Protein AF-0000000083189201 (afdb_homodimer)

Solvent-accessible surface area (backbone atoms only — not comparable to full-atom values): 39712 Å² total; per-residue (Å²): 128,92,74,79,81,77,78,74,78,78,80,76,77,80,73,80,72,81,73,78,70,86,73,73,75,71,69,85,73,79,82,77,72,80,70,80,75,70,79,67,82,67,92,64,90,67,77,47,61,47,96,86,65,26,52,54,71,91,50,88,62,52,65,74,83,66,76,75,60,48,68,75,77,57,39,69,36,76,35,68,41,68,83,37,48,87,66,58,63,27,62,61,60,33,33,35,43,31,36,42,42,32,61,16,36,40,37,20,36,60,67,36,28,35,36,27,19,52,57,61,62,67,33,41,34,98,47,79,87,50,65,46,51,43,79,44,76,50,39,60,55,78,88,54,52,66,85,53,43,34,37,44,38,28,36,54,33,41,72,30,42,24,67,69,36,50,44,52,50,39,71,73,48,42,73,65,27,36,37,40,33,27,34,67,42,57,65,64,41,42,74,62,69,46,77,40,63,45,63,34,48,58,74,32,69,50,60,51,90,96,38,74,68,32,36,41,28,31,30,66,48,32,54,70,21,46,82,55,96,82,40,62,18,59,31,42,48,20,14,38,40,35,44,37,89,66,46,27,39,38,36,42,48,68,22,15,66,62,70,53,39,44,54,47,14,70,72,63,37,64,21,54,33,28,49,42,38,26,27,53,23,40,42,56,94,67,24,41,35,40,15,22,36,28,53,50,33,52,48,45,43,57,37,26,37,35,61,24,30,39,57,28,37,47,64,20,55,63,77,41,50,61,60,65,67,45,38,65,54,46,31,54,54,36,29,55,75,71,73,47,52,61,82,38,53,28,80,70,47,34,15,36,69,48,77,48,74,63,72,65,67,72,74,110,137,82,82,79,77,78,80,76,78,78,81,75,78,80,76,78,74,82,74,78,71,85,72,75,75,70,72,85,75,79,83,78,73,80,71,80,74,70,79,67,82,68,92,65,89,68,79,45,62,47,95,85,66,25,52,54,69,90,49,88,61,52,63,75,83,65,77,74,60,48,69,75,77,58,40,69,36,74,36,69,41,68,83,37,48,86,66,59,64,26,60,61,60,32,35,35,41,30,37,42,42,32,61,18,36,39,36,20,37,62,66,34,29,35,36,27,19,51,56,60,64,67,33,44,34,99,46,79,86,50,66,45,51,44,80,46,76,50,38,61,54,80,88,54,52,66,84,52,44,33,35,43,38,28,35,54,32,41,71,29,42,26,67,68,37,51,42,52,49,38,70,72,49,43,74,65,27,36,37,40,35,27,34,68,44,56,67,64,41,42,74,61,69,47,76,40,63,46,63,33,48,58,74,33,69,49,59,51,91,95,37,75,68,34,37,42,28,30,29,66,48,32,53,71,20,45,82,54,98,82,40,61,17,60,31,42,49,19,14,38,39,36,44,35,88,65,45,28,39,36,35,43,47,69,21,16,67,63,71,54,39,44,54,46,14,70,73,62,36,65,21,54,34,26,48,42,39,28,27,54,25,41,43,55,95,67,23,40,35,41,16,23,37,28,54,52,31,52,48,44,42,57,37,27,37,36,62,25,32,38,57,27,36,48,65,20,55,64,79,41,51,60,60,66,66,47,38,66,55,46,30,54,55,35,30,56,74,72,74,46,52,61,82,39,53,29,78,69,48,33,15,34,69,50,76,47,74,64,71,65,67,73,72,109

Structure (mmCIF, N/CA/C/O backbone):
data_AF-0000000083189201-model_v1
#
loop_
_entity.id
_entity.type
_entity.pdbx_description
1 polymer 'N-acyl-phosphatidylethanolamine-hydrolyzing phospholipase D'
#
loop_
_atom_site.group_PDB
_atom_site.id
_atom_site.type_symbol
_atom_site.label_atom_id
_atom_site.label_alt_id
_atom_site.label_comp_id
_atom_site.label_asym_id
_atom_site.label_entity_id
_atom_site.label_seq_id
_atom_site.pdbx_PDB_ins_code
_atom_site.Cartn_x
_atom_site.Cartn_y
_atom_site.Cartn_z
_atom_site.occupancy
_atom_site.B_iso_or_equiv
_atom_site.auth_seq_id
_atom_site.auth_comp_id
_atom_site.auth_asym_id
_atom_site.auth_atom_id
_atom_site.pdbx_PDB_model_num
ATOM 1 N N . SER A 1 1 ? -47.906 31.312 -18.391 1 19.23 1 SER A N 1
ATOM 2 C CA . SER A 1 1 ? -48.875 30.344 -18.969 1 19.23 1 SER A CA 1
ATOM 3 C C . SER A 1 1 ? -48.188 29.016 -19.266 1 19.23 1 SER A C 1
ATOM 5 O O . SER A 1 1 ? -48.781 27.953 -19.016 1 19.23 1 SER A O 1
ATOM 7 N N . PRO A 1 2 ? -47.344 28.984 -20.375 1 23.62 2 PRO A N 1
ATOM 8 C CA . PRO A 1 2 ? -47 27.703 -21 1 23.62 2 PRO A CA 1
ATOM 9 C C . PRO A 1 2 ? -46.312 26.734 -20.047 1 23.62 2 PRO A C 1
ATOM 11 O O . PRO A 1 2 ? -45.281 27.078 -19.469 1 23.62 2 PRO A O 1
ATOM 14 N N . LYS A 1 3 ? -47.062 25.859 -19.391 1 22.53 3 LYS A N 1
ATOM 15 C CA . LYS A 1 3 ? -47.062 24.953 -18.234 1 22.53 3 LYS A CA 1
ATOM 16 C C . LYS A 1 3 ? -46.094 23.797 -18.469 1 22.53 3 LYS A C 1
ATOM 18 O O . LYS A 1 3 ? -46.312 22.953 -19.344 1 22.53 3 LYS A O 1
ATOM 23 N N . ASN A 1 4 ? -44.75 24.109 -18.469 1 23.12 4 ASN A N 1
ATOM 24 C CA . ASN A 1 4 ? -43.594 23.281 -18.766 1 23.12 4 ASN A CA 1
ATOM 25 C C . ASN A 1 4 ? -43.688 21.922 -18.062 1 23.12 4 ASN A C 1
ATOM 27 O O . ASN A 1 4 ? -43.844 21.859 -16.844 1 23.12 4 ASN A O 1
ATOM 31 N N . MET A 1 5 ? -44.094 20.859 -18.781 1 22.36 5 MET A N 1
ATOM 32 C CA . MET A 1 5 ? -44.469 19.469 -18.578 1 22.36 5 MET A CA 1
ATOM 33 C C . MET A 1 5 ? -43.375 18.719 -17.812 1 22.36 5 MET A C 1
ATOM 35 O O . MET A 1 5 ? -42.219 18.688 -18.25 1 22.36 5 MET A O 1
ATOM 39 N N . ASP A 1 6 ? -43.438 18.547 -16.484 1 21.31 6 ASP A N 1
ATOM 40 C CA . ASP A 1 6 ? -42.75 18.016 -15.32 1 21.31 6 ASP A CA 1
ATOM 41 C C . ASP A 1 6 ? -42.531 16.516 -15.461 1 21.31 6 ASP A C 1
ATOM 43 O O . ASP A 1 6 ? -43.344 15.711 -15 1 21.31 6 ASP A O 1
ATOM 47 N N . GLU A 1 7 ? -42.156 16.047 -16.766 1 22.47 7 GLU A N 1
ATOM 48 C CA . GLU A 1 7 ? -42.219 14.602 -16.953 1 22.47 7 GLU A CA 1
ATOM 49 C C . GLU A 1 7 ? -41.344 13.875 -15.93 1 22.47 7 GLU A C 1
ATOM 51 O O . GLU A 1 7 ? -40.188 14.188 -15.781 1 22.47 7 GLU A O 1
ATOM 56 N N . ASN A 1 8 ? -41.906 13.281 -14.898 1 21.34 8 ASN A N 1
ATOM 57 C CA . ASN A 1 8 ? -41.625 12.492 -13.695 1 21.34 8 ASN A CA 1
ATOM 58 C C . ASN A 1 8 ? -40.875 11.211 -14.023 1 21.34 8 ASN A C 1
ATOM 60 O O . ASN A 1 8 ? -41.469 10.18 -14.305 1 21.34 8 ASN A O 1
ATOM 64 N N . GLU A 1 9 ? -39.938 11.211 -14.992 1 22.17 9 GLU A N 1
ATOM 65 C CA . GLU A 1 9 ? -39.438 9.898 -15.391 1 22.17 9 GLU A CA 1
ATOM 66 C C . GLU A 1 9 ? -38.875 9.133 -14.188 1 22.17 9 GLU A C 1
ATOM 68 O O . GLU A 1 9 ? -38.031 9.641 -13.469 1 22.17 9 GLU A O 1
ATOM 73 N N . THR A 1 10 ? -39.625 8.219 -13.609 1 21.33 10 THR A N 1
ATOM 74 C CA . THR A 1 10 ? -39.531 7.254 -12.516 1 21.33 10 THR A CA 1
ATOM 75 C C . THR A 1 10 ? -38.281 6.383 -12.68 1 21.33 10 THR A C 1
ATOM 77 O O . THR A 1 10 ? -38.094 5.746 -13.719 1 21.33 10 THR A O 1
ATOM 80 N N . ASN A 1 11 ? -37.156 6.789 -12.125 1 20.11 11 ASN A N 1
ATOM 81 C CA . ASN A 1 11 ? -35.844 6.18 -12.031 1 20.11 11 ASN A CA 1
ATOM 82 C C . ASN A 1 11 ? -35.906 4.75 -11.5 1 20.11 11 ASN A C 1
ATOM 84 O O . ASN A 1 11 ? -36.188 4.539 -10.32 1 20.11 11 ASN A O 1
ATOM 88 N N . GLN A 1 12 ? -36.5 3.74 -12.219 1 21.33 12 GLN A N 1
ATOM 89 C CA . GLN A 1 12 ? -36.625 2.334 -11.852 1 21.33 12 GLN A CA 1
ATOM 90 C C . GLN A 1 12 ? -35.25 1.769 -11.461 1 21.33 12 GLN A C 1
ATOM 92 O O . GLN A 1 12 ? -34.281 1.877 -12.219 1 21.33 12 GLN A O 1
ATOM 97 N N . SER A 1 13 ? -34.906 1.794 -10.227 1 20.75 13 SER A N 1
ATOM 98 C CA . SER A 1 13 ? -33.812 1.225 -9.461 1 20.75 13 SER A CA 1
ATOM 99 C C . SER A 1 13 ? -33.562 -0.237 -9.828 1 20.75 13 SER A C 1
ATOM 101 O O . SER A 1 13 ? -34.438 -1.091 -9.57 1 20.75 13 SER A O 1
ATOM 103 N N . LEU A 1 14 ? -33.062 -0.531 -11.016 1 20.83 14 LEU A N 1
ATOM 104 C CA . LEU A 1 14 ? -32.812 -1.897 -11.461 1 20.83 14 LEU A CA 1
ATOM 105 C C . LEU A 1 14 ? -31.969 -2.66 -10.43 1 20.83 14 LEU A C 1
ATOM 107 O O . LEU A 1 14 ? -30.828 -2.291 -10.156 1 20.83 14 LEU A O 1
ATOM 111 N N . MET A 1 15 ? -32.531 -3.207 -9.32 1 20.95 15 MET A N 1
ATOM 112 C CA . MET A 1 15 ? -32.062 -4.18 -8.344 1 20.95 15 MET A CA 1
ATOM 113 C C . MET A 1 15 ? -31.391 -5.363 -9.031 1 20.95 15 MET A C 1
ATOM 115 O O . MET A 1 15 ? -32.062 -6.184 -9.656 1 20.95 15 MET A O 1
ATOM 119 N N . THR A 1 16 ? -30.391 -5.273 -9.742 1 22.58 16 THR A N 1
ATOM 120 C CA . THR A 1 16 ? -29.812 -6.469 -10.344 1 22.58 16 THR A CA 1
ATOM 121 C C . THR A 1 16 ? -29.484 -7.512 -9.281 1 22.58 16 THR A C 1
ATOM 123 O O . THR A 1 16 ? -28.609 -7.293 -8.445 1 22.58 16 THR A O 1
ATOM 126 N N . SER A 1 17 ? -30.453 -8.188 -8.602 1 22.8 17 SER A N 1
ATOM 127 C CA . SER A 1 17 ? -30.422 -9.352 -7.719 1 22.8 17 SER A CA 1
ATOM 128 C C . SER A 1 17 ? -29.578 -10.469 -8.312 1 22.8 17 SER A C 1
ATOM 130 O O . SER A 1 17 ? -29.938 -11.055 -9.336 1 22.8 17 SER A O 1
ATOM 132 N N . SER A 1 18 ? -28.359 -10.359 -8.531 1 24.31 18 SER A N 1
ATOM 133 C CA . SER A 1 18 ? -27.578 -11.484 -9.047 1 24.31 18 SER A CA 1
ATOM 134 C C . SER A 1 18 ? -27.703 -12.703 -8.133 1 24.31 18 SER A C 1
ATOM 136 O O . SER A 1 18 ? -27.141 -12.727 -7.039 1 24.31 18 SER A O 1
ATOM 138 N N . GLN A 1 19 ? -28.906 -13.344 -7.977 1 26.05 19 GLN A N 1
ATOM 139 C CA . GLN A 1 19 ? -29.297 -14.555 -7.262 1 26.05 19 GLN A CA 1
ATOM 140 C C . GLN A 1 19 ? -28.438 -15.742 -7.688 1 26.05 19 GLN A C 1
ATOM 142 O O . GLN A 1 19 ? -28.531 -16.219 -8.82 1 26.05 19 GLN A O 1
ATOM 147 N N . TYR A 1 20 ? -27.25 -15.812 -7.555 1 26.78 20 TYR A N 1
ATOM 148 C CA . TYR A 1 20 ? -26.609 -17.094 -7.852 1 26.78 20 TYR A CA 1
ATOM 149 C C . TYR A 1 20 ? -27.188 -18.203 -6.973 1 26.78 20 TYR A C 1
ATOM 151 O O . TYR A 1 20 ? -27.109 -18.125 -5.742 1 26.78 20 TYR A O 1
ATOM 159 N N . PRO A 1 21 ? -28.25 -19 -7.348 1 27.58 21 PRO A N 1
ATOM 160 C CA . PRO A 1 21 ? -28.969 -20.016 -6.57 1 27.58 21 PRO A CA 1
ATOM 161 C C . PRO A 1 21 ? -28.047 -21.094 -6.008 1 27.58 21 PRO A C 1
ATOM 163 O O . PRO A 1 21 ? -26.984 -21.344 -6.562 1 27.58 21 PRO A O 1
ATOM 166 N N . LYS A 1 22 ? -28.297 -21.625 -4.781 1 28.77 22 LYS A N 1
ATOM 167 C CA . LYS A 1 22 ? -27.766 -22.75 -4.012 1 28.77 22 LYS A CA 1
ATOM 168 C C . LYS A 1 22 ? -27.781 -24.031 -4.836 1 28.77 22 LYS A C 1
ATOM 170 O O . LYS A 1 22 ? -27.25 -25.062 -4.41 1 28.77 22 LYS A O 1
ATOM 175 N N . GLU A 1 23 ? -28.734 -24.125 -5.836 1 25.73 23 GLU A N 1
ATOM 176 C CA . GLU A 1 23 ? -29.031 -25.438 -6.391 1 25.73 23 GLU A CA 1
ATOM 177 C C . GLU A 1 23 ? -27.859 -25.953 -7.219 1 25.73 23 GLU A C 1
ATOM 179 O O . GLU A 1 23 ? -27.922 -27.078 -7.75 1 25.73 23 GLU A O 1
ATOM 184 N N . ALA A 1 24 ? -27 -25.094 -7.652 1 28.55 24 ALA A N 1
ATOM 185 C CA . ALA A 1 24 ? -26.219 -25.547 -8.797 1 28.55 24 ALA A CA 1
ATOM 186 C C . ALA A 1 24 ? -25.234 -26.625 -8.375 1 28.55 24 ALA A C 1
ATOM 188 O O . ALA A 1 24 ? -24.469 -27.125 -9.203 1 28.55 24 ALA A O 1
ATOM 189 N N . VAL A 1 25 ? -24.953 -26.797 -7.105 1 29.22 25 VAL A N 1
ATOM 190 C CA . VAL A 1 25 ? -23.75 -27.609 -6.883 1 29.22 25 VAL A CA 1
ATOM 191 C C . VAL A 1 25 ? -24.078 -29.078 -7.117 1 29.22 25 VAL A C 1
ATOM 193 O O . VAL A 1 25 ? -23.172 -29.922 -7.18 1 29.22 25 VAL A O 1
ATOM 196 N N . ARG A 1 26 ? -25.375 -29.625 -7 1 27.7 26 ARG A N 1
ATOM 197 C CA . ARG A 1 26 ? -25.469 -31.078 -6.812 1 27.7 26 ARG A CA 1
ATOM 198 C C . ARG A 1 26 ? -25.109 -31.828 -8.086 1 27.7 26 ARG A C 1
ATOM 200 O O . ARG A 1 26 ? -24.656 -32.969 -8.039 1 27.7 26 ARG A O 1
ATOM 207 N N . LYS A 1 27 ? -25.938 -31.484 -9.148 1 25.89 27 LYS A N 1
ATOM 208 C CA . LYS A 1 27 ? -26.312 -32.625 -9.969 1 25.89 27 LYS A CA 1
ATOM 209 C C . LYS A 1 27 ? -25.109 -33.156 -10.773 1 25.89 27 LYS A C 1
ATOM 211 O O . LYS A 1 27 ? -25.281 -33.969 -11.68 1 25.89 27 LYS A O 1
ATOM 216 N N . ARG A 1 28 ? -24.109 -32.469 -11.164 1 29.45 28 ARG A N 1
ATOM 217 C CA . ARG A 1 28 ? -23.469 -32.969 -12.383 1 29.45 28 ARG A CA 1
ATOM 218 C C . ARG A 1 28 ? -22.656 -34.219 -12.109 1 29.45 28 ARG A C 1
ATOM 220 O O . ARG A 1 28 ? -21.547 -34.156 -11.594 1 29.45 28 ARG A O 1
ATOM 227 N N . GLN A 1 29 ? -23.375 -35.344 -11.75 1 23.64 29 GLN A N 1
ATOM 228 C CA . GLN A 1 29 ? -22.75 -36.656 -11.602 1 23.64 29 GLN A CA 1
ATOM 229 C C . GLN A 1 29 ? -21.922 -37 -12.836 1 23.64 29 GLN A C 1
ATOM 231 O O . GLN A 1 29 ? -22.016 -36.344 -13.867 1 23.64 29 GLN A O 1
ATOM 236 N N . ASN A 1 30 ? -22 -38.469 -13.312 1 24.81 30 ASN A N 1
ATOM 237 C CA . ASN A 1 30 ? -21.109 -39.594 -13.625 1 24.81 30 ASN A CA 1
ATOM 238 C C . ASN A 1 30 ? -20.797 -39.656 -15.117 1 24.81 30 ASN A C 1
ATOM 240 O O . ASN A 1 30 ? -20.266 -40.656 -15.602 1 24.81 30 ASN A O 1
ATOM 244 N N . SER A 1 31 ? -21.531 -39.031 -16.109 1 28.22 31 SER A N 1
ATOM 245 C CA . SER A 1 31 ? -21.422 -39.844 -17.312 1 28.22 31 SER A CA 1
ATOM 246 C C . SER A 1 31 ? -20.062 -39.656 -17.969 1 28.22 31 SER A C 1
ATOM 248 O O . SER A 1 31 ? -19.703 -38.594 -18.406 1 28.22 31 SER A O 1
ATOM 250 N N . ARG A 1 32 ? -19 -40.438 -17.641 1 31.86 32 ARG A N 1
ATOM 251 C CA . ARG A 1 32 ? -17.688 -40.562 -18.266 1 31.86 32 ARG A CA 1
ATOM 252 C C . ARG A 1 32 ? -17.828 -41.062 -19.703 1 31.86 32 ARG A C 1
ATOM 254 O O . ARG A 1 32 ? -17.688 -42.25 -19.969 1 31.86 32 ARG A O 1
ATOM 261 N N . ASN A 1 33 ? -18.922 -40.812 -20.531 1 29.56 33 ASN A N 1
ATOM 262 C CA . ASN A 1 33 ? -18.812 -41.469 -21.828 1 29.56 33 ASN A CA 1
ATOM 263 C C . ASN A 1 33 ? -17.578 -41 -22.594 1 29.56 33 ASN A C 1
ATOM 265 O O . ASN A 1 33 ? -17.281 -39.812 -22.625 1 29.56 33 ASN A O 1
ATOM 269 N N . SER A 1 34 ? -16.609 -41.875 -22.938 1 30.3 34 SER A N 1
ATOM 270 C CA . SER A 1 34 ? -15.391 -41.906 -23.75 1 30.3 34 SER A CA 1
ATOM 271 C C . SER A 1 34 ? -15.656 -41.344 -25.156 1 30.3 34 SER A C 1
ATOM 273 O O . SER A 1 34 ? -14.961 -41.719 -26.109 1 30.3 34 SER A O 1
ATOM 275 N N . GLY A 1 35 ? -16.781 -40.719 -25.531 1 31.92 35 GLY A N 1
ATOM 276 C CA . GLY A 1 35 ? -16.906 -40.469 -26.953 1 31.92 35 GLY A CA 1
ATOM 277 C C . GLY A 1 35 ? -15.727 -39.75 -27.547 1 31.92 35 GLY A C 1
ATOM 278 O O . GLY A 1 35 ? -14.961 -39.094 -26.828 1 31.92 35 GLY A O 1
ATOM 279 N N . GLY A 1 36 ? -15.172 -40.188 -28.75 1 34.97 36 GLY A N 1
ATOM 280 C CA . GLY A 1 36 ? -14.227 -39.594 -29.672 1 34.97 36 GLY A CA 1
ATOM 281 C C . GLY A 1 36 ? -14.359 -38.094 -29.781 1 34.97 36 GLY A C 1
ATOM 282 O O . GLY A 1 36 ? -15.414 -37.562 -30.172 1 34.97 36 GLY A O 1
ATOM 283 N N . ARG A 1 37 ? -13.836 -37.312 -28.906 1 36.34 37 ARG A N 1
ATOM 284 C CA . ARG A 1 37 ? -13.867 -35.875 -28.859 1 36.34 37 ARG A CA 1
ATOM 285 C C . ARG A 1 37 ? -13.547 -35.25 -30.219 1 36.34 37 ARG A C 1
ATOM 287 O O . ARG A 1 37 ? -12.414 -35.344 -30.703 1 36.34 37 ARG A O 1
ATOM 294 N N . ASP A 1 38 ? -14.398 -35.5 -31.219 1 36.84 38 ASP A N 1
ATOM 295 C CA . ASP A 1 38 ? -14.336 -34.5 -32.281 1 36.84 38 ASP A CA 1
ATOM 296 C C . ASP A 1 38 ? -14.039 -33.125 -31.75 1 36.84 38 ASP A C 1
ATOM 298 O O . ASP A 1 38 ? -14.773 -32.594 -30.906 1 36.84 38 ASP A O 1
ATOM 302 N N . SER A 1 39 ? -12.789 -32.719 -31.578 1 40.09 39 SER A N 1
ATOM 303 C CA . SER A 1 39 ? -12.328 -31.344 -31.297 1 40.09 39 SER A CA 1
ATOM 304 C C . SER A 1 39 ? -13.242 -30.312 -31.938 1 40.09 39 SER A C 1
ATOM 306 O O . SER A 1 39 ? -13.133 -30.016 -33.125 1 40.09 39 SER A O 1
ATOM 308 N N . SER A 1 40 ? -14.531 -30.422 -31.938 1 41.09 40 SER A N 1
ATOM 309 C CA . SER A 1 40 ? -15.344 -29.281 -32.312 1 41.09 40 SER A CA 1
ATOM 310 C C . SER A 1 40 ? -14.672 -27.969 -31.906 1 41.09 40 SER A C 1
ATOM 312 O O . SER A 1 40 ? -14.258 -27.812 -30.75 1 41.09 40 SER A O 1
ATOM 314 N N . LYS A 1 41 ? -14.023 -27.234 -32.75 1 47.84 41 LYS A N 1
ATOM 315 C CA . LYS A 1 41 ? -13.422 -25.906 -32.688 1 47.84 41 LYS A CA 1
ATOM 316 C C . LYS A 1 41 ? -14.242 -24.984 -31.797 1 47.84 41 LYS A C 1
ATOM 318 O O . LYS A 1 41 ? -15.141 -24.281 -32.281 1 47.84 41 LYS A O 1
ATOM 323 N N . GLU A 1 42 ? -14.695 -25.281 -30.672 1 60.91 42 GLU A N 1
ATOM 324 C CA . GLU A 1 42 ? -15.422 -24.391 -29.766 1 60.91 42 GLU A CA 1
ATOM 325 C C . GLU A 1 42 ? -14.727 -23.031 -29.672 1 60.91 42 GLU A C 1
ATOM 327 O O . GLU A 1 42 ? -13.5 -22.953 -29.672 1 60.91 42 GLU A O 1
ATOM 332 N N . ASP A 1 43 ? -15.484 -22.031 -30 1 80.94 43 ASP A N 1
ATOM 333 C CA . ASP A 1 43 ? -15.086 -20.641 -30.062 1 80.94 43 ASP A CA 1
ATOM 334 C C . ASP A 1 43 ? -14.492 -20.172 -28.719 1 80.94 43 ASP A C 1
ATOM 336 O O . ASP A 1 43 ? -15.227 -19.969 -27.75 1 80.94 43 ASP A O 1
ATOM 340 N N . VAL A 1 44 ? -13.203 -20.578 -28.469 1 91.5 44 VAL A N 1
ATOM 341 C CA . VAL A 1 44 ? -12.531 -20.109 -27.25 1 91.5 44 VAL A CA 1
ATOM 342 C C . VAL A 1 44 ? -11.828 -18.781 -27.547 1 91.5 44 VAL A C 1
ATOM 344 O O . VAL A 1 44 ? -11.547 -18.469 -28.703 1 91.5 44 VAL A O 1
ATOM 347 N N . THR A 1 45 ? -11.641 -18.016 -26.484 1 92.81 45 THR A N 1
ATOM 348 C CA . THR A 1 45 ? -10.953 -16.734 -26.609 1 92.81 45 THR A CA 1
ATOM 349 C C . THR A 1 45 ? -9.484 -16.953 -26.984 1 92.81 45 THR A C 1
ATOM 351 O O . THR A 1 45 ? -8.766 -17.688 -26.312 1 92.81 45 THR A O 1
ATOM 354 N N . LYS A 1 46 ? -9.047 -16.391 -28.016 1 94.75 46 LYS A N 1
ATOM 355 C CA . LYS A 1 46 ? -7.672 -16.5 -28.484 1 94.75 46 LYS A CA 1
ATOM 356 C C . LYS A 1 46 ? -6.859 -15.266 -28.078 1 94.75 46 LYS A C 1
ATOM 358 O O . LYS A 1 46 ? -7.422 -14.211 -27.812 1 94.75 46 LYS A O 1
ATOM 363 N N . SER A 1 47 ? -5.559 -15.469 -28 1 95.19 47 SER A N 1
ATOM 364 C CA . SER A 1 47 ? -4.691 -14.328 -27.734 1 95.19 47 SER A CA 1
ATOM 365 C C . SER A 1 47 ? -4.734 -13.32 -28.875 1 95.19 47 SER A C 1
ATOM 367 O O . SER A 1 47 ? -5.074 -13.664 -30 1 95.19 47 SER A O 1
ATOM 369 N N . LYS A 1 48 ? -4.492 -12.078 -28.516 1 93.12 48 LYS A N 1
ATOM 370 C CA . LYS A 1 48 ? -4.543 -11.008 -29.5 1 93.12 48 LYS A CA 1
ATOM 371 C C . LYS A 1 48 ? -3.434 -9.984 -29.25 1 93.12 48 LYS A C 1
ATOM 373 O O . LYS A 1 48 ? -3.02 -9.773 -28.109 1 93.12 48 LYS A O 1
ATOM 378 N N . LYS A 1 49 ? -2.912 -9.492 -30.328 1 93.75 49 LYS A N 1
ATOM 379 C CA . LYS A 1 49 ? -1.96 -8.391 -30.25 1 93.75 49 LYS A CA 1
ATOM 380 C C . LYS A 1 49 ? -2.574 -7.098 -30.781 1 93.75 49 LYS A C 1
ATOM 382 O O . LYS A 1 49 ? -3.357 -7.121 -31.719 1 93.75 49 LYS A O 1
ATOM 387 N N . GLY A 1 50 ? -2.174 -6.023 -30.156 1 88.44 50 GLY A N 1
ATOM 388 C CA . GLY A 1 50 ? -2.576 -4.715 -30.641 1 88.44 50 GLY A CA 1
ATOM 389 C C . GLY A 1 50 ? -1.768 -4.254 -31.844 1 88.44 50 GLY A C 1
ATOM 390 O O . GLY A 1 50 ? -0.914 -4.988 -32.344 1 88.44 50 GLY A O 1
ATOM 391 N N . LYS A 1 51 ? -2.074 -3.055 -32.281 1 88.75 51 LYS A N 1
ATOM 392 C CA . LYS A 1 51 ? -1.396 -2.467 -33.438 1 88.75 51 LYS A CA 1
ATOM 393 C C . LYS A 1 51 ? 0.094 -2.287 -33.156 1 88.75 51 LYS A C 1
ATOM 395 O O . LYS A 1 51 ? 0.908 -2.33 -34.094 1 88.75 51 LYS A O 1
ATOM 400 N N . ASP A 1 52 ? 0.438 -2.182 -31.953 1 88.31 52 ASP A N 1
ATOM 401 C CA . ASP A 1 52 ? 1.831 -1.96 -31.578 1 88.31 52 ASP A CA 1
ATOM 402 C C . ASP A 1 52 ? 2.572 -3.285 -31.406 1 88.31 52 ASP A C 1
ATOM 404 O O . ASP A 1 52 ? 3.742 -3.303 -31.031 1 88.31 52 ASP A O 1
ATOM 408 N N . GLY A 1 53 ? 1.889 -4.375 -31.609 1 91.44 53 GLY A N 1
ATOM 409 C CA . GLY A 1 53 ? 2.52 -5.688 -31.547 1 91.44 53 GLY A CA 1
ATOM 410 C C . GLY A 1 53 ? 2.566 -6.262 -30.141 1 91.44 53 GLY A C 1
ATOM 411 O O . GLY A 1 53 ? 3.209 -7.285 -29.906 1 91.44 53 GLY A O 1
ATOM 412 N N . ARG A 1 54 ? 1.911 -5.52 -29.219 1 92.81 54 ARG A N 1
ATOM 413 C CA . ARG A 1 54 ? 1.885 -5.977 -27.828 1 92.81 54 ARG A CA 1
ATOM 414 C C . ARG A 1 54 ? 0.619 -6.777 -27.547 1 92.81 54 ARG A C 1
ATOM 416 O O . ARG A 1 54 ? -0.436 -6.512 -28.125 1 92.81 54 ARG A O 1
ATOM 42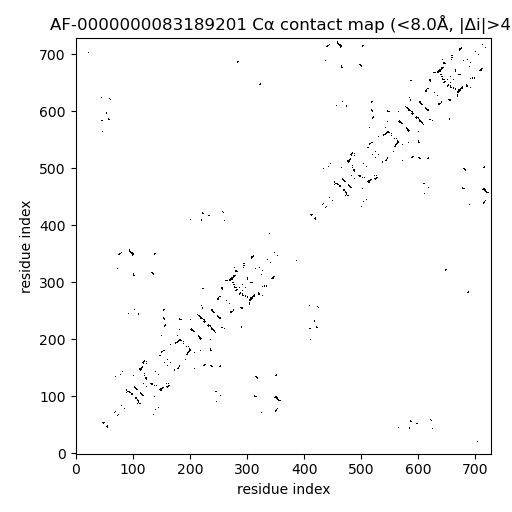3 N N . PHE A 1 55 ? 0.694 -7.766 -26.719 1 95.31 55 PHE A N 1
ATOM 424 C CA . PHE A 1 55 ? -0.471 -8.555 -26.344 1 95.31 55 PHE A CA 1
ATOM 425 C C . PHE A 1 55 ? -1.468 -7.715 -25.547 1 95.31 55 PHE A C 1
ATOM 427 O O . PHE A 1 55 ? -1.079 -6.785 -24.844 1 95.31 55 PHE A O 1
ATOM 434 N N . VAL A 1 56 ? -2.764 -7.973 -25.656 1 92.19 56 VAL A N 1
ATOM 435 C CA . VAL A 1 56 ? -3.814 -7.203 -25 1 92.19 56 VAL A CA 1
ATOM 436 C C . VAL A 1 56 ? -4.805 -8.156 -24.328 1 92.19 56 VAL A C 1
ATOM 438 O O . VAL A 1 56 ? -4.957 -9.305 -24.75 1 92.19 56 VAL A O 1
ATOM 441 N N . ASN A 1 57 ? -5.352 -7.727 -23.219 1 91.62 57 ASN A N 1
ATOM 442 C CA . ASN A 1 57 ? -6.477 -8.43 -22.609 1 91.62 57 ASN A CA 1
ATOM 443 C C . ASN A 1 57 ? -7.758 -8.242 -23.422 1 91.62 57 ASN A C 1
ATOM 445 O O . ASN A 1 57 ? -8.18 -7.109 -23.656 1 91.62 57 ASN A O 1
ATOM 449 N N . PRO A 1 58 ? -8.398 -9.32 -23.812 1 91.12 58 PRO A N 1
ATOM 450 C CA . PRO A 1 58 ? -9.562 -9.188 -24.688 1 91.12 58 PRO A CA 1
ATOM 451 C C . PRO A 1 58 ? -10.867 -9.023 -23.906 1 91.12 58 PRO A C 1
ATOM 453 O O . PRO A 1 58 ? -11.938 -8.891 -24.516 1 91.12 58 PRO A O 1
ATOM 456 N N . TRP A 1 59 ? -10.883 -9.008 -22.641 1 91.81 59 TRP A N 1
ATOM 457 C CA . TRP A 1 59 ? -12.102 -9.031 -21.844 1 91.81 59 TRP A CA 1
ATOM 458 C C . TRP A 1 59 ? -12.461 -7.637 -21.344 1 91.81 59 TRP A C 1
ATOM 460 O O . TRP A 1 59 ? -11.578 -6.836 -21.031 1 91.81 59 TRP A O 1
ATOM 470 N N . PRO A 1 60 ? -13.789 -7.371 -21.156 1 86.06 60 PRO A N 1
ATOM 471 C CA . PRO A 1 60 ? -14.234 -6.074 -20.641 1 86.06 60 PRO A CA 1
ATOM 472 C C . PRO A 1 60 ? -13.852 -5.859 -19.172 1 86.06 60 PRO A C 1
ATOM 474 O O . PRO A 1 60 ? -13.898 -4.727 -18.688 1 86.06 60 PRO A O 1
ATOM 477 N N . THR A 1 61 ? -13.43 -6.914 -18.516 1 88.38 61 THR A N 1
ATOM 478 C CA . THR A 1 61 ? -13.047 -6.816 -17.109 1 88.38 61 THR A CA 1
ATOM 479 C C . THR A 1 61 ? -11.641 -6.258 -16.969 1 88.38 61 THR A C 1
ATOM 481 O O . THR A 1 61 ? -11.188 -5.98 -15.852 1 88.38 61 THR A O 1
ATOM 484 N N . TRP A 1 62 ? -10.992 -6.082 -18.141 1 89.44 62 TRP A N 1
ATOM 485 C CA . TRP A 1 62 ? -9.664 -5.48 -18.125 1 89.44 62 TRP A CA 1
ATOM 486 C C . TRP A 1 62 ? -9.75 -3.971 -18.328 1 89.44 62 TRP A C 1
ATOM 488 O O . TRP A 1 62 ? -10.547 -3.492 -19.141 1 89.44 62 TRP A O 1
ATOM 498 N N . ARG A 1 63 ? -9.055 -3.197 -17.531 1 79.62 63 ARG A N 1
ATOM 499 C CA . ARG A 1 63 ? -8.836 -1.768 -17.734 1 79.62 63 ARG A CA 1
ATOM 500 C C . ARG A 1 63 ? -7.367 -1.405 -17.531 1 79.62 63 ARG A C 1
ATOM 502 O O . ARG A 1 63 ? -6.734 -1.854 -16.578 1 79.62 63 ARG A O 1
ATOM 509 N N . ASN A 1 64 ? -6.812 -0.808 -18.641 1 69.25 64 ASN A N 1
ATOM 510 C CA . ASN A 1 64 ? -5.453 -0.305 -18.469 1 69.25 64 ASN A CA 1
ATOM 511 C C . ASN A 1 64 ? -5.367 0.689 -17.312 1 69.25 64 ASN A C 1
ATOM 513 O O . ASN A 1 64 ? -6.246 1.537 -17.156 1 69.25 64 ASN A O 1
ATOM 517 N N . PRO A 1 65 ? -4.477 0.29 -16.453 1 56.81 65 PRO A N 1
ATOM 518 C CA . PRO A 1 65 ? -4.371 1.305 -15.406 1 56.81 65 PRO A CA 1
ATOM 519 C C . PRO A 1 65 ? -4.211 2.717 -15.961 1 56.81 65 PRO A C 1
ATOM 521 O O . PRO A 1 65 ? -3.391 2.947 -16.859 1 56.81 65 PRO A O 1
ATOM 524 N N . SER A 1 66 ? -5.328 3.301 -16.297 1 54.09 66 SER A N 1
ATOM 525 C CA . SER A 1 66 ? -5.27 4.652 -16.828 1 54.09 66 SER A CA 1
ATOM 526 C C . SER A 1 66 ? -4.43 5.57 -15.945 1 54.09 66 SER A C 1
ATOM 528 O O . SER A 1 66 ? -4.379 5.383 -14.727 1 54.09 66 SER A O 1
ATOM 530 N N . ILE A 1 67 ? -3.463 6.223 -16.641 1 53.88 67 ILE A N 1
ATOM 531 C CA . ILE A 1 67 ? -2.74 7.301 -15.969 1 53.88 67 ILE A CA 1
ATOM 532 C C . ILE A 1 67 ? -3.73 8.32 -15.414 1 53.88 67 ILE A C 1
ATOM 534 O O . ILE A 1 67 ? -4.551 8.867 -16.156 1 53.88 67 ILE A O 1
ATOM 538 N N . PRO A 1 68 ? -3.98 8.172 -14.125 1 61.5 68 PRO A N 1
ATOM 539 C CA . PRO A 1 68 ? -4.855 9.195 -13.555 1 61.5 68 PRO A CA 1
ATOM 540 C C . PRO A 1 68 ? -4.602 10.586 -14.141 1 61.5 68 PRO A C 1
ATOM 542 O O . PRO A 1 68 ? -3.459 10.922 -14.461 1 61.5 68 PRO A O 1
ATOM 545 N N . ASN A 1 69 ? -5.645 11.195 -14.82 1 75.06 69 ASN A N 1
ATOM 546 C CA . ASN A 1 69 ? -5.5 12.609 -15.18 1 75.06 69 ASN A CA 1
ATOM 547 C C . ASN A 1 69 ? -5.461 13.492 -13.938 1 75.06 69 ASN A C 1
ATOM 549 O O . ASN A 1 69 ? -6.461 14.117 -13.578 1 75.06 69 ASN A O 1
ATOM 553 N N . LEU A 1 70 ? -4.34 13.555 -13.375 1 78.94 70 LEU A N 1
ATOM 554 C CA . LEU A 1 70 ? -4.156 14.242 -12.094 1 78.94 70 LEU A CA 1
ATOM 555 C C . LEU A 1 70 ? -4.445 15.734 -12.234 1 78.94 70 LEU A C 1
ATOM 557 O O . LEU A 1 70 ? -4.965 16.359 -11.305 1 78.94 70 LEU A O 1
ATOM 561 N N . ASP A 1 71 ? -4.191 16.312 -13.391 1 84.12 71 ASP A N 1
ATOM 562 C CA . ASP A 1 71 ? -4.43 17.75 -13.578 1 84.12 71 ASP A CA 1
ATOM 563 C C . ASP A 1 71 ? -5.922 18.062 -13.516 1 84.12 71 ASP A C 1
ATOM 565 O O . ASP A 1 71 ? -6.312 19.141 -13.078 1 84.12 71 ASP A O 1
ATOM 569 N N . LYS A 1 72 ? -6.602 17.094 -13.969 1 84.56 72 LYS A N 1
ATOM 570 C CA . LYS A 1 72 ? -8.047 17.281 -13.945 1 84.56 72 LYS A CA 1
ATOM 571 C C . LYS A 1 72 ? -8.633 16.922 -12.586 1 84.56 72 LYS A C 1
ATOM 573 O O . LYS A 1 72 ? -9.492 17.641 -12.07 1 84.56 72 LYS A O 1
ATOM 578 N N . GLU A 1 73 ? -8.125 15.914 -11.984 1 87.62 73 GLU A N 1
ATOM 579 C CA . GLU A 1 73 ? -8.719 15.367 -10.773 1 87.62 73 GLU A CA 1
ATOM 580 C C . GLU A 1 73 ? -8.195 16.078 -9.531 1 87.62 73 GLU A C 1
ATOM 582 O O . GLU A 1 73 ? -8.898 16.188 -8.523 1 87.62 73 GLU A O 1
ATOM 587 N N . LEU A 1 74 ? -6.984 16.547 -9.586 1 91.31 74 LEU A N 1
ATOM 588 C CA . LEU A 1 74 ? -6.328 17.25 -8.492 1 91.31 74 LEU A CA 1
ATOM 589 C C . LEU A 1 74 ? -5.641 18.516 -9 1 91.31 74 LEU A C 1
ATOM 591 O O . LEU A 1 74 ? -4.414 18.641 -8.914 1 91.31 74 LEU A O 1
ATOM 595 N N . PRO A 1 75 ? -6.426 19.438 -9.43 1 93.56 75 PRO A N 1
ATOM 596 C CA . PRO A 1 75 ? -5.801 20.641 -9.992 1 93.56 75 PRO A CA 1
ATOM 597 C C . PRO A 1 75 ? -5.004 21.422 -8.945 1 93.56 75 PRO A C 1
ATOM 599 O O . PRO A 1 75 ? -5.383 21.453 -7.773 1 93.56 75 PRO A O 1
ATOM 602 N N . VAL A 1 76 ? -3.939 22.016 -9.414 1 95.12 76 VAL A N 1
ATOM 603 C CA . VAL A 1 76 ? -3.137 22.922 -8.609 1 95.12 76 VAL A CA 1
ATOM 604 C C . VAL A 1 76 ? -3.406 24.375 -9.039 1 95.12 76 VAL A C 1
ATOM 606 O O . VAL A 1 76 ? -3.119 24.75 -10.18 1 95.12 76 VAL A O 1
ATOM 609 N N . LEU A 1 77 ? -3.967 25.125 -8.195 1 97.31 77 LEU A N 1
ATOM 610 C CA . LEU A 1 77 ? -4.289 26.516 -8.469 1 97.31 77 LEU A CA 1
ATOM 611 C C . LEU A 1 77 ? -3.176 27.438 -7.988 1 97.31 77 LEU A C 1
ATOM 613 O O . LEU A 1 77 ? -2.482 27.125 -7.02 1 97.31 77 LEU A O 1
ATOM 617 N N . LYS A 1 78 ? -3.049 28.547 -8.727 1 96.75 78 LYS A N 1
ATOM 618 C CA . LYS A 1 78 ? -2.154 29.609 -8.25 1 96.75 78 LYS A CA 1
ATOM 619 C C . LYS A 1 78 ? -2.725 30.297 -7.02 1 96.75 78 LYS A C 1
ATOM 621 O O . LYS A 1 78 ? -3.824 30.859 -7.066 1 96.75 78 LYS A O 1
ATOM 626 N N . PRO A 1 79 ? -1.961 30.297 -5.887 1 98.19 79 PRO A N 1
ATOM 627 C CA . PRO A 1 79 ? -2.482 31 -4.711 1 98.19 79 PRO A CA 1
ATOM 628 C C . PRO A 1 79 ? -2.711 32.469 -4.965 1 98.19 79 PRO A C 1
ATOM 630 O O . PRO A 1 79 ? -1.954 33.094 -5.711 1 98.19 79 PRO A O 1
ATOM 633 N N . TYR A 1 80 ? -3.641 33.062 -4.309 1 97.44 80 TYR A N 1
ATOM 634 C CA . TYR A 1 80 ? -4.047 34.469 -4.555 1 97.44 80 TYR A CA 1
ATOM 635 C C . TYR A 1 80 ? -2.898 35.406 -4.289 1 97.44 80 TYR A C 1
ATOM 637 O O . TYR A 1 80 ? -2.789 36.469 -4.945 1 97.44 80 TYR A O 1
ATOM 645 N N . PHE A 1 81 ? -2.01 35.125 -3.352 1 97.69 81 PHE A N 1
ATOM 646 C CA . PHE A 1 81 ? -1.005 36.062 -2.871 1 97.69 81 PHE A CA 1
ATOM 647 C C . PHE A 1 81 ? 0.145 36.188 -3.865 1 97.69 81 PHE A C 1
ATOM 649 O O . PHE A 1 81 ? 1.031 37.031 -3.701 1 97.69 81 PHE A O 1
ATOM 656 N N . ILE A 1 82 ? 0.172 35.312 -4.793 1 96.69 82 ILE A N 1
ATOM 657 C CA . ILE A 1 82 ? 1.191 35.438 -5.828 1 96.69 82 ILE A CA 1
ATOM 658 C C . ILE A 1 82 ? 0.905 36.656 -6.695 1 96.69 82 ILE A C 1
ATOM 660 O O . ILE A 1 82 ? 1.811 37.438 -7 1 96.69 82 ILE A O 1
ATOM 664 N N . ASP A 1 83 ? -0.309 36.875 -7.031 1 95.81 83 ASP A N 1
ATOM 665 C CA . ASP A 1 83 ? -0.714 38 -7.855 1 95.81 83 ASP A CA 1
ATOM 666 C C . ASP A 1 83 ? -0.959 39.25 -7 1 95.81 83 ASP A C 1
ATOM 668 O O . ASP A 1 83 ? -0.751 40.375 -7.457 1 95.81 83 ASP A O 1
ATOM 672 N N . ASP A 1 84 ? -1.412 39 -5.777 1 95.38 84 ASP A N 1
ATOM 673 C CA . ASP A 1 84 ? -1.762 40.094 -4.895 1 95.38 84 ASP A CA 1
ATOM 674 C C . ASP A 1 84 ? -1.119 39.938 -3.518 1 95.38 84 ASP A C 1
ATOM 676 O O . ASP A 1 84 ? -1.819 39.781 -2.514 1 95.38 84 ASP A O 1
ATOM 680 N N . PRO A 1 85 ? 0.17 40.031 -3.461 1 93.75 85 PRO A N 1
ATOM 681 C CA . PRO A 1 85 ? 0.866 39.812 -2.191 1 93.75 85 PRO A CA 1
ATOM 682 C C . PRO A 1 85 ? 0.429 40.781 -1.096 1 93.75 85 PRO A C 1
ATOM 684 O O . PRO A 1 85 ? 0.476 40.438 0.089 1 93.75 85 PRO A O 1
ATOM 687 N N . GLU A 1 86 ? -0.005 41.969 -1.514 1 93.25 86 GLU A N 1
ATOM 688 C CA . GLU A 1 86 ? -0.386 43 -0.548 1 93.25 86 GLU A CA 1
ATOM 689 C C . GLU A 1 86 ? -1.691 42.625 0.155 1 93.25 86 GLU A C 1
ATOM 691 O O . GLU A 1 86 ? -2.008 43.188 1.211 1 93.25 86 GLU A O 1
ATOM 696 N N . GLU A 1 87 ? -2.373 41.625 -0.415 1 94.31 87 GLU A N 1
ATOM 697 C CA . GLU A 1 87 ? -3.652 41.25 0.162 1 94.31 87 GLU A CA 1
ATOM 698 C C . GLU A 1 87 ? -3.455 40.25 1.301 1 94.31 87 GLU A C 1
ATOM 700 O O . GLU A 1 87 ? -4.379 39.969 2.074 1 94.31 87 GLU A O 1
ATOM 705 N N . ALA A 1 88 ? -2.229 39.781 1.444 1 95.75 88 ALA A N 1
ATOM 706 C CA . ALA A 1 88 ? -1.962 38.781 2.5 1 95.75 88 ALA A CA 1
ATOM 707 C C . ALA A 1 88 ? -1.992 39.469 3.875 1 95.75 88 ALA A C 1
ATOM 709 O O . ALA A 1 88 ? -1.451 40.562 4.059 1 95.75 88 ALA A O 1
ATOM 710 N N . GLY A 1 89 ? -2.629 38.75 4.754 1 93.5 89 GLY A N 1
ATOM 711 C CA . GLY A 1 89 ? -2.818 39.281 6.09 1 93.5 89 GLY A CA 1
ATOM 712 C C . GLY A 1 89 ? -4.234 39.75 6.348 1 93.5 89 GLY A C 1
ATOM 713 O O . GLY A 1 89 ? -4.766 40.562 5.594 1 93.5 89 GLY A O 1
ATOM 714 N N . VAL A 1 90 ? -4.863 39.094 7.281 1 90.06 90 VAL A N 1
ATOM 715 C CA . VAL A 1 90 ? -6.219 39.5 7.641 1 90.06 90 VAL A CA 1
ATOM 716 C C . VAL A 1 90 ? -6.203 40.219 8.984 1 90.06 90 VAL A C 1
ATOM 718 O O . VAL A 1 90 ? -5.348 39.969 9.828 1 90.06 90 VAL A O 1
ATOM 721 N N . ARG A 1 91 ? -7.141 41.219 9.055 1 84.38 91 ARG A N 1
ATOM 722 C CA . ARG A 1 91 ? -7.207 42 10.289 1 84.38 91 ARG A CA 1
ATOM 723 C C . ARG A 1 91 ? -8.477 41.688 11.07 1 84.38 91 ARG A C 1
ATOM 725 O O . ARG A 1 91 ? -9.453 41.188 10.508 1 84.38 91 ARG A O 1
ATOM 732 N N . GLU A 1 92 ? -8.375 41.844 12.305 1 84.12 92 GLU A N 1
ATOM 733 C CA . GLU A 1 92 ? -9.5 41.719 13.227 1 84.12 92 GLU A CA 1
ATOM 734 C C . GLU A 1 92 ? -10.141 40.344 13.102 1 84.12 92 GLU A C 1
ATOM 736 O O . GLU A 1 92 ? -9.461 39.312 13.188 1 84.12 92 GLU A O 1
ATOM 741 N N . ALA A 1 93 ? -11.367 40.25 12.805 1 85.62 93 ALA A N 1
ATOM 742 C CA . ALA A 1 93 ? -12.117 39 12.906 1 85.62 93 ALA A CA 1
ATOM 743 C C . ALA A 1 93 ? -12.008 38.188 11.625 1 85.62 93 ALA A C 1
ATOM 745 O O . ALA A 1 93 ? -12.57 37.094 11.531 1 85.62 93 ALA A O 1
ATOM 746 N N . GLY A 1 94 ? -11.164 38.656 10.82 1 90.5 94 GLY A N 1
ATOM 747 C CA . GLY A 1 94 ? -10.984 37.906 9.578 1 90.5 94 GLY A CA 1
ATOM 748 C C . GLY A 1 94 ? -10.172 36.656 9.75 1 90.5 94 GLY A C 1
ATOM 749 O O . GLY A 1 94 ? -9.281 36.594 10.602 1 90.5 94 GLY A O 1
ATOM 750 N N . LEU A 1 95 ? -10.492 35.625 8.984 1 96.5 95 LEU A N 1
ATOM 751 C CA . LEU A 1 95 ? -9.789 34.344 8.961 1 96.5 95 LEU A CA 1
ATOM 752 C C . LEU A 1 95 ? -9.734 33.781 7.539 1 96.5 95 LEU A C 1
ATOM 754 O O . LEU A 1 95 ? -10.758 33.688 6.859 1 96.5 95 LEU A O 1
ATOM 758 N N . ARG A 1 96 ? -8.539 33.594 7.07 1 97.88 96 ARG A N 1
ATOM 759 C CA . ARG A 1 96 ? -8.359 33.031 5.738 1 97.88 96 ARG A CA 1
ATOM 760 C C . ARG A 1 96 ? -7.43 31.812 5.777 1 97.88 96 ARG A C 1
ATOM 762 O O . ARG A 1 96 ? -6.418 31.828 6.488 1 97.88 96 ARG A O 1
ATOM 769 N N . VAL A 1 97 ? -7.828 30.797 5.043 1 98.62 97 VAL A N 1
ATOM 770 C CA . VAL A 1 97 ? -7.008 29.594 4.98 1 98.62 97 VAL A CA 1
ATOM 771 C C . VAL A 1 97 ? -6.652 29.281 3.529 1 98.62 97 VAL A C 1
ATOM 773 O O . VAL A 1 97 ? -7.48 29.453 2.631 1 98.62 97 VAL A O 1
ATOM 776 N N . THR A 1 98 ? -5.398 28.969 3.271 1 98.75 98 THR A N 1
ATOM 777 C CA . THR A 1 98 ? -4.902 28.484 1.984 1 98.75 98 THR A CA 1
ATOM 778 C C . THR A 1 98 ? -4.25 27.125 2.133 1 98.75 98 THR A C 1
ATOM 780 O O . THR A 1 98 ? -3.35 26.938 2.953 1 98.75 98 THR A O 1
ATOM 783 N N . TRP A 1 99 ? -4.727 26.172 1.341 1 98.75 99 TRP A N 1
ATOM 784 C CA . TRP A 1 99 ? -4.137 24.828 1.392 1 98.75 99 TRP A CA 1
ATOM 785 C C . TRP A 1 99 ? -3.033 24.688 0.351 1 98.75 99 TRP A C 1
ATOM 787 O O . TRP A 1 99 ? -3.281 24.812 -0.85 1 98.75 99 TRP A O 1
ATOM 797 N N . LEU A 1 100 ? -1.87 24.375 0.847 1 98.06 100 LEU A N 1
ATOM 798 C CA . LEU A 1 100 ? -0.721 24.297 -0.047 1 98.06 100 LEU A CA 1
ATOM 799 C C . LEU A 1 100 ? -0.333 22.844 -0.304 1 98.06 100 LEU A C 1
ATOM 801 O O . LEU A 1 100 ? 0.691 22.562 -0.935 1 98.06 100 LEU A O 1
ATOM 805 N N . GLY A 1 101 ? -1.097 21.953 0.233 1 95.75 101 GLY A N 1
ATOM 806 C CA . GLY A 1 101 ? -0.871 20.531 -0.009 1 95.75 101 GLY A CA 1
ATOM 807 C C . GLY A 1 101 ? -0.449 19.781 1.235 1 95.75 101 GLY A C 1
ATOM 808 O O . GLY A 1 101 ? 0.242 20.328 2.098 1 95.75 101 GLY A O 1
ATOM 809 N N . HIS A 1 102 ? -0.899 18.5 1.281 1 94.94 102 HIS A N 1
ATOM 810 C CA . HIS A 1 102 ? -0.538 17.625 2.393 1 94.94 102 HIS A CA 1
ATOM 811 C C . HIS A 1 102 ? -0.931 18.234 3.73 1 94.94 102 HIS A C 1
ATOM 813 O O . HIS A 1 102 ? -2.107 18.516 3.965 1 94.94 102 HIS A O 1
ATOM 819 N N . ALA A 1 103 ? 0.036 18.562 4.582 1 98 103 ALA A N 1
ATOM 820 C CA . ALA A 1 103 ? -0.261 19.141 5.887 1 98 103 ALA A CA 1
ATOM 821 C C . ALA A 1 103 ? 0.185 20.594 5.945 1 98 103 ALA A C 1
ATOM 823 O O . ALA A 1 103 ? 0.174 21.219 7.012 1 98 103 ALA A O 1
ATOM 824 N N . THR A 1 104 ? 0.522 21.125 4.789 1 98.44 104 THR A N 1
ATOM 825 C CA . THR A 1 104 ? 0.955 22.516 4.715 1 98.44 104 THR A CA 1
ATOM 826 C C . THR A 1 104 ? -0.233 23.438 4.465 1 98.44 104 THR A C 1
ATOM 828 O O . THR A 1 104 ? -0.809 23.438 3.375 1 98.44 104 THR A O 1
ATOM 831 N N . VAL A 1 105 ? -0.564 24.25 5.477 1 98.75 105 VAL A N 1
ATOM 832 C CA . VAL A 1 105 ? -1.671 25.203 5.414 1 98.75 105 VAL A CA 1
ATOM 833 C C . VAL A 1 105 ? -1.195 26.578 5.867 1 98.75 105 VAL A C 1
ATOM 835 O O . VAL A 1 105 ? -0.48 26.688 6.867 1 98.75 105 VAL A O 1
ATOM 838 N N . MET A 1 106 ? -1.514 27.562 5.047 1 98.81 106 MET A N 1
ATOM 839 C CA . MET A 1 106 ? -1.307 28.953 5.469 1 98.81 106 MET A CA 1
ATOM 840 C C . MET A 1 106 ? -2.582 29.531 6.07 1 98.81 106 MET A C 1
ATOM 842 O O . MET A 1 106 ? -3.646 29.469 5.453 1 98.81 106 MET A O 1
ATOM 846 N N . VAL A 1 107 ? -2.445 30.016 7.27 1 98.75 107 VAL A N 1
ATOM 847 C CA . VAL A 1 107 ? -3.588 30.594 7.969 1 98.75 107 VAL A CA 1
ATOM 848 C C . VAL A 1 107 ? -3.318 32.062 8.281 1 98.75 107 VAL A C 1
ATOM 850 O O . VAL A 1 107 ? -2.252 32.406 8.797 1 98.75 107 VAL A O 1
ATOM 853 N N . GLU A 1 108 ? -4.246 32.906 7.91 1 98.38 108 GLU A N 1
ATOM 854 C CA . GLU A 1 108 ? -4.227 34.312 8.242 1 98.38 108 GLU A CA 1
ATOM 855 C C . GLU A 1 108 ? -5.289 34.656 9.289 1 98.38 108 GLU A C 1
ATOM 857 O O . GLU A 1 108 ? -6.488 34.5 9.031 1 98.38 108 GLU A O 1
ATOM 862 N N . MET A 1 109 ? -4.785 35.031 10.461 1 97 109 MET A N 1
ATOM 863 C CA . MET A 1 109 ? -5.707 35.344 11.547 1 97 109 MET A CA 1
ATOM 864 C C . MET A 1 109 ? -5.062 36.281 12.555 1 97 109 MET A C 1
ATOM 866 O O . MET A 1 109 ? -3.85 36.25 12.766 1 97 109 MET A O 1
ATOM 870 N N . ASP A 1 110 ? -5.828 37.156 13.172 1 96.06 110 ASP A N 1
ATOM 871 C CA . ASP A 1 110 ? -5.414 37.969 14.312 1 96.06 110 ASP A CA 1
ATOM 872 C C . ASP A 1 110 ? -4.105 38.688 14.016 1 96.06 110 ASP A C 1
ATOM 874 O O . ASP A 1 110 ? -3.207 38.75 14.859 1 96.06 110 ASP A O 1
ATOM 878 N N . GLU A 1 111 ? -3.977 39.094 12.781 1 94.62 111 GLU A N 1
ATOM 879 C CA . GLU A 1 111 ? -2.871 39.938 12.289 1 94.62 111 GLU A CA 1
ATOM 880 C C . GLU A 1 111 ? -1.594 39.094 12.148 1 94.62 111 GLU A C 1
ATOM 882 O O . GLU A 1 111 ? -0.493 39.656 12.117 1 94.62 111 GLU A O 1
ATOM 887 N N . LEU A 1 112 ? -1.713 37.812 12.133 1 97.44 112 LEU A N 1
ATOM 888 C CA . LEU A 1 112 ? -0.588 36.906 11.93 1 97.44 112 LEU A CA 1
ATOM 889 C C . LEU A 1 112 ? -0.813 36 10.711 1 97.44 112 LEU A C 1
ATOM 891 O O . LEU A 1 112 ? -1.957 35.719 10.344 1 97.44 112 LEU A O 1
ATOM 895 N N . ILE A 1 113 ? 0.227 35.625 10.078 1 98.31 113 ILE A N 1
ATOM 896 C CA . ILE A 1 113 ? 0.215 34.594 9.055 1 98.31 113 ILE A CA 1
ATOM 897 C C . ILE A 1 113 ? 1.018 33.375 9.531 1 98.31 113 ILE A C 1
ATOM 899 O O . ILE A 1 113 ? 2.209 33.5 9.828 1 98.31 113 ILE A O 1
ATOM 903 N N . LEU A 1 114 ? 0.359 32.281 9.594 1 98.69 114 LEU A N 1
ATOM 904 C CA . LEU A 1 114 ? 0.926 31.031 10.109 1 98.69 114 LEU A CA 1
ATOM 905 C C . LEU A 1 114 ? 1.096 30.016 8.992 1 98.69 114 LEU A C 1
ATOM 907 O O . LEU A 1 114 ? 0.337 30.016 8.016 1 98.69 114 LEU A O 1
ATOM 911 N N . LEU A 1 115 ? 2.059 29.156 9.133 1 98.88 115 LEU A N 1
ATOM 912 C CA . LEU A 1 115 ? 2.289 28.031 8.234 1 98.88 115 LEU A CA 1
ATOM 913 C C . LEU A 1 115 ? 2.463 26.734 9.031 1 98.88 115 LEU A C 1
ATOM 915 O O . LEU A 1 115 ? 3.215 26.703 10 1 98.88 115 LEU A O 1
ATOM 919 N N . THR A 1 116 ? 1.714 25.688 8.609 1 98.88 116 THR A N 1
ATOM 920 C CA . THR A 1 116 ? 1.815 24.422 9.32 1 98.88 116 THR A CA 1
ATOM 921 C C . THR A 1 116 ? 2.65 23.422 8.531 1 98.88 116 THR A C 1
ATOM 923 O O . THR A 1 116 ? 2.482 23.281 7.32 1 98.88 116 THR A O 1
ATOM 926 N N . ASP A 1 117 ? 3.58 22.688 9.133 1 98.56 117 ASP A N 1
ATOM 927 C CA . ASP A 1 117 ? 4.344 21.562 8.594 1 98.56 117 ASP A CA 1
ATOM 928 C C . ASP A 1 117 ? 4.719 21.797 7.137 1 98.56 117 ASP A C 1
ATOM 930 O O . ASP A 1 117 ? 4.336 21.031 6.258 1 98.56 117 ASP A O 1
ATOM 934 N N . PRO A 1 118 ? 5.527 22.812 6.91 1 97.88 118 PRO A N 1
ATOM 935 C CA . PRO A 1 118 ? 5.805 23.172 5.52 1 97.88 118 PRO A CA 1
ATOM 936 C C . PRO A 1 118 ? 6.641 22.125 4.789 1 97.88 118 PRO A C 1
ATOM 938 O O . PRO A 1 118 ? 7.734 21.781 5.238 1 97.88 118 PRO A O 1
ATOM 941 N N . VAL A 1 119 ? 6.141 21.656 3.67 1 95 119 VAL A N 1
ATOM 942 C CA . VAL A 1 119 ? 6.844 20.75 2.768 1 95 119 VAL A CA 1
ATOM 943 C C . VAL A 1 119 ? 6.738 21.266 1.333 1 95 119 VAL A C 1
ATOM 945 O O . VAL A 1 119 ? 5.676 21.172 0.711 1 95 119 VAL A O 1
ATOM 948 N N . PHE A 1 120 ? 7.824 21.75 0.796 1 93.69 120 PHE A N 1
ATOM 949 C CA . PHE A 1 120 ? 7.816 22.328 -0.546 1 93.69 120 PHE A CA 1
ATOM 950 C C . PHE A 1 120 ? 8.688 21.5 -1.49 1 93.69 120 PHE A C 1
ATOM 952 O O . PHE A 1 120 ? 8.719 21.766 -2.695 1 93.69 120 PHE A O 1
ATOM 959 N N . SER A 1 121 ? 9.289 20.453 -0.967 1 86 121 SER A N 1
ATOM 960 C CA . SER A 1 121 ? 10.133 19.594 -1.777 1 86 121 SER A CA 1
ATOM 961 C C . SER A 1 121 ? 9.305 18.609 -2.594 1 86 121 SER A C 1
ATOM 963 O O . SER A 1 121 ? 8.133 18.375 -2.289 1 86 121 SER A O 1
ATOM 965 N N . ALA A 1 122 ? 9.945 18.094 -3.586 1 73.69 122 ALA A N 1
ATOM 966 C CA . ALA A 1 122 ? 9.297 17.125 -4.469 1 73.69 122 ALA A CA 1
ATOM 967 C C . ALA A 1 122 ? 9.125 15.773 -3.77 1 73.69 122 ALA A C 1
ATOM 969 O O . ALA A 1 122 ? 8.188 15.023 -4.066 1 73.69 122 ALA A O 1
ATOM 970 N N . ARG A 1 123 ? 10.094 15.453 -2.928 1 68.38 123 ARG A N 1
ATOM 971 C CA . ARG A 1 123 ? 10.047 14.188 -2.213 1 68.38 123 ARG A CA 1
ATOM 972 C C . ARG A 1 123 ? 10.086 14.406 -0.704 1 68.38 123 ARG A C 1
ATOM 974 O O . ARG A 1 123 ? 10.766 15.312 -0.22 1 68.38 123 ARG A O 1
ATOM 981 N N . ALA A 1 124 ? 9.32 13.586 -0.005 1 59.97 124 ALA A N 1
ATOM 982 C CA . ALA A 1 124 ? 9.367 13.594 1.455 1 59.97 124 ALA A CA 1
ATOM 983 C C . ALA A 1 124 ? 10.43 12.633 1.975 1 59.97 124 ALA A C 1
ATOM 985 O O . ALA A 1 124 ? 10.117 11.539 2.447 1 59.97 124 ALA A O 1
ATOM 986 N N . SER A 1 125 ? 11.75 12.781 1.814 1 53.31 125 SER A N 1
ATOM 987 C CA . SER A 1 125 ? 12.844 11.898 2.191 1 53.31 125 SER A CA 1
ATOM 988 C C . SER A 1 125 ? 14.125 12.688 2.447 1 53.31 125 SER A C 1
ATOM 990 O O . SER A 1 125 ? 14.234 13.852 2.051 1 53.31 125 SER A O 1
ATOM 992 N N . PRO A 1 126 ? 14.938 12.031 3.305 1 44.62 126 PRO A N 1
ATOM 993 C CA . PRO A 1 126 ? 16.234 12.695 3.475 1 44.62 126 PRO A CA 1
ATOM 994 C C . PRO A 1 126 ? 16.969 12.891 2.154 1 44.62 126 PRO A C 1
ATOM 996 O O . PRO A 1 126 ? 17.703 13.867 1.995 1 44.62 126 PRO A O 1
ATOM 999 N N . LEU A 1 127 ? 16.766 11.805 1.335 1 44.75 127 LEU A N 1
ATOM 1000 C CA . LEU A 1 127 ? 17.391 11.883 0.021 1 44.75 127 LEU A CA 1
ATOM 1001 C C . LEU A 1 127 ? 16.344 12 -1.078 1 44.75 127 LEU A C 1
ATOM 1003 O O . LEU A 1 127 ? 15.391 11.219 -1.12 1 44.75 127 LEU A O 1
ATOM 1007 N N . GLN A 1 128 ? 16.375 13.008 -1.853 1 39.47 128 GLN A N 1
ATOM 1008 C CA . GLN A 1 128 ? 15.352 13.344 -2.836 1 39.47 128 GLN A CA 1
ATOM 1009 C C . GLN A 1 128 ? 15.258 12.281 -3.924 1 39.47 128 GLN A C 1
ATOM 1011 O O . GLN A 1 128 ? 14.531 12.445 -4.906 1 39.47 128 GLN A O 1
ATOM 1016 N N . HIS A 1 129 ? 15.984 11.258 -3.777 1 39.94 129 HIS A N 1
ATOM 1017 C CA . HIS A 1 129 ? 15.93 10.234 -4.812 1 39.94 129 HIS A CA 1
ATOM 1018 C C . HIS A 1 129 ? 15.219 8.984 -4.305 1 39.94 129 HIS A C 1
ATOM 1020 O O . HIS A 1 129 ? 14.859 8.102 -5.09 1 39.94 129 HIS A O 1
ATOM 1026 N N . VAL A 1 130 ? 15.023 8.953 -2.975 1 43.06 130 VAL A N 1
ATOM 1027 C CA . VAL A 1 130 ? 14.359 7.812 -2.355 1 43.06 130 VAL A CA 1
ATOM 1028 C C . VAL A 1 130 ? 13.188 8.297 -1.501 1 43.06 130 VAL A C 1
ATOM 1030 O O . VAL A 1 130 ? 13.156 9.445 -1.069 1 43.06 130 VAL A O 1
ATOM 1033 N N . GLY A 1 131 ? 11.93 7.621 -1.56 1 49.94 131 GLY A N 1
ATOM 1034 C CA . GLY A 1 131 ? 10.781 7.988 -0.743 1 49.94 131 GLY A CA 1
ATOM 1035 C C . GLY A 1 131 ? 9.547 8.305 -1.561 1 49.94 131 GLY A C 1
ATOM 1036 O O . GLY A 1 131 ? 9.594 8.312 -2.793 1 49.94 131 GLY A O 1
ATOM 1037 N N . PRO A 1 132 ? 8.586 8.602 -0.771 1 58.53 132 PRO A N 1
ATOM 1038 C CA . PRO A 1 132 ? 7.34 8.867 -1.489 1 58.53 132 PRO A CA 1
ATOM 1039 C C . PRO A 1 132 ? 7.398 10.148 -2.318 1 58.53 132 PRO A C 1
ATOM 1041 O O . PRO A 1 132 ? 7.828 11.195 -1.819 1 58.53 132 PRO A O 1
ATOM 1044 N N . LYS A 1 133 ? 7.207 10.023 -3.574 1 67.31 133 LYS A N 1
ATOM 1045 C CA . LYS A 1 133 ? 7.145 11.172 -4.477 1 67.31 133 LYS A CA 1
ATOM 1046 C C . LYS A 1 133 ? 5.742 11.773 -4.5 1 67.31 133 LYS A C 1
ATOM 1048 O O . LYS A 1 133 ? 4.746 11.047 -4.469 1 67.31 133 LYS A O 1
ATOM 1053 N N . ARG A 1 134 ? 5.719 13.094 -4.477 1 77.94 134 ARG A N 1
ATOM 1054 C CA . ARG A 1 134 ? 4.434 13.781 -4.539 1 77.94 134 ARG A CA 1
ATOM 1055 C C . ARG A 1 134 ? 3.811 13.648 -5.926 1 77.94 134 ARG A C 1
ATOM 1057 O O . ARG A 1 134 ? 4.516 13.711 -6.938 1 77.94 134 ARG A O 1
ATOM 1064 N N . PHE A 1 135 ? 2.51 13.477 -5.984 1 75.62 135 PHE A N 1
ATOM 1065 C CA . PHE A 1 135 ? 1.765 13.445 -7.238 1 75.62 135 PHE A CA 1
ATOM 1066 C C . PHE A 1 135 ? 1.48 14.859 -7.734 1 75.62 135 PHE A C 1
ATOM 1068 O O . PHE A 1 135 ? 1.229 15.07 -8.922 1 75.62 135 PHE A O 1
ATOM 1075 N N . ARG A 1 136 ? 1.496 15.742 -6.73 1 85.12 136 ARG A N 1
ATOM 1076 C CA . ARG A 1 136 ? 1.202 17.125 -7.105 1 85.12 136 ARG A CA 1
ATOM 1077 C C . ARG A 1 136 ? 2.275 18.078 -6.586 1 85.12 136 ARG A C 1
ATOM 1079 O O . ARG A 1 136 ? 2.664 18 -5.418 1 85.12 136 ARG A O 1
ATOM 1086 N N . ARG A 1 137 ? 2.697 18.891 -7.395 1 88.69 137 ARG A N 1
ATOM 1087 C CA . ARG A 1 137 ? 3.68 19.906 -7.008 1 88.69 137 ARG A CA 1
ATOM 1088 C C . ARG A 1 137 ? 3.088 20.891 -6.012 1 88.69 137 ARG A C 1
ATOM 1090 O O . ARG A 1 137 ? 1.87 21.094 -5.973 1 88.69 137 ARG A O 1
ATOM 1097 N N . PRO A 1 138 ? 4 21.531 -5.219 1 92.56 138 PRO A N 1
ATOM 1098 C CA . PRO A 1 138 ? 3.479 22.625 -4.398 1 92.56 138 PRO A CA 1
ATOM 1099 C C . PRO A 1 138 ? 2.916 23.766 -5.238 1 92.56 138 PRO A C 1
ATOM 1101 O O . PRO A 1 138 ? 3.445 24.078 -6.309 1 92.56 138 PRO A O 1
ATOM 1104 N N . PRO A 1 139 ? 1.864 24.359 -4.746 1 96.38 139 PRO A N 1
ATOM 1105 C CA . PRO A 1 139 ? 1.225 25.422 -5.512 1 96.38 139 PRO A CA 1
ATOM 1106 C C . PRO A 1 139 ? 2.119 26.656 -5.664 1 96.38 139 PRO A C 1
ATOM 1108 O O . PRO A 1 139 ? 1.872 27.5 -6.527 1 96.38 139 PRO A O 1
ATOM 1111 N N . CYS A 1 140 ? 3.121 26.797 -4.812 1 96.31 140 CYS A N 1
ATOM 1112 C CA . CYS A 1 140 ? 4.055 27.922 -4.887 1 96.31 140 CYS A CA 1
ATOM 1113 C C . CYS A 1 140 ? 5.414 27.531 -4.309 1 96.31 140 CYS A C 1
ATOM 1115 O O . CYS A 1 140 ? 5.543 26.5 -3.658 1 96.31 140 CYS A O 1
ATOM 1117 N N . ALA A 1 141 ? 6.379 28.375 -4.625 1 94.88 141 ALA A N 1
ATOM 1118 C CA . ALA A 1 141 ? 7.691 28.266 -4 1 94.88 141 ALA A CA 1
ATOM 1119 C C . ALA A 1 141 ? 7.758 29.078 -2.713 1 94.88 141 ALA A C 1
ATOM 1121 O O . ALA A 1 141 ? 6.93 29.969 -2.492 1 94.88 141 ALA A O 1
ATOM 1122 N N . VAL A 1 142 ? 8.773 28.75 -1.942 1 97 142 VAL A N 1
ATOM 1123 C CA . VAL A 1 142 ? 8.977 29.5 -0.703 1 97 142 VAL A CA 1
ATOM 1124 C C . VAL A 1 142 ? 9.188 30.984 -1.014 1 97 142 VAL A C 1
ATOM 1126 O O . VAL A 1 142 ? 8.703 31.844 -0.284 1 97 142 VAL A O 1
ATOM 1129 N N . ALA A 1 143 ? 9.82 31.266 -2.139 1 96.12 143 ALA A N 1
ATOM 1130 C CA . ALA A 1 143 ? 10.141 32.625 -2.533 1 96.12 143 ALA A CA 1
ATOM 1131 C C . ALA A 1 143 ? 8.875 33.438 -2.834 1 96.12 143 ALA A C 1
ATOM 1133 O O . ALA A 1 143 ? 8.891 34.656 -2.818 1 96.12 143 ALA A O 1
ATOM 1134 N N . GLU A 1 144 ? 7.828 32.75 -3.09 1 97.31 144 GLU A N 1
ATOM 1135 C CA . GLU A 1 144 ? 6.594 33.406 -3.506 1 97.31 144 GLU A CA 1
ATOM 1136 C C . GLU A 1 144 ? 5.641 33.562 -2.326 1 97.31 144 GLU A C 1
ATOM 1138 O O . GLU A 1 144 ? 4.617 34.25 -2.449 1 97.31 144 GLU A O 1
ATOM 1143 N N . LEU A 1 145 ? 5.977 33.062 -1.188 1 98.06 145 LEU A N 1
ATOM 1144 C CA . LEU A 1 145 ? 5.137 33.188 -0.001 1 98.06 145 LEU A CA 1
ATOM 1145 C C . LEU A 1 145 ? 5.086 34.625 0.489 1 98.06 145 LEU A C 1
ATOM 1147 O O . LEU A 1 145 ? 6.059 35.375 0.336 1 98.06 145 LEU A O 1
ATOM 1151 N N . PRO A 1 146 ? 3.932 35.031 1.063 1 97.75 146 PRO A N 1
ATOM 1152 C CA . PRO A 1 146 ? 3.975 36.281 1.831 1 97.75 146 PRO A CA 1
ATOM 1153 C C . PRO A 1 146 ? 4.805 36.156 3.109 1 97.75 146 PRO A C 1
ATOM 1155 O O . PRO A 1 146 ? 5.34 35.094 3.4 1 97.75 146 PRO A O 1
ATOM 1158 N N . ARG A 1 147 ? 4.887 37.281 3.801 1 96.19 147 ARG A N 1
ATOM 1159 C CA . ARG A 1 147 ? 5.602 37.219 5.07 1 96.19 147 ARG A CA 1
ATOM 1160 C C . ARG A 1 147 ? 4.93 36.25 6.031 1 96.19 147 ARG A C 1
ATOM 1162 O O . ARG A 1 147 ? 3.719 36.312 6.246 1 96.19 147 ARG A O 1
ATOM 1169 N N . ILE A 1 148 ? 5.707 35.312 6.555 1 98.12 148 ILE A N 1
ATOM 1170 C CA . ILE A 1 148 ? 5.223 34.344 7.512 1 98.12 148 ILE A CA 1
ATOM 1171 C C . ILE A 1 148 ? 5.703 34.688 8.914 1 98.12 148 ILE A C 1
ATOM 1173 O O . ILE A 1 148 ? 6.895 34.938 9.133 1 98.12 148 ILE A O 1
ATOM 1177 N N . ASP A 1 149 ? 4.777 34.75 9.797 1 98.19 149 ASP A N 1
ATOM 1178 C CA . ASP A 1 149 ? 5.121 35.156 11.156 1 98.19 149 ASP A CA 1
ATOM 1179 C C . ASP A 1 149 ? 5.559 33.938 11.984 1 98.19 149 ASP A C 1
ATOM 1181 O O . ASP A 1 149 ? 6.453 34.062 12.828 1 98.19 149 ASP A O 1
ATOM 1185 N N . ALA A 1 150 ? 4.918 32.812 11.766 1 98.75 150 ALA A N 1
ATOM 1186 C CA . ALA A 1 150 ? 5.199 31.641 12.586 1 98.75 150 ALA A CA 1
ATOM 1187 C C . ALA A 1 150 ? 4.992 30.359 11.797 1 98.75 150 ALA A C 1
ATOM 1189 O O . ALA A 1 150 ? 4.113 30.297 10.93 1 98.75 150 ALA A O 1
ATOM 1190 N N . VAL A 1 151 ? 5.789 29.344 12.078 1 98.94 151 VAL A N 1
ATOM 1191 C CA . VAL A 1 151 ? 5.633 28 11.555 1 98.94 151 VAL A CA 1
ATOM 1192 C C . VAL A 1 151 ? 5.348 27.031 12.695 1 98.94 151 VAL A C 1
ATOM 1194 O O . VAL A 1 151 ? 6.02 27.062 13.734 1 98.94 151 VAL A O 1
ATOM 1197 N N . LEU A 1 152 ? 4.328 26.297 12.523 1 98.94 152 LEU A N 1
ATOM 1198 C CA . LEU A 1 152 ? 3.951 25.266 13.484 1 98.94 152 LEU A CA 1
ATOM 1199 C C . LEU A 1 152 ? 4.367 23.891 13 1 98.94 152 LEU A C 1
ATOM 1201 O O . LEU A 1 152 ? 3.879 23.406 11.969 1 98.94 152 LEU A O 1
ATOM 1205 N N . VAL A 1 153 ? 5.23 23.203 13.734 1 98.88 153 VAL A N 1
ATOM 1206 C CA . VAL A 1 153 ? 5.684 21.859 13.398 1 98.88 153 VAL A CA 1
ATOM 1207 C C . VAL A 1 153 ? 5.043 20.859 14.344 1 98.88 153 VAL A C 1
ATOM 1209 O O . VAL A 1 153 ? 5.211 20.938 15.562 1 98.88 153 VAL A O 1
ATOM 1212 N N . SER A 1 154 ? 4.379 19.891 13.773 1 98.81 154 SER A N 1
ATOM 1213 C CA . SER A 1 154 ? 3.639 18.938 14.602 1 98.81 154 SER A CA 1
ATOM 1214 C C . SER A 1 154 ? 4.535 17.797 15.062 1 98.81 154 SER A C 1
ATOM 1216 O O . SER A 1 154 ? 4.418 17.328 16.188 1 98.81 154 SER A O 1
ATOM 1218 N N . HIS A 1 155 ? 5.348 17.266 14.188 1 98.19 155 HIS A N 1
ATOM 1219 C CA . HIS A 1 155 ? 6.27 16.172 14.484 1 98.19 155 HIS A CA 1
ATOM 1220 C C . HIS A 1 155 ? 7.391 16.094 13.445 1 98.19 155 HIS A C 1
ATOM 1222 O O . HIS A 1 155 ? 7.418 16.891 12.5 1 98.19 155 HIS A O 1
ATOM 1228 N N . ASN A 1 156 ? 8.25 15.156 13.594 1 95.56 156 ASN A N 1
ATOM 1229 C CA . ASN A 1 156 ? 9.516 15.336 12.883 1 95.56 156 ASN A CA 1
ATOM 1230 C C . ASN A 1 156 ? 9.625 14.391 11.688 1 95.56 156 ASN A C 1
ATOM 1232 O O . ASN A 1 156 ? 10.711 14.203 11.141 1 95.56 156 ASN A O 1
ATOM 1236 N N . HIS A 1 157 ? 8.57 13.711 11.273 1 91.06 157 HIS A N 1
ATOM 1237 C CA . HIS A 1 157 ? 8.617 12.914 10.055 1 91.06 157 HIS A CA 1
ATOM 1238 C C . HIS A 1 157 ? 9.016 13.766 8.852 1 91.06 157 HIS A C 1
ATOM 1240 O O . HIS A 1 157 ? 8.758 14.969 8.828 1 91.06 157 HIS A O 1
ATOM 1246 N N . TYR A 1 158 ? 9.555 13.18 7.859 1 86.75 158 TYR A N 1
ATOM 1247 C CA . TYR A 1 158 ? 10.102 13.859 6.691 1 86.75 158 TYR A CA 1
ATOM 1248 C C . TYR A 1 158 ? 9.008 14.594 5.922 1 86.75 158 TYR A C 1
ATOM 1250 O O . TYR A 1 158 ? 9.258 15.641 5.32 1 86.75 158 TYR A O 1
ATOM 1258 N N . ASP A 1 159 ? 7.777 14.016 5.945 1 90.12 159 ASP A N 1
ATOM 1259 C CA . ASP A 1 159 ? 6.691 14.648 5.203 1 90.12 159 ASP A CA 1
ATOM 1260 C C . ASP A 1 159 ? 6 15.719 6.039 1 90.12 159 ASP A C 1
ATOM 1262 O O . ASP A 1 159 ? 4.973 16.266 5.633 1 90.12 159 ASP A O 1
ATOM 1266 N N . HIS A 1 160 ? 6.566 16.062 7.207 1 95.19 160 HIS A N 1
ATOM 1267 C CA . HIS A 1 160 ? 6.059 17.141 8.047 1 95.19 160 HIS A CA 1
ATOM 1268 C C . HIS A 1 160 ? 7.176 18.094 8.453 1 95.19 160 HIS A C 1
ATOM 1270 O O . HIS A 1 160 ? 6.906 19.203 8.906 1 95.19 160 HIS A O 1
ATOM 1276 N N . LEU A 1 161 ? 8.305 17.656 8.344 1 95 161 LEU A N 1
ATOM 1277 C CA . LEU A 1 161 ? 9.508 18.438 8.602 1 95 161 LEU A CA 1
ATOM 1278 C C . LEU A 1 161 ? 10.539 18.234 7.492 1 95 161 LEU A C 1
ATOM 1280 O O . LEU A 1 161 ? 11.422 17.391 7.617 1 95 161 LEU A O 1
ATOM 1284 N N . ASP A 1 162 ? 10.484 19.016 6.492 1 92.5 162 ASP A N 1
ATOM 1285 C CA . ASP A 1 162 ? 11.312 18.953 5.297 1 92.5 162 ASP A CA 1
ATOM 1286 C C . ASP A 1 162 ? 12.531 19.859 5.426 1 92.5 162 ASP A C 1
ATOM 1288 O O . ASP A 1 162 ? 12.398 21.094 5.5 1 92.5 162 ASP A O 1
ATOM 1292 N N . TYR A 1 163 ? 13.68 19.219 5.367 1 91.62 163 TYR A N 1
ATOM 1293 C CA . TYR A 1 163 ? 14.938 19.938 5.574 1 91.62 163 TYR A CA 1
ATOM 1294 C C . TYR A 1 163 ? 15.062 21.109 4.613 1 91.62 163 TYR A C 1
ATOM 1296 O O . TYR A 1 163 ? 15.352 22.234 5.031 1 91.62 163 TYR A O 1
ATOM 1304 N N . ASN A 1 164 ? 14.844 20.906 3.363 1 90.75 164 ASN A N 1
ATOM 1305 C CA . ASN A 1 164 ? 15 21.953 2.357 1 90.75 164 ASN A CA 1
ATOM 1306 C C . ASN A 1 164 ? 14.023 23.109 2.58 1 90.75 164 ASN A C 1
ATOM 1308 O O . ASN A 1 164 ? 14.367 24.266 2.375 1 90.75 164 ASN A O 1
ATOM 1312 N N . SER A 1 165 ? 12.82 22.781 2.949 1 95.25 165 SER A N 1
ATOM 1313 C CA . SER A 1 165 ? 11.828 23.812 3.234 1 95.25 165 SER A CA 1
ATOM 1314 C C . SER A 1 165 ? 12.234 24.641 4.445 1 95.25 165 SER A C 1
ATOM 1316 O O . SER A 1 165 ? 12.07 25.859 4.445 1 95.25 165 SER A O 1
ATOM 1318 N N . VAL A 1 166 ? 12.781 23.969 5.465 1 96.88 166 VAL A N 1
ATOM 1319 C CA . VAL A 1 166 ? 13.227 24.672 6.668 1 96.88 166 VAL A CA 1
ATOM 1320 C C . VAL A 1 166 ? 14.352 25.641 6.316 1 96.88 166 VAL A C 1
ATOM 1322 O O . VAL A 1 166 ? 14.32 26.797 6.711 1 96.88 166 VAL A O 1
ATOM 1325 N N . ILE A 1 167 ? 15.258 25.188 5.559 1 95.94 167 ILE A N 1
ATOM 1326 C CA . ILE A 1 167 ? 16.391 26.016 5.168 1 95.94 167 ILE A CA 1
ATOM 1327 C C . ILE A 1 167 ? 15.906 27.203 4.336 1 95.94 167 ILE A C 1
ATOM 1329 O O . ILE A 1 167 ? 16.297 28.344 4.586 1 95.94 167 ILE A O 1
ATOM 1333 N N . ALA A 1 168 ? 15.039 26.938 3.398 1 96.25 168 ALA A N 1
ATOM 1334 C CA . ALA A 1 168 ? 14.555 27.984 2.504 1 96.25 168 ALA A CA 1
ATOM 1335 C C . ALA A 1 168 ? 13.766 29.047 3.273 1 96.25 168 ALA A C 1
ATOM 1337 O O . ALA A 1 168 ? 13.93 30.25 3.039 1 96.25 168 ALA A O 1
ATOM 1338 N N . LEU A 1 169 ? 12.922 28.625 4.164 1 98.19 169 LEU A N 1
ATOM 1339 C CA . LEU A 1 169 ? 12.125 29.547 4.961 1 98.19 169 LEU A CA 1
ATOM 1340 C C . LEU A 1 169 ? 13.008 30.375 5.887 1 98.19 169 LEU A C 1
ATOM 1342 O O . LEU A 1 169 ? 12.812 31.578 6.023 1 98.19 169 LEU A O 1
ATOM 1346 N N . ASN A 1 170 ? 13.93 29.688 6.488 1 97.62 170 ASN A N 1
ATOM 1347 C CA . ASN A 1 170 ? 14.836 30.391 7.395 1 97.62 170 ASN A CA 1
ATOM 1348 C C . ASN A 1 170 ? 15.703 31.406 6.648 1 97.62 170 ASN A C 1
ATOM 1350 O O . ASN A 1 170 ? 15.992 32.5 7.164 1 97.62 170 ASN A O 1
ATOM 1354 N N . GLU A 1 171 ? 16.188 31 5.523 1 96.81 171 GLU A N 1
ATOM 1355 C CA . GLU A 1 171 ? 17 31.906 4.707 1 96.81 171 GLU A CA 1
ATOM 1356 C C . GLU A 1 171 ? 16.188 33.156 4.293 1 96.81 171 GLU A C 1
ATOM 1358 O O . GLU A 1 171 ? 16.719 34.25 4.262 1 96.81 171 GLU A O 1
ATOM 1363 N N . ARG A 1 172 ? 14.992 33 4.02 1 97.5 172 ARG A N 1
ATOM 1364 C CA . ARG A 1 172 ? 14.164 34.094 3.494 1 97.5 172 ARG A CA 1
ATOM 1365 C C . ARG A 1 172 ? 13.711 35.031 4.613 1 97.5 172 ARG A C 1
ATOM 1367 O O . ARG A 1 172 ? 13.734 36.25 4.453 1 97.5 172 ARG A O 1
ATOM 1374 N N . PHE A 1 173 ? 13.312 34.5 5.734 1 97.25 173 PHE A N 1
ATOM 1375 C CA . PHE A 1 173 ? 12.617 35.312 6.723 1 97.25 173 PHE A CA 1
ATOM 1376 C C . PHE A 1 173 ? 13.484 35.5 7.957 1 97.25 173 PHE A C 1
ATOM 1378 O O . PHE A 1 173 ? 13.227 36.406 8.758 1 97.25 173 PHE A O 1
ATOM 1385 N N . GLY A 1 174 ? 14.422 34.719 8.172 1 95.62 174 GLY A N 1
ATOM 1386 C CA . GLY A 1 174 ? 15.359 34.875 9.273 1 95.62 174 GLY A CA 1
ATOM 1387 C C . GLY A 1 174 ? 14.688 34.906 10.633 1 95.62 174 GLY A C 1
ATOM 1388 O O . GLY A 1 174 ? 13.789 34.094 10.906 1 95.62 174 GLY A O 1
ATOM 1389 N N . ASN A 1 175 ? 15.102 35.844 11.461 1 95.62 175 ASN A N 1
ATOM 1390 C CA . ASN A 1 175 ? 14.664 35.875 12.852 1 95.62 175 ASN A CA 1
ATOM 1391 C C . ASN A 1 175 ? 13.266 36.469 12.984 1 95.62 175 ASN A C 1
ATOM 1393 O O . ASN A 1 175 ? 12.664 36.406 14.062 1 95.62 175 ASN A O 1
ATOM 1397 N N . GLU A 1 176 ? 12.766 36.938 11.922 1 95.88 176 GLU A N 1
ATOM 1398 C CA . GLU A 1 176 ? 11.391 37.438 11.945 1 95.88 176 GLU A CA 1
ATOM 1399 C C . GLU A 1 176 ? 10.391 36.281 11.953 1 95.88 176 GLU A C 1
ATOM 1401 O O . GLU A 1 176 ? 9.227 36.469 12.328 1 95.88 176 GLU A O 1
ATOM 1406 N N . LEU A 1 177 ? 10.852 35.188 11.531 1 98.06 177 LEU A N 1
ATOM 1407 C CA . LEU A 1 177 ? 10.047 33.969 11.539 1 98.06 177 LEU A CA 1
ATOM 1408 C C . LEU A 1 177 ? 10.25 33.188 12.836 1 98.06 177 LEU A C 1
ATOM 1410 O O . LEU A 1 177 ? 11.383 32.844 13.188 1 98.06 177 LEU A O 1
ATOM 1414 N N . ARG A 1 178 ? 9.195 32.969 13.562 1 98.44 178 ARG A N 1
ATOM 1415 C CA . ARG A 1 178 ? 9.297 32.125 14.758 1 98.44 178 ARG A CA 1
ATOM 1416 C C . ARG A 1 178 ? 8.875 30.688 14.469 1 98.44 178 ARG A C 1
ATOM 1418 O O . ARG A 1 178 ? 7.812 30.453 13.891 1 98.44 178 ARG A O 1
ATOM 1425 N N . TRP A 1 179 ? 9.695 29.734 14.867 1 98.81 179 TRP A N 1
ATOM 1426 C CA . TRP A 1 179 ? 9.398 28.312 14.758 1 98.81 179 TRP A CA 1
ATOM 1427 C C . TRP A 1 179 ? 8.859 27.766 16.062 1 98.81 179 TRP A C 1
ATOM 1429 O O . TRP A 1 179 ? 9.516 27.859 17.109 1 98.81 179 TRP A O 1
ATOM 1439 N N . PHE A 1 180 ? 7.688 27.266 16.094 1 98.88 180 PHE A N 1
ATOM 1440 C CA . PHE A 1 180 ? 7.133 26.5 17.203 1 98.88 180 PHE A CA 1
ATOM 1441 C C . PHE A 1 180 ? 7.285 25 16.953 1 98.88 180 PHE A C 1
ATOM 1443 O O . PHE A 1 180 ? 6.723 24.469 16 1 98.88 180 PHE A O 1
ATOM 1450 N N . VAL A 1 181 ? 8.039 24.312 17.812 1 98.88 181 VAL A N 1
ATOM 1451 C CA . VAL A 1 181 ? 8.367 22.906 17.547 1 98.88 181 VAL A CA 1
ATOM 1452 C C . VAL A 1 181 ? 8.156 22.078 18.812 1 98.88 181 VAL A C 1
ATOM 1454 O O . VAL A 1 181 ? 8.109 22.609 19.922 1 98.88 181 VAL A O 1
ATOM 1457 N N . PRO A 1 182 ? 8.008 20.781 18.625 1 98.75 182 PRO A N 1
ATOM 1458 C CA . PRO A 1 182 ? 7.848 19.906 19.781 1 98.75 182 PRO A CA 1
ATOM 1459 C C . PRO A 1 182 ? 9.117 19.797 20.625 1 98.75 182 PRO A C 1
ATOM 1461 O O . PRO A 1 182 ? 10.219 20 20.109 1 98.75 182 PRO A O 1
ATOM 1464 N N . LEU A 1 183 ? 8.844 19.469 21.891 1 98.44 183 LEU A N 1
ATOM 1465 C CA . LEU A 1 183 ? 9.953 19.266 22.812 1 98.44 183 LEU A CA 1
ATOM 1466 C C . LEU A 1 183 ? 10.938 18.234 22.25 1 98.44 183 LEU A C 1
ATOM 1468 O O . LEU A 1 183 ? 10.531 17.156 21.828 1 98.44 183 LEU A O 1
ATOM 1472 N N . GLY A 1 184 ? 12.242 18.594 22.219 1 97.69 184 GLY A N 1
ATOM 1473 C CA . GLY A 1 184 ? 13.289 17.703 21.75 1 97.69 184 GLY A CA 1
ATOM 1474 C C . GLY A 1 184 ? 13.789 18.047 20.359 1 97.69 184 GLY A C 1
ATOM 1475 O O . GLY A 1 184 ? 14.781 17.5 19.891 1 97.69 184 GLY A O 1
ATOM 1476 N N . LEU A 1 185 ? 13.18 18.969 19.656 1 97.94 185 LEU A N 1
ATOM 1477 C CA . LEU A 1 185 ? 13.508 19.25 18.266 1 97.94 185 LEU A CA 1
ATOM 1478 C C . LEU A 1 185 ? 14.406 20.469 18.156 1 97.94 185 LEU A C 1
ATOM 1480 O O . LEU A 1 185 ? 14.859 20.812 17.062 1 97.94 185 LEU A O 1
ATOM 1484 N N . LEU A 1 186 ? 14.719 21.156 19.25 1 97.81 186 LEU A N 1
ATOM 1485 C CA . LEU A 1 186 ? 15.469 22.406 19.234 1 97.81 186 LEU A CA 1
ATOM 1486 C C . LEU A 1 186 ? 16.844 22.203 18.609 1 97.81 186 LEU A C 1
ATOM 1488 O O . LEU A 1 186 ? 17.281 23 17.781 1 97.81 186 LEU A O 1
ATOM 1492 N N . ASP A 1 187 ? 17.5 21.125 18.984 1 96.25 187 ASP A N 1
ATOM 1493 C CA . ASP A 1 187 ? 18.844 20.875 18.5 1 96.25 187 ASP A CA 1
ATOM 1494 C C . ASP A 1 187 ? 18.875 20.75 16.984 1 96.25 187 ASP A C 1
ATOM 1496 O O . ASP A 1 187 ? 19.75 21.312 16.312 1 96.25 187 ASP A O 1
ATOM 1500 N N . TRP A 1 188 ? 17.953 20 16.469 1 96.31 188 TRP A N 1
ATOM 1501 C CA . TRP A 1 188 ? 17.875 19.812 15.016 1 96.31 188 TRP A CA 1
ATOM 1502 C C . TRP A 1 188 ? 17.625 21.141 14.312 1 96.31 188 TRP A C 1
ATOM 1504 O O . TRP A 1 188 ? 18.234 21.422 13.273 1 96.31 188 TRP A O 1
ATOM 1514 N N . MET A 1 189 ? 16.781 21.984 14.852 1 98.12 189 MET A N 1
ATOM 1515 C CA . MET A 1 189 ? 16.453 23.281 14.266 1 98.12 189 MET A CA 1
ATOM 1516 C C . MET A 1 189 ? 17.688 24.188 14.258 1 98.12 189 MET A C 1
ATOM 1518 O O . MET A 1 189 ? 17.922 24.891 13.281 1 98.12 189 MET A O 1
ATOM 1522 N N . GLN A 1 190 ? 18.391 24.156 15.328 1 96.69 190 GLN A N 1
ATOM 1523 C CA . GLN A 1 190 ? 19.578 25 15.438 1 96.69 190 GLN A CA 1
ATOM 1524 C C . GLN A 1 190 ? 20.656 24.562 14.453 1 96.69 190 GLN A C 1
ATOM 1526 O O . GLN A 1 190 ? 21.391 25.406 13.922 1 96.69 190 GLN A O 1
ATOM 1531 N N . LYS A 1 191 ? 20.734 23.328 14.25 1 95 191 LYS A N 1
ATOM 1532 C CA . LYS A 1 191 ? 21.672 22.828 13.25 1 95 191 LYS A CA 1
ATOM 1533 C C . LYS A 1 191 ? 21.297 23.312 11.852 1 95 191 LYS A C 1
ATOM 1535 O O . LYS A 1 191 ? 22.156 23.406 10.977 1 95 191 LYS A O 1
ATOM 1540 N N . CYS A 1 192 ? 20.031 23.594 11.703 1 94.25 192 CYS A N 1
ATOM 1541 C CA . CYS A 1 192 ? 19.562 24.188 10.453 1 94.25 192 CYS A CA 1
ATOM 1542 C C . CYS A 1 192 ? 19.703 25.703 10.469 1 94.25 192 CYS A C 1
ATOM 1544 O O . CYS A 1 192 ? 19.219 26.391 9.57 1 94.25 192 CYS A O 1
ATOM 1546 N N . CYS A 1 193 ? 20.266 26.312 11.492 1 95.25 193 CYS A N 1
ATOM 1547 C CA . CYS A 1 193 ? 20.578 27.719 11.664 1 95.25 193 CYS A CA 1
ATOM 1548 C C . CYS A 1 193 ? 19.328 28.531 11.961 1 95.25 193 CYS A C 1
ATOM 1550 O O . CYS A 1 193 ? 19.281 29.734 11.703 1 95.25 193 CYS A O 1
ATOM 1552 N N . CYS A 1 194 ? 18.266 27.812 12.414 1 97.38 194 CYS A N 1
ATOM 1553 C CA . CYS A 1 194 ? 17.094 28.516 12.906 1 97.38 194 CYS A CA 1
ATOM 1554 C C . CYS A 1 194 ? 17.344 29.062 14.312 1 97.38 194 CYS A C 1
ATOM 1556 O O . CYS A 1 194 ? 17.578 28.281 15.242 1 97.38 194 CYS A O 1
ATOM 1558 N N . GLU A 1 195 ? 17.188 30.328 14.516 1 96.12 195 GLU A N 1
ATOM 1559 C CA . GLU A 1 195 ? 17.531 30.938 15.797 1 96.12 195 GLU A CA 1
ATOM 1560 C C . GLU A 1 195 ? 16.281 31.203 16.641 1 96.12 195 GLU A C 1
ATOM 1562 O O . GLU A 1 195 ? 16.281 30.984 17.844 1 96.12 195 GLU A O 1
ATOM 1567 N N . ASN A 1 196 ? 15.234 31.703 16.016 1 97.88 196 ASN A N 1
ATOM 1568 C CA . ASN A 1 196 ? 13.984 32 16.719 1 97.88 196 ASN A CA 1
ATOM 1569 C C . ASN A 1 196 ? 13.086 30.781 16.812 1 97.88 196 ASN A C 1
ATOM 1571 O O . ASN A 1 196 ? 12.086 30.672 16.094 1 97.88 196 ASN A O 1
ATOM 1575 N N . VAL A 1 197 ? 13.453 29.859 17.703 1 98.56 197 VAL A N 1
ATOM 1576 C CA . VAL A 1 197 ? 12.781 28.578 17.844 1 98.56 197 VAL A CA 1
ATOM 1577 C C . VAL A 1 197 ? 12.242 28.422 19.266 1 98.56 197 VAL A C 1
ATOM 1579 O O . VAL A 1 197 ? 12.961 28.688 20.234 1 98.56 197 VAL A O 1
ATOM 1582 N N . ILE A 1 198 ? 11 28.094 19.406 1 98.56 198 ILE A N 1
ATOM 1583 C CA . ILE A 1 198 ? 10.375 27.797 20.688 1 98.56 198 ILE A CA 1
ATOM 1584 C C . ILE A 1 198 ? 10.008 26.328 20.75 1 98.56 198 ILE A C 1
ATOM 1586 O O . ILE A 1 198 ? 9.242 25.828 19.922 1 98.56 198 ILE A O 1
ATOM 1590 N N . GLU A 1 199 ? 10.547 25.672 21.625 1 98.12 199 GLU A N 1
ATOM 1591 C CA . GLU A 1 199 ? 10.258 24.266 21.891 1 98.12 199 GLU A CA 1
ATOM 1592 C C . GLU A 1 199 ? 9.273 24.125 23.047 1 98.12 199 GLU A C 1
ATOM 1594 O O . GLU A 1 199 ? 9.445 24.75 24.109 1 98.12 199 GLU A O 1
ATOM 1599 N N . LEU A 1 200 ? 8.227 23.312 22.875 1 98.75 200 LEU A N 1
ATOM 1600 C CA . LEU A 1 200 ? 7.176 23.234 23.875 1 98.75 200 LEU A CA 1
ATOM 1601 C C . LEU A 1 200 ? 6.801 21.781 24.172 1 98.75 200 LEU A C 1
ATOM 1603 O O . LEU A 1 200 ? 6.777 20.953 23.266 1 98.75 200 LEU A O 1
ATOM 1607 N N . ASP A 1 201 ? 6.5 21.453 25.375 1 98.5 201 ASP A N 1
ATOM 1608 C CA . ASP A 1 201 ? 5.82 20.234 25.812 1 98.5 201 ASP A CA 1
ATOM 1609 C C . ASP A 1 201 ? 4.305 20.391 25.703 1 98.5 201 ASP A C 1
ATOM 1611 O O . ASP A 1 201 ? 3.799 21.484 25.453 1 98.5 201 ASP A O 1
ATOM 1615 N N . TRP A 1 202 ? 3.617 19.219 25.797 1 98.56 202 TRP A N 1
ATOM 1616 C CA . TRP A 1 202 ? 2.16 19.281 25.781 1 98.56 202 TRP A CA 1
ATOM 1617 C C . TRP A 1 202 ? 1.64 20.266 26.812 1 98.56 202 TRP A C 1
ATOM 1619 O O . TRP A 1 202 ? 2.078 20.25 27.969 1 98.56 202 TRP A O 1
ATOM 1629 N N . TRP A 1 203 ? 0.746 21.203 26.422 1 98.44 203 TRP A N 1
ATOM 1630 C CA . TRP A 1 203 ? -0.016 22.172 27.203 1 98.44 203 TRP A CA 1
ATOM 1631 C C . TRP A 1 203 ? 0.852 23.359 27.578 1 98.44 203 TRP A C 1
ATOM 1633 O O . TRP A 1 203 ? 0.378 24.297 28.234 1 98.44 203 TRP A O 1
ATOM 1643 N N . GLU A 1 204 ? 2.088 23.312 27.172 1 98.56 204 GLU A N 1
ATOM 1644 C CA . GLU A 1 204 ? 2.881 24.531 27.297 1 98.56 204 GLU A CA 1
ATOM 1645 C C . GLU A 1 204 ? 2.531 25.531 26.203 1 98.56 204 GLU A C 1
ATOM 1647 O O . GLU A 1 204 ? 1.992 25.156 25.156 1 98.56 204 GLU A O 1
ATOM 1652 N N . GLU A 1 205 ? 2.768 26.781 26.484 1 98.25 205 GLU A N 1
ATOM 1653 C CA . GLU A 1 205 ? 2.332 27.828 25.578 1 98.25 205 GLU A CA 1
ATOM 1654 C C . GLU A 1 205 ? 3.395 28.906 25.422 1 98.25 205 GLU A C 1
ATOM 1656 O O . GLU A 1 205 ? 4.273 29.047 26.281 1 98.25 205 GLU A O 1
ATOM 1661 N N . ASN A 1 206 ? 3.391 29.562 24.359 1 98.44 206 ASN A N 1
ATOM 1662 C CA . ASN A 1 206 ? 4.195 30.75 24.062 1 98.44 206 ASN A CA 1
ATOM 1663 C C . ASN A 1 206 ? 3.516 31.641 23.031 1 98.44 206 ASN A C 1
ATOM 1665 O O . ASN A 1 206 ? 2.373 31.391 22.641 1 98.44 206 ASN A O 1
ATOM 1669 N N . CYS A 1 207 ? 4.066 32.781 22.688 1 97.94 207 CYS A N 1
ATOM 1670 C CA . CYS A 1 207 ? 3.492 33.719 21.734 1 97.94 207 CYS A CA 1
ATOM 1671 C C . CYS A 1 207 ? 4.555 34.188 20.75 1 97.94 207 CYS A C 1
ATOM 1673 O O . CYS A 1 207 ? 5.73 33.844 20.875 1 97.94 207 CYS A O 1
ATOM 1675 N N . VAL A 1 208 ? 4.117 34.875 19.734 1 97.31 208 VAL A N 1
ATOM 1676 C CA . VAL A 1 208 ? 5.004 35.594 18.812 1 97.31 208 VAL A CA 1
ATOM 1677 C C . VAL A 1 208 ? 5.297 36.969 19.359 1 97.31 208 VAL A C 1
ATOM 1679 O O . VAL A 1 208 ? 4.379 37.719 19.719 1 97.31 208 VAL A O 1
ATOM 1682 N N . PRO A 1 209 ? 6.625 37.375 19.438 1 94.38 209 PRO A N 1
ATOM 1683 C CA . PRO A 1 209 ? 6.934 38.719 19.922 1 94.38 209 PRO A CA 1
ATOM 1684 C C . PRO A 1 209 ? 6.152 39.812 19.188 1 94.38 209 PRO A C 1
ATOM 1686 O O . PRO A 1 209 ? 6.082 39.781 17.953 1 94.38 209 PRO A O 1
ATOM 1689 N N . GLY A 1 210 ? 5.57 40.656 19.891 1 93.62 210 GLY A N 1
ATOM 1690 C CA . GLY A 1 210 ? 4.773 41.719 19.312 1 93.62 210 GLY A CA 1
ATOM 1691 C C . GLY A 1 210 ? 3.318 41.344 19.109 1 93.62 210 GLY A C 1
ATOM 1692 O O . GLY A 1 210 ? 2.494 42.188 18.75 1 93.62 210 GLY A O 1
ATOM 1693 N N . HIS A 1 211 ? 3.064 40.125 19.312 1 94.31 211 HIS A N 1
ATOM 1694 C CA . HIS A 1 211 ? 1.703 39.594 19.188 1 94.31 211 HIS A CA 1
ATOM 1695 C C . HIS A 1 211 ? 1.322 38.75 20.406 1 94.31 211 HIS A C 1
ATOM 1697 O O . HIS A 1 211 ? 0.892 37.625 20.266 1 94.31 211 HIS A O 1
ATOM 1703 N N . ASP A 1 212 ? 1.276 39.375 21.547 1 94.94 212 ASP A N 1
ATOM 1704 C CA . ASP A 1 212 ? 1.143 38.656 22.812 1 94.94 212 ASP A CA 1
ATOM 1705 C C . ASP A 1 212 ? -0.302 38.219 23.047 1 94.94 212 ASP A C 1
ATOM 1707 O O . ASP A 1 212 ? -0.568 37.375 23.906 1 94.94 212 ASP A O 1
ATOM 1711 N N . LYS A 1 213 ? -1.165 38.812 22.297 1 95.81 213 LYS A N 1
ATOM 1712 C CA . LYS A 1 213 ? -2.574 38.469 22.469 1 95.81 213 LYS A CA 1
ATOM 1713 C C . LYS A 1 213 ? -2.904 37.125 21.812 1 95.81 213 LYS A C 1
ATOM 1715 O O . LYS A 1 213 ? -3.957 36.531 22.062 1 95.81 213 LYS A O 1
ATOM 1720 N N . VAL A 1 214 ? -1.995 36.625 21 1 97.62 214 VAL A N 1
ATOM 1721 C CA . VAL A 1 214 ? -2.178 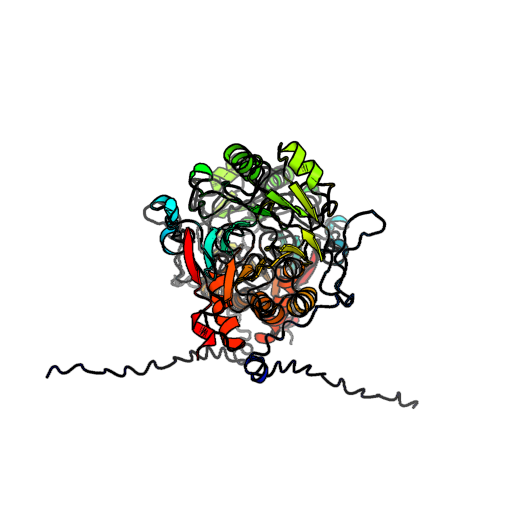35.344 20.359 1 97.62 214 VAL A CA 1
ATOM 1722 C C . VAL A 1 214 ? -1.276 34.312 21.047 1 97.62 214 VAL A C 1
ATOM 1724 O O . VAL A 1 214 ? -0.053 34.469 21.062 1 97.62 214 VAL A O 1
ATOM 1727 N N . THR A 1 215 ? -1.91 33.25 21.547 1 98.62 215 THR A N 1
ATOM 1728 C CA . THR A 1 215 ? -1.177 32.219 22.266 1 98.62 215 THR A CA 1
ATOM 1729 C C . THR A 1 215 ? -1.09 30.953 21.438 1 98.62 215 THR A C 1
ATOM 1731 O O . THR A 1 215 ? -2.082 30.516 20.859 1 98.62 215 THR A O 1
ATOM 1734 N N . PHE A 1 216 ? 0.083 30.422 21.375 1 98.81 216 PHE A N 1
ATOM 1735 C CA . PHE A 1 216 ? 0.325 29.125 20.75 1 98.81 216 PHE A CA 1
ATOM 1736 C C . PHE A 1 216 ? 0.514 28.047 21.797 1 98.81 216 PHE A C 1
ATOM 1738 O O . PHE A 1 216 ? 1.439 28.109 22.609 1 98.81 216 PHE A O 1
ATOM 1745 N N . VAL A 1 217 ? -0.379 27.094 21.797 1 98.88 217 VAL A N 1
ATOM 1746 C CA . VAL A 1 217 ? -0.319 26.016 22.781 1 98.88 217 VAL A CA 1
ATOM 1747 C C . VAL A 1 217 ? -0.014 24.703 22.078 1 98.88 217 VAL A C 1
ATOM 1749 O O . VAL A 1 217 ? -0.67 24.344 21.094 1 98.88 217 VAL A O 1
ATOM 1752 N N . PHE A 1 218 ? 1.032 24.031 22.531 1 98.81 218 PHE A N 1
ATOM 1753 C CA . PHE A 1 218 ? 1.286 22.688 22.047 1 98.81 218 PHE A CA 1
ATOM 1754 C C . PHE A 1 218 ? 0.432 21.672 22.797 1 98.81 218 PHE A C 1
ATOM 1756 O O . PHE A 1 218 ? 0.505 21.578 24.031 1 98.81 218 PHE A O 1
ATOM 1763 N N . THR A 1 219 ? -0.439 20.953 22.078 1 98.75 219 THR A N 1
ATOM 1764 C CA . THR A 1 219 ? -1.397 20.062 22.703 1 98.75 219 THR A CA 1
ATOM 1765 C C . THR A 1 219 ? -1.185 18.625 22.219 1 98.75 219 THR A C 1
ATOM 1767 O O . THR A 1 219 ? -0.485 18.391 21.234 1 98.75 219 THR A O 1
ATOM 1770 N N . PRO A 1 220 ? -1.768 17.688 22.922 1 98.31 220 PRO A N 1
ATOM 1771 C CA . PRO A 1 220 ? -1.482 16.281 22.641 1 98.31 220 PRO A CA 1
ATOM 1772 C C . PRO A 1 220 ? -2.152 15.797 21.359 1 98.31 220 PRO A C 1
ATOM 1774 O O . PRO A 1 220 ? -3.193 16.328 20.953 1 98.31 220 PRO A O 1
ATOM 1777 N N . SER A 1 221 ? -1.585 14.844 20.703 1 97.94 221 SER A N 1
ATOM 1778 C CA . SER A 1 221 ? -2.117 13.969 19.656 1 97.94 221 SER A CA 1
ATOM 1779 C C . SER A 1 221 ? -1.526 12.57 19.75 1 97.94 221 SER A C 1
ATOM 1781 O O . SER A 1 221 ? -0.583 12.336 20.516 1 97.94 221 SER A O 1
ATOM 1783 N N . GLN A 1 222 ? -2.092 11.594 19.141 1 97.44 222 GLN A N 1
ATOM 1784 C CA . GLN A 1 222 ? -1.572 10.227 19.125 1 97.44 222 GLN A CA 1
ATOM 1785 C C . GLN A 1 222 ? -0.758 9.969 17.859 1 97.44 222 GLN A C 1
ATOM 1787 O O . GLN A 1 222 ? -1.312 9.906 16.766 1 97.44 222 GLN A O 1
ATOM 1792 N N . HIS A 1 223 ? 0.473 9.797 18.031 1 96.38 223 HIS A N 1
ATOM 1793 C CA . HIS A 1 223 ? 1.385 9.609 16.906 1 96.38 223 HIS A CA 1
ATOM 1794 C C . HIS A 1 223 ? 2.785 9.242 17.391 1 96.38 223 HIS A C 1
ATOM 1796 O O . HIS A 1 223 ? 2.941 8.648 18.453 1 96.38 223 HIS A O 1
ATOM 1802 N N . TRP A 1 224 ? 3.777 9.484 16.609 1 93.12 224 TRP A N 1
ATOM 1803 C CA . TRP A 1 224 ? 5.148 9.125 16.953 1 93.12 224 TRP A CA 1
ATOM 1804 C C . TRP A 1 224 ? 6.148 9.922 16.125 1 93.12 224 TRP A C 1
ATOM 1806 O O . TRP A 1 224 ? 5.773 10.609 15.18 1 93.12 224 TRP A O 1
ATOM 1816 N N . CYS A 1 225 ? 7.391 9.906 16.531 1 92.69 225 CYS A N 1
ATOM 1817 C CA . CYS A 1 225 ? 8.461 10.602 15.828 1 92.69 225 CYS A CA 1
ATOM 1818 C C . CYS A 1 225 ? 9.602 9.648 15.492 1 92.69 225 CYS A C 1
ATOM 1820 O O . CYS A 1 225 ? 9.922 8.75 16.281 1 92.69 225 CYS A O 1
ATOM 1822 N N . LYS A 1 226 ? 10.156 9.828 14.359 1 89 226 LYS A N 1
ATOM 1823 C CA . LYS A 1 226 ? 11.312 9.062 13.898 1 89 226 LYS A CA 1
ATOM 1824 C C . LYS A 1 226 ? 11.875 9.641 12.609 1 89 226 LYS A C 1
ATOM 1826 O O . LYS A 1 226 ? 11.133 9.906 11.656 1 89 226 LYS A O 1
ATOM 1831 N N . ARG A 1 227 ? 13.219 9.859 12.523 1 83.81 227 ARG A N 1
ATOM 1832 C CA . ARG A 1 227 ? 13.852 10.305 11.281 1 83.81 227 ARG A CA 1
ATOM 1833 C C . ARG A 1 227 ? 14.977 9.375 10.875 1 83.81 227 ARG A C 1
ATOM 1835 O O . ARG A 1 227 ? 15.297 9.258 9.688 1 83.81 227 ARG A O 1
ATOM 1842 N N . THR A 1 228 ? 15.602 8.836 11.898 1 75.81 228 THR A N 1
ATOM 1843 C CA . THR A 1 228 ? 16.688 7.887 11.664 1 75.81 228 THR A CA 1
ATOM 1844 C C . THR A 1 228 ? 16.375 6.543 12.32 1 75.81 228 THR A C 1
ATOM 1846 O O . THR A 1 228 ? 15.367 6.398 13.016 1 75.81 228 THR A O 1
ATOM 1849 N N . LEU A 1 229 ? 17.281 5.578 12.172 1 67.5 229 LEU A N 1
ATOM 1850 C CA . LEU A 1 229 ? 17.062 4.223 12.672 1 67.5 229 LEU A CA 1
ATOM 1851 C C . LEU A 1 229 ? 17.078 4.199 14.195 1 67.5 229 LEU A C 1
ATOM 1853 O O . LEU A 1 229 ? 16.453 3.336 14.812 1 67.5 229 LEU A O 1
ATOM 1857 N N . MET A 1 230 ? 17.625 5.219 14.852 1 76.62 230 MET A N 1
ATOM 1858 C CA . MET A 1 230 ? 17.859 5.082 16.297 1 76.62 230 MET A CA 1
ATOM 1859 C C . MET A 1 230 ? 17.188 6.215 17.062 1 76.62 230 MET A C 1
ATOM 1861 O O . MET A 1 230 ? 17.438 6.391 18.25 1 76.62 230 MET A O 1
ATOM 1865 N N . ASP A 1 231 ? 16.344 6.914 16.469 1 87.38 231 ASP A N 1
ATOM 1866 C CA . ASP A 1 231 ? 15.867 8.094 17.172 1 87.38 231 ASP A CA 1
ATOM 1867 C C . ASP A 1 231 ? 14.352 8.023 17.391 1 87.38 231 ASP A C 1
ATOM 1869 O O . ASP A 1 231 ? 13.68 9.055 17.469 1 87.38 231 ASP A O 1
ATOM 1873 N N . ASP A 1 232 ? 13.859 6.762 17.453 1 87.88 232 ASP A N 1
ATOM 1874 C CA . ASP A 1 232 ? 12.438 6.578 17.719 1 87.88 232 ASP A CA 1
ATOM 1875 C C . ASP A 1 232 ? 12 7.352 18.969 1 87.88 232 ASP A C 1
ATOM 1877 O O . ASP A 1 232 ? 12.523 7.121 20.062 1 87.88 232 ASP A O 1
ATOM 1881 N N . ASN A 1 233 ? 11.125 8.273 18.75 1 94.06 233 ASN A N 1
ATOM 1882 C CA . ASN A 1 233 ? 10.391 8.969 19.812 1 94.06 233 ASN A CA 1
ATOM 1883 C C . ASN A 1 233 ? 11.336 9.711 20.75 1 94.06 233 ASN A C 1
ATOM 1885 O O . ASN A 1 233 ? 11.07 9.828 21.953 1 94.06 233 ASN A O 1
ATOM 1889 N N . LYS A 1 234 ? 12.453 10.133 20.297 1 94.69 234 LYS A N 1
ATOM 1890 C CA . LYS A 1 234 ? 13.312 11.031 21.047 1 94.69 234 LYS A CA 1
ATOM 1891 C C . LYS A 1 234 ? 12.742 12.445 21.078 1 94.69 234 LYS A C 1
ATOM 1893 O O . LYS A 1 234 ? 13.039 13.227 21.984 1 94.69 234 LYS A O 1
ATOM 1898 N N . VAL A 1 235 ? 12.023 12.734 20.031 1 96.69 235 VAL A N 1
ATOM 1899 C CA . VAL A 1 235 ? 11.312 14 19.906 1 96.69 235 VAL A CA 1
ATOM 1900 C C . VAL A 1 235 ? 9.82 13.781 20.141 1 96.69 235 VAL A C 1
ATOM 1902 O O . VAL A 1 235 ? 9.266 12.766 19.719 1 96.69 235 VAL A O 1
ATOM 1905 N N . LEU A 1 236 ? 9.195 14.719 20.828 1 97.75 236 LEU A N 1
ATOM 1906 C CA . LEU A 1 236 ? 7.758 14.68 21.062 1 97.75 236 LEU A CA 1
ATOM 1907 C C . LEU A 1 236 ? 6.984 14.992 19.797 1 97.75 236 LEU A C 1
ATOM 1909 O O . LEU A 1 236 ? 7.57 15.438 18.797 1 97.75 236 LEU A O 1
ATOM 1913 N N . TRP A 1 237 ? 5.742 14.539 19.719 1 98.44 237 TRP A N 1
ATOM 1914 C CA . TRP A 1 237 ? 4.754 14.883 18.688 1 98.44 237 TRP A CA 1
ATOM 1915 C C . TRP A 1 237 ? 3.525 15.531 19.328 1 98.44 237 TRP A C 1
ATOM 1917 O O . TRP A 1 237 ? 3.361 15.508 20.547 1 98.44 237 TRP A O 1
ATOM 1927 N N . GLY A 1 238 ? 2.752 16.234 18.469 1 98.62 238 GLY A N 1
ATOM 1928 C CA . GLY A 1 238 ? 1.55 16.812 19.047 1 98.62 238 GLY A CA 1
ATOM 1929 C C . GLY A 1 238 ? 0.767 17.672 18.078 1 98.62 238 GLY A C 1
ATOM 1930 O O . GLY A 1 238 ? 0.979 17.594 16.859 1 98.62 238 GLY A O 1
ATOM 1931 N N . SER A 1 239 ? -0.25 18.344 18.625 1 98.88 239 SER A N 1
ATOM 1932 C CA . SER A 1 239 ? -1.125 19.266 17.891 1 98.88 239 SER A CA 1
ATOM 1933 C C . SER A 1 239 ? -0.916 20.703 18.359 1 98.88 239 SER A C 1
ATOM 1935 O O . SER A 1 239 ? -0.22 20.938 19.344 1 98.88 239 SER A O 1
ATOM 1937 N N . TRP A 1 240 ? -1.437 21.625 17.594 1 98.94 240 TRP A N 1
ATOM 1938 C CA . TRP A 1 240 ? -1.31 23.031 17.953 1 98.94 240 TRP A CA 1
ATOM 1939 C C . TRP A 1 240 ? -2.682 23.688 18.094 1 98.94 240 TRP A C 1
ATOM 1941 O O . TRP A 1 240 ? -3.551 23.516 17.234 1 98.94 240 TRP A O 1
ATOM 1951 N N . SER A 1 241 ? -2.879 24.375 19.188 1 98.94 241 SER A N 1
ATOM 1952 C CA . SER A 1 241 ? -3.994 25.281 19.422 1 98.94 241 SER A CA 1
ATOM 1953 C C . SER A 1 241 ? -3.525 26.734 19.422 1 98.94 241 SER A C 1
ATOM 1955 O O . SER A 1 241 ? -2.74 27.141 20.281 1 98.94 241 SER A O 1
ATOM 1957 N N . VAL A 1 242 ? -3.973 27.469 18.422 1 98.88 242 VAL A N 1
ATOM 1958 C CA . VAL A 1 242 ? -3.662 28.891 18.344 1 98.88 242 VAL A CA 1
ATOM 1959 C C . VAL A 1 242 ? -4.863 29.719 18.797 1 98.88 242 VAL A C 1
ATOM 1961 O O . VAL A 1 242 ? -5.93 29.672 18.188 1 98.88 242 VAL A O 1
ATOM 1964 N N . LEU A 1 243 ? -4.625 30.453 19.859 1 98.69 243 LEU A N 1
ATOM 1965 C CA . LEU A 1 243 ? -5.719 31.156 20.531 1 98.69 243 LEU A CA 1
ATOM 1966 C C . LEU A 1 243 ? -5.539 32.656 20.438 1 98.69 243 LEU A C 1
ATOM 1968 O O . LEU A 1 243 ? -4.75 33.25 21.172 1 98.69 243 LEU A O 1
ATOM 1972 N N . GLY A 1 244 ? -6.312 33.281 19.547 1 96.94 244 GLY A N 1
ATOM 1973 C CA . GLY A 1 244 ? -6.297 34.75 19.422 1 96.94 244 GLY A CA 1
ATOM 1974 C C . GLY A 1 244 ? -7.527 35.406 20.016 1 96.94 244 GLY A C 1
ATOM 1975 O O . GLY A 1 244 ? -8.453 34.719 20.469 1 96.94 244 GLY A O 1
ATOM 1976 N N . PRO A 1 245 ? -7.496 36.688 20.047 1 95.62 245 PRO A N 1
ATOM 1977 C CA . PRO A 1 245 ? -8.648 37.438 20.594 1 95.62 245 PRO A CA 1
ATOM 1978 C C . PRO A 1 245 ? -9.898 37.281 19.734 1 95.62 245 PRO A C 1
ATOM 1980 O O . PRO A 1 245 ? -11.016 37.312 20.25 1 95.62 245 PRO A O 1
ATOM 1983 N N . TRP A 1 246 ? -9.734 37.062 18.453 1 95.12 246 TRP A N 1
ATOM 1984 C CA . TRP A 1 246 ? -10.891 37 17.578 1 95.12 246 TRP A CA 1
ATOM 1985 C C . TRP A 1 246 ? -11.086 35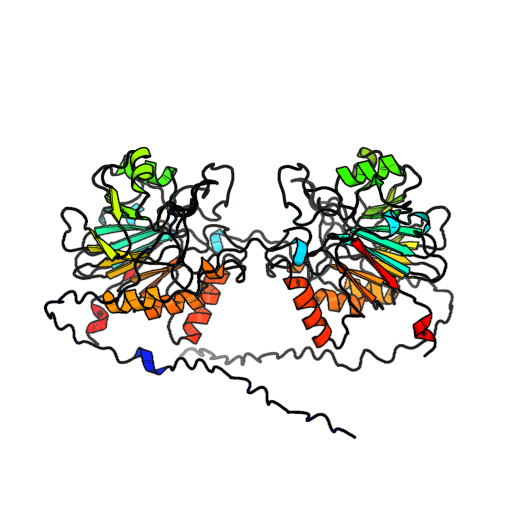.562 17.031 1 95.12 246 TRP A C 1
ATOM 1987 O O . TRP A 1 246 ? -12.219 35.156 16.781 1 95.12 246 TRP A O 1
ATOM 1997 N N . ASN A 1 247 ? -9.961 34.938 16.812 1 96.81 247 ASN A N 1
ATOM 1998 C CA . ASN A 1 247 ? -10.039 33.625 16.172 1 96.81 247 ASN A CA 1
ATOM 1999 C C . ASN A 1 247 ? -9.234 32.562 16.938 1 96.81 247 ASN A C 1
ATOM 2001 O O . ASN A 1 247 ? -8.273 32.906 17.641 1 96.81 247 ASN A O 1
ATOM 2005 N N . ARG A 1 248 ? -9.68 31.312 16.797 1 98 248 ARG A N 1
ATOM 2006 C CA . ARG A 1 248 ? -8.977 30.141 17.312 1 98 248 ARG A CA 1
ATOM 2007 C C . ARG A 1 248 ? -8.758 29.109 16.203 1 98 248 ARG A C 1
ATOM 2009 O O . ARG A 1 248 ? -9.672 28.828 15.43 1 98 248 ARG A O 1
ATOM 2016 N N . PHE A 1 249 ? -7.555 28.625 16.125 1 98.75 249 PHE A N 1
ATOM 2017 C CA . PHE A 1 249 ? -7.172 27.688 15.094 1 98.75 249 PHE A CA 1
ATOM 2018 C C . PHE A 1 249 ? -6.582 26.422 15.703 1 98.75 249 PHE A C 1
ATOM 2020 O O . PHE A 1 249 ? -5.773 26.484 16.625 1 98.75 249 PHE A O 1
ATOM 2027 N N . PHE A 1 250 ? -7.031 25.266 15.172 1 98.94 250 PHE A N 1
ATOM 2028 C CA . PHE A 1 250 ? -6.543 23.984 15.656 1 98.94 250 PHE A CA 1
ATOM 2029 C C . PHE A 1 250 ? -5.887 23.203 14.531 1 98.94 250 PHE A C 1
ATOM 2031 O O . PHE A 1 250 ? -6.449 23.094 13.438 1 98.94 250 PHE A O 1
ATOM 2038 N N . PHE A 1 251 ? -4.711 22.594 14.789 1 98.94 251 PHE A N 1
ATOM 2039 C CA . PHE A 1 251 ? -3.957 21.766 13.844 1 98.94 251 PHE A CA 1
ATOM 2040 C C . PHE A 1 251 ? -3.451 20.5 14.523 1 98.94 251 PHE A C 1
ATOM 2042 O O . PHE A 1 251 ? -2.461 20.531 15.258 1 98.94 251 PHE A O 1
ATOM 2049 N N . PRO A 1 252 ? -4.043 19.391 14.219 1 98.75 252 PRO A N 1
ATOM 2050 C CA . PRO A 1 252 ? -3.732 18.172 14.953 1 98.75 252 PRO A CA 1
ATOM 2051 C C . PRO A 1 252 ? -2.439 17.5 14.477 1 98.75 252 PRO A C 1
ATOM 2053 O O . PRO A 1 252 ? -1.934 16.594 15.125 1 98.75 252 PRO A O 1
ATOM 2056 N N . GLY A 1 253 ? -1.88 17.891 13.305 1 98 253 GLY A N 1
ATOM 2057 C CA . GLY A 1 253 ? -0.849 17.062 12.703 1 98 253 GLY A CA 1
ATOM 2058 C C . GLY A 1 253 ? -1.349 15.688 12.305 1 98 253 GLY A C 1
ATOM 2059 O O . GLY A 1 253 ? -2.525 15.523 11.984 1 98 253 GLY A O 1
ATOM 2060 N N . ASP A 1 254 ? -0.369 14.773 12.172 1 96.81 254 ASP A N 1
ATOM 2061 C CA . ASP A 1 254 ? -0.771 13.375 12.039 1 96.81 254 ASP A CA 1
ATOM 2062 C C . ASP A 1 254 ? -1.22 12.797 13.375 1 96.81 254 ASP A C 1
ATOM 2064 O O . ASP A 1 254 ? -0.63 13.102 14.422 1 96.81 254 ASP A O 1
ATOM 2068 N N . THR A 1 255 ? -2.289 12.008 13.273 1 97.75 255 THR A N 1
ATOM 2069 C CA . THR A 1 255 ? -2.764 11.5 14.555 1 97.75 255 THR A CA 1
ATOM 2070 C C . THR A 1 255 ? -3.672 10.289 14.352 1 97.75 255 THR A C 1
ATOM 2072 O O . THR A 1 255 ? -4.418 10.227 13.367 1 97.75 255 THR A O 1
ATOM 2075 N N . GLY A 1 256 ? -3.533 9.352 15.234 1 96.62 256 GLY A N 1
ATOM 2076 C CA . GLY A 1 256 ? -4.676 8.492 15.492 1 96.62 256 GLY A CA 1
ATOM 2077 C C . GLY A 1 256 ? -5.734 9.156 16.359 1 96.62 256 GLY A C 1
ATOM 2078 O O . GLY A 1 256 ? -5.516 10.242 16.891 1 96.62 256 GLY A O 1
ATOM 2079 N N . TYR A 1 257 ? -6.902 8.516 16.438 1 97.38 257 TYR A N 1
ATOM 2080 C CA . TYR A 1 257 ? -7.961 9.07 17.281 1 97.38 257 TYR A CA 1
ATOM 2081 C C . TYR A 1 257 ? -7.711 8.758 18.75 1 97.38 257 TYR A C 1
ATOM 2083 O O . TYR A 1 257 ? -7.285 7.656 19.094 1 97.38 257 TYR A O 1
ATOM 2091 N N . CYS A 1 258 ? -7.902 9.688 19.625 1 96.38 258 CYS A N 1
ATOM 2092 C CA . CYS A 1 258 ? -7.762 9.484 21.062 1 96.38 258 CYS A CA 1
ATOM 2093 C C . CYS A 1 258 ? -8.594 10.5 21.844 1 96.38 258 CYS A C 1
ATOM 2095 O O . CYS A 1 258 ? -9.195 11.398 21.25 1 96.38 258 CYS A O 1
ATOM 2097 N N . SER A 1 259 ? -8.578 10.367 23.125 1 95.75 259 SER A N 1
ATOM 2098 C CA . SER A 1 259 ? -9.453 11.156 23.984 1 95.75 259 SER A CA 1
ATOM 2099 C C . SER A 1 259 ? -8.906 12.57 24.188 1 95.75 259 SER A C 1
ATOM 2101 O O . SER A 1 259 ? -9.609 13.445 24.688 1 95.75 259 SER A O 1
ATOM 2103 N N . ALA A 1 260 ? -7.719 12.797 23.797 1 97.12 260 ALA A N 1
ATOM 2104 C CA . ALA A 1 260 ? -7.109 14.117 23.969 1 97.12 260 ALA A CA 1
ATOM 2105 C C . ALA A 1 260 ? -7.93 15.195 23.266 1 97.12 260 ALA A C 1
ATOM 2107 O O . ALA A 1 260 ? -7.969 16.344 23.719 1 97.12 260 ALA A O 1
ATOM 2108 N N . PHE A 1 261 ? -8.633 14.859 22.234 1 98.44 261 PHE A N 1
ATOM 2109 C CA . PHE A 1 261 ? -9.336 15.852 21.438 1 98.44 261 PHE A CA 1
ATOM 2110 C C . PHE A 1 261 ? -10.539 16.391 22.203 1 98.44 261 PHE A C 1
ATOM 2112 O O . PHE A 1 261 ? -10.875 17.578 22.078 1 98.44 261 PHE A O 1
ATOM 2119 N N . GLU A 1 262 ? -11.148 15.562 22.969 1 97.44 262 GLU A N 1
ATOM 2120 C CA . GLU A 1 262 ? -12.211 16.047 23.844 1 97.44 262 GLU A CA 1
ATOM 2121 C C . GLU A 1 262 ? -11.664 17.016 24.891 1 97.44 262 GLU A C 1
ATOM 2123 O O . GLU A 1 262 ? -12.305 18.016 25.219 1 97.44 262 GLU A O 1
ATOM 2128 N N . GLU A 1 263 ? -10.539 16.641 25.438 1 97.62 263 GLU A N 1
ATOM 2129 C CA . GLU A 1 263 ? -9.883 17.516 26.406 1 97.62 263 GLU A CA 1
ATOM 2130 C C . GLU A 1 263 ? -9.578 18.891 25.797 1 97.62 263 GLU A C 1
ATOM 2132 O O . GLU A 1 263 ? -9.812 19.922 26.438 1 97.62 263 GLU A O 1
ATOM 2137 N N . ILE A 1 264 ? -9.078 18.859 24.641 1 98.56 264 ILE A N 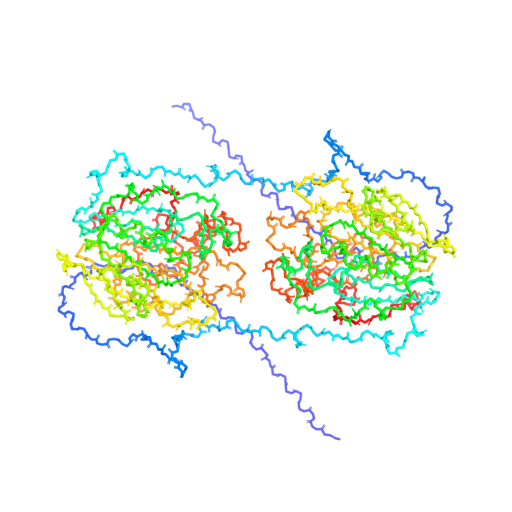1
ATOM 2138 C CA . ILE A 1 264 ? -8.719 20.094 23.953 1 98.56 264 ILE A CA 1
ATOM 2139 C C . ILE A 1 264 ? -9.969 20.922 23.672 1 98.56 264 ILE A C 1
ATOM 2141 O O . ILE A 1 264 ? -9.977 22.141 23.859 1 98.56 264 ILE A O 1
ATOM 2145 N N . GLY A 1 265 ? -11.008 20.266 23.188 1 98.44 265 GLY A N 1
ATOM 2146 C CA . GLY A 1 265 ? -12.273 20.953 22.953 1 98.44 265 GLY A CA 1
ATOM 2147 C C . GLY A 1 265 ? -12.844 21.594 24.203 1 98.44 265 GLY A C 1
ATOM 2148 O O . GLY A 1 265 ? -13.328 22.734 24.156 1 98.44 265 GLY A O 1
ATOM 2149 N N . LYS A 1 266 ? -12.773 20.938 25.297 1 97.56 266 LYS A N 1
ATOM 2150 C CA . LYS A 1 266 ? -13.281 21.438 26.562 1 97.56 266 LYS A CA 1
ATOM 2151 C C . LYS A 1 266 ? -12.469 22.656 27.031 1 97.56 266 LYS A C 1
ATOM 2153 O O . LYS A 1 266 ? -13.031 23.609 27.578 1 97.56 266 LYS A O 1
ATOM 2158 N N . ARG A 1 267 ? -11.273 22.562 26.812 1 97.69 267 ARG A N 1
ATOM 2159 C CA . ARG A 1 267 ? -10.398 23.594 27.359 1 97.69 267 ARG A CA 1
ATOM 2160 C C . ARG A 1 267 ? -10.344 24.812 26.438 1 97.69 267 ARG A C 1
ATOM 2162 O O . ARG A 1 267 ? -10.297 25.953 26.891 1 97.69 267 ARG A O 1
ATOM 2169 N N . PHE A 1 268 ? -10.305 24.547 25.141 1 98.12 268 PHE A N 1
ATOM 2170 C CA . PHE A 1 268 ? -9.961 25.641 24.234 1 98.12 268 PHE A CA 1
ATOM 2171 C C . PHE A 1 268 ? -11.062 25.859 23.203 1 98.12 268 PHE A C 1
ATOM 2173 O O . PHE A 1 268 ? -11.07 26.875 22.516 1 98.12 268 PHE A O 1
ATOM 2180 N N . GLY A 1 269 ? -11.945 24.891 23.062 1 95.5 269 GLY A N 1
ATOM 2181 C CA . GLY A 1 269 ? -13.016 25.062 22.109 1 95.5 269 GLY A CA 1
ATOM 2182 C C . GLY A 1 269 ? -14.008 26.141 22.5 1 95.5 269 GLY A C 1
ATOM 2183 O O . GLY A 1 269 ? -14.031 26.578 23.656 1 95.5 269 GLY A O 1
ATOM 2184 N N . PRO A 1 270 ? -14.859 26.609 21.531 1 97.75 270 PRO A N 1
ATOM 2185 C CA . PRO A 1 270 ? -14.922 26.219 20.125 1 97.75 270 PRO A CA 1
ATOM 2186 C C . PRO A 1 270 ? -13.828 26.875 19.281 1 97.75 270 PRO A C 1
ATOM 2188 O O . PRO A 1 270 ? -13.484 28.047 19.5 1 97.75 270 PRO A O 1
ATOM 2191 N N . PHE A 1 271 ? -13.25 26.156 18.422 1 98.5 271 PHE A N 1
ATOM 2192 C CA . PHE A 1 271 ? -12.32 26.703 17.438 1 98.5 271 PHE A CA 1
ATOM 2193 C C . PHE A 1 271 ? -13.078 27.25 16.219 1 98.5 271 PHE A C 1
ATOM 2195 O O . PHE A 1 271 ? -14.203 26.828 15.945 1 98.5 271 PHE A O 1
ATOM 2202 N N . ASP A 1 272 ? -12.492 28.219 15.57 1 98.06 272 ASP A N 1
ATOM 2203 C CA . ASP A 1 272 ? -13.094 28.766 14.359 1 98.06 272 ASP A CA 1
ATOM 2204 C C . ASP A 1 272 ? -12.719 27.938 13.141 1 98.06 272 ASP A C 1
ATOM 2206 O O . ASP A 1 272 ? -13.508 27.812 12.195 1 98.06 272 ASP A O 1
ATOM 2210 N N . LEU A 1 273 ? -11.555 27.406 13.188 1 98.75 273 LEU A N 1
ATOM 2211 C CA . LEU A 1 273 ? -11.062 26.594 12.086 1 98.75 273 LEU A CA 1
ATOM 2212 C C . LEU A 1 273 ? -10.125 25.5 12.594 1 98.75 273 LEU A C 1
ATOM 2214 O O . LEU A 1 273 ? -9.305 25.75 13.484 1 98.75 273 LEU A O 1
ATOM 2218 N N . ALA A 1 274 ? -10.289 24.359 12.07 1 98.94 274 ALA A N 1
ATOM 2219 C CA . ALA A 1 274 ? -9.312 23.281 12.258 1 98.94 274 ALA A CA 1
ATOM 2220 C C . ALA A 1 274 ? -8.844 22.734 10.914 1 98.94 274 ALA A C 1
ATOM 2222 O O . ALA A 1 274 ? -9.609 22.703 9.953 1 98.94 274 ALA A O 1
ATOM 2223 N N . ALA A 1 275 ? -7.59 22.391 10.805 1 98.94 275 ALA A N 1
ATOM 2224 C CA . ALA A 1 275 ? -7.047 21.656 9.656 1 98.94 275 ALA A CA 1
ATOM 2225 C C . ALA A 1 275 ? -6.797 20.203 10 1 98.94 275 ALA A C 1
ATOM 2227 O O . ALA A 1 275 ? -5.754 19.859 10.57 1 98.94 275 ALA A O 1
ATOM 2228 N N . ILE A 1 276 ? -7.711 19.328 9.57 1 98.94 276 ILE A N 1
ATOM 2229 C CA . ILE A 1 276 ? -7.727 17.953 10.07 1 98.94 276 ILE A CA 1
ATOM 2230 C C . ILE A 1 276 ? -7.406 16.984 8.938 1 98.94 276 ILE A C 1
ATOM 2232 O O . ILE A 1 276 ? -7.98 17.078 7.852 1 98.94 276 ILE A O 1
ATOM 2236 N N . PRO A 1 277 ? -6.465 16.047 9.172 1 98.62 277 PRO A N 1
ATOM 2237 C CA . PRO A 1 277 ? -6.109 15.078 8.133 1 98.62 277 PRO A CA 1
ATOM 2238 C C . PRO A 1 277 ? -7.227 14.078 7.84 1 98.62 277 PRO A C 1
ATOM 2240 O O . PRO A 1 277 ? -7.953 13.672 8.758 1 98.62 277 PRO A O 1
ATOM 2243 N N . ILE A 1 278 ? -7.281 13.68 6.523 1 98.12 278 ILE A N 1
ATOM 2244 C CA . ILE A 1 278 ? -8.297 12.695 6.164 1 98.12 278 ILE A CA 1
ATOM 2245 C C . ILE A 1 278 ? -7.672 11.578 5.34 1 98.12 278 ILE A C 1
ATOM 2247 O O . ILE A 1 278 ? -8.375 10.695 4.84 1 98.12 278 ILE A O 1
ATOM 2251 N N . GLY A 1 279 ? -6.387 11.625 5.207 1 93.75 279 GLY A N 1
ATOM 2252 C CA . GLY A 1 279 ? -5.742 10.648 4.344 1 93.75 279 GLY A CA 1
ATOM 2253 C C . GLY A 1 279 ? -4.719 9.789 5.066 1 93.75 279 GLY A C 1
ATOM 2254 O O . GLY A 1 279 ? -4.535 9.93 6.277 1 93.75 279 GLY A O 1
ATOM 2255 N N . ALA A 1 280 ? -4.176 8.758 4.254 1 89 280 ALA A N 1
ATOM 2256 C CA . ALA A 1 280 ? -3.125 7.852 4.707 1 89 280 ALA A CA 1
ATOM 2257 C C . ALA A 1 280 ? -3.637 6.926 5.805 1 89 280 ALA A C 1
ATOM 2259 O O . ALA A 1 280 ? -2.975 6.734 6.828 1 89 280 ALA A O 1
ATOM 2260 N N . TYR A 1 281 ? -4.777 6.383 5.562 1 89.5 281 TYR A N 1
ATOM 2261 C CA . TYR A 1 281 ? -5.398 5.641 6.652 1 89.5 281 TYR A CA 1
ATOM 2262 C C . TYR A 1 281 ? -5.418 4.148 6.359 1 89.5 281 TYR A C 1
ATOM 2264 O O . TYR A 1 281 ? -5.738 3.34 7.234 1 89.5 281 TYR A O 1
ATOM 2272 N N . GLU A 1 282 ? -5.043 3.83 5.145 1 82.06 282 GLU A N 1
ATOM 2273 C CA . GLU A 1 282 ? -5.027 2.41 4.809 1 82.06 282 GLU A CA 1
ATOM 2274 C C . GLU A 1 282 ? -3.604 1.856 4.812 1 82.06 282 GLU A C 1
ATOM 2276 O O . GLU A 1 282 ? -2.662 2.549 4.426 1 82.06 282 GLU A O 1
ATOM 2281 N N . PRO A 1 283 ? -3.457 0.569 5.289 1 75.75 283 PRO A N 1
ATOM 2282 C CA . PRO A 1 283 ? -4.484 -0.337 5.812 1 75.75 283 PRO A CA 1
ATOM 2283 C C . PRO A 1 283 ? -4.855 -0.037 7.262 1 75.75 283 PRO A C 1
ATOM 2285 O O . PRO A 1 283 ? -3.986 0.323 8.062 1 75.75 283 PRO A O 1
ATOM 2288 N N . ARG A 1 284 ? -6.062 -0.251 7.574 1 82 284 ARG A N 1
ATOM 2289 C CA . ARG A 1 284 ? -6.582 0.184 8.867 1 82 284 ARG A CA 1
ATOM 2290 C C . ARG A 1 284 ? -5.949 -0.613 10.008 1 82 284 ARG A C 1
ATOM 2292 O O . ARG A 1 284 ? -5.781 -0.096 11.109 1 82 284 ARG A O 1
ATOM 2299 N N . TRP A 1 285 ? -5.598 -1.851 9.805 1 72.94 285 TRP A N 1
ATOM 2300 C CA . TRP A 1 285 ? -5.02 -2.662 10.875 1 72.94 285 TRP A CA 1
ATOM 2301 C C . TRP A 1 285 ? -3.678 -2.1 11.32 1 72.94 285 TRP A C 1
ATOM 2303 O O . TRP A 1 285 ? -3.211 -2.391 12.422 1 72.94 285 TRP A O 1
ATOM 2313 N N . PHE A 1 286 ? -3.156 -1.315 10.586 1 76.56 286 PHE A N 1
ATOM 2314 C CA . PHE A 1 286 ? -1.839 -0.76 10.875 1 76.56 286 PHE A CA 1
ATOM 2315 C C . PHE A 1 286 ? -1.918 0.75 11.07 1 76.56 286 PHE A C 1
ATOM 2317 O O . PHE A 1 286 ? -1.418 1.28 12.062 1 76.56 286 PHE A O 1
ATOM 2324 N N . MET A 1 287 ? -2.641 1.448 10.211 1 86.62 287 MET A N 1
ATOM 2325 C CA . MET A 1 287 ? -2.586 2.906 10.133 1 86.62 287 MET A CA 1
ATOM 2326 C C . MET A 1 287 ? -3.502 3.537 11.18 1 86.62 287 MET A C 1
ATOM 2328 O O . MET A 1 287 ? -3.328 4.703 11.539 1 86.62 287 MET A O 1
ATOM 2332 N N . LYS A 1 288 ? -4.453 2.816 11.711 1 88.88 288 LYS A N 1
ATOM 2333 C CA . LYS A 1 288 ? -5.465 3.4 12.586 1 88.88 288 LYS A CA 1
ATOM 2334 C C . LYS A 1 288 ? -4.832 3.996 13.844 1 88.88 288 LYS A C 1
ATOM 2336 O O . LYS A 1 288 ? -5.359 4.949 14.414 1 88.88 288 LYS A O 1
ATOM 2341 N N . TYR A 1 289 ? -3.738 3.531 14.242 1 88.81 289 TYR A N 1
ATOM 2342 C CA . TYR A 1 289 ? -3.107 3.971 15.484 1 88.81 289 TYR A CA 1
ATOM 2343 C C . TYR A 1 289 ? -2.391 5.301 15.281 1 88.81 289 TYR A C 1
ATOM 2345 O O . TYR A 1 289 ? -2.139 6.027 16.25 1 88.81 289 TYR A O 1
ATOM 2353 N N . GLN A 1 290 ? -2.121 5.57 14.055 1 92.38 290 GLN A N 1
ATOM 2354 C CA . GLN A 1 290 ? -1.23 6.707 13.836 1 92.38 290 GLN A CA 1
ATOM 2355 C C . GLN A 1 290 ? -1.842 7.711 12.867 1 92.38 290 GLN A C 1
ATOM 2357 O O . GLN A 1 290 ? -1.383 8.852 12.773 1 92.38 290 GLN A O 1
ATOM 2362 N N . HIS A 1 291 ? -2.9 7.277 12.102 1 94.88 291 HIS A N 1
ATOM 2363 C CA . HIS A 1 291 ? -3.611 8.141 11.164 1 94.88 291 HIS A CA 1
ATOM 2364 C C . HIS A 1 291 ? -5.121 7.934 11.266 1 94.88 291 HIS A C 1
ATOM 2366 O O . HIS A 1 291 ? -5.605 6.809 11.156 1 94.88 291 HIS A O 1
ATOM 2372 N N . VAL A 1 292 ? -5.77 8.984 11.383 1 97.06 292 VAL A N 1
ATOM 2373 C CA . VAL A 1 292 ? -7.227 8.898 11.406 1 97.06 292 VAL A CA 1
ATOM 2374 C C . VAL A 1 292 ? -7.758 8.703 9.984 1 97.06 292 VAL A C 1
ATOM 2376 O O . VAL A 1 292 ? -7.117 9.109 9.016 1 97.06 292 VAL A O 1
ATOM 2379 N N . ASP A 1 293 ? -8.875 8 9.852 1 95.88 293 ASP A N 1
ATOM 2380 C CA . ASP A 1 293 ? -9.641 7.965 8.609 1 95.88 293 ASP A CA 1
ATOM 2381 C C . ASP A 1 293 ? -10.672 9.086 8.562 1 95.88 293 ASP A C 1
ATOM 2383 O O . ASP A 1 293 ? -10.812 9.844 9.523 1 95.88 293 ASP A O 1
ATOM 2387 N N . PRO A 1 294 ? -11.398 9.305 7.453 1 97.88 294 PRO A N 1
ATOM 2388 C CA . PRO A 1 294 ? -12.336 10.422 7.34 1 97.88 294 PRO A CA 1
ATOM 2389 C C . PRO A 1 294 ? -13.414 10.391 8.422 1 97.88 294 PRO A C 1
ATOM 2391 O O . PRO A 1 294 ? -13.836 11.445 8.906 1 97.88 294 PRO A O 1
ATOM 2394 N N . GLU A 1 295 ? -13.844 9.289 8.836 1 97.69 295 GLU A N 1
ATOM 2395 C CA . GLU A 1 295 ? -14.836 9.211 9.898 1 97.69 295 GLU A CA 1
ATOM 2396 C C . GLU A 1 295 ? -14.273 9.727 11.219 1 97.69 295 GLU A C 1
ATOM 2398 O O . GLU A 1 295 ? -14.93 10.5 11.922 1 97.69 295 GLU A O 1
ATOM 2403 N N . GLU A 1 296 ? -13.164 9.227 11.562 1 98.5 296 GLU A N 1
ATOM 2404 C CA . GLU A 1 296 ? -12.508 9.688 12.781 1 98.5 296 GLU A CA 1
ATOM 2405 C C . GLU A 1 296 ? -12.156 11.172 12.695 1 98.5 296 GLU A C 1
ATOM 2407 O O . GLU A 1 296 ? -12.164 11.883 13.703 1 98.5 296 GLU A O 1
ATOM 2412 N N . ALA A 1 297 ? -11.812 11.633 11.516 1 98.81 297 ALA A N 1
ATOM 2413 C CA . ALA A 1 297 ? -11.586 13.062 11.32 1 98.81 297 ALA A CA 1
ATOM 2414 C C . ALA A 1 297 ? -12.82 13.867 11.695 1 98.81 297 ALA A C 1
ATOM 2416 O O . ALA A 1 297 ? -12.711 14.922 12.328 1 98.81 297 ALA A O 1
ATOM 2417 N N . VAL A 1 298 ? -13.977 13.391 11.289 1 98.81 298 VAL A N 1
ATOM 2418 C CA . VAL A 1 298 ? -15.227 14.055 11.633 1 98.81 298 VAL A CA 1
ATOM 2419 C C . VAL A 1 298 ? -15.43 14.031 13.141 1 98.81 298 VAL A C 1
ATOM 2421 O O . VAL A 1 298 ? -15.898 15.008 13.727 1 98.81 298 VAL A O 1
ATOM 2424 N N . LYS A 1 299 ? -15.055 12.984 13.773 1 98.56 299 LYS A N 1
ATOM 2425 C CA . LYS A 1 299 ? -15.141 12.898 15.227 1 98.56 299 LYS A CA 1
ATOM 2426 C C . LYS A 1 299 ? -14.242 13.945 15.891 1 98.56 299 LYS A C 1
ATOM 2428 O O . LYS A 1 299 ? -14.633 14.562 16.875 1 98.56 299 LYS A O 1
ATOM 2433 N N . ILE A 1 300 ? -13.078 14.094 15.375 1 98.81 300 ILE A N 1
ATOM 2434 C CA . ILE A 1 300 ? -12.172 15.102 15.906 1 98.81 300 ILE A CA 1
ATOM 2435 C C . ILE A 1 300 ? -12.797 16.484 15.734 1 98.81 300 ILE A C 1
ATOM 2437 O O . ILE A 1 300 ? -12.758 17.312 16.656 1 98.81 300 ILE A O 1
ATOM 2441 N N . HIS A 1 301 ? -13.367 16.75 14.562 1 98.88 301 HIS A N 1
ATOM 2442 C CA . HIS A 1 301 ? -14.07 18 14.305 1 98.88 301 HIS A CA 1
ATOM 2443 C C . HIS A 1 301 ? -15.086 18.297 15.398 1 98.88 301 HIS A C 1
ATOM 2445 O O . HIS A 1 301 ? -15.156 19.422 15.898 1 98.88 301 HIS A O 1
ATOM 2451 N N . ILE A 1 302 ? -15.797 17.328 15.773 1 98.69 302 ILE A N 1
ATOM 2452 C CA . ILE A 1 302 ? -16.844 17.453 16.781 1 98.69 302 ILE A CA 1
ATOM 2453 C C . ILE A 1 302 ? -16.203 17.609 18.156 1 98.69 302 ILE A C 1
ATOM 2455 O O . ILE A 1 302 ? -16.578 18.5 18.938 1 98.69 302 ILE A O 1
ATOM 2459 N N . ASP A 1 303 ? -15.242 16.828 18.484 1 98.69 303 ASP A N 1
ATOM 2460 C CA . ASP A 1 303 ? -14.633 16.781 19.797 1 98.69 303 ASP A CA 1
ATOM 2461 C C . ASP A 1 303 ? -13.969 18.109 20.156 1 98.69 303 ASP A C 1
ATOM 2463 O O . ASP A 1 303 ? -14.047 18.562 21.297 1 98.69 303 ASP A O 1
ATOM 2467 N N . VAL A 1 304 ? -13.32 18.719 19.188 1 98.62 304 VAL A N 1
ATOM 2468 C CA . VAL A 1 304 ? -12.617 19.953 19.484 1 98.62 304 VAL A CA 1
ATOM 2469 C C . VAL A 1 304 ? -13.57 21.141 19.344 1 98.62 304 VAL A C 1
ATOM 2471 O O . VAL A 1 304 ? -13.188 22.281 19.562 1 98.62 304 VAL A O 1
ATOM 2474 N N . GLN A 1 305 ? -14.773 20.875 18.875 1 98.38 305 GLN A N 1
ATOM 2475 C CA . GLN A 1 305 ? -15.859 21.844 18.797 1 98.38 305 GLN A CA 1
ATOM 2476 C C . GLN A 1 305 ? -15.547 22.922 17.766 1 98.38 305 GLN A C 1
ATOM 2478 O O . GLN A 1 305 ? -15.797 24.109 18.016 1 98.38 305 GLN A O 1
ATOM 2483 N N . THR A 1 306 ? -14.867 22.547 16.719 1 98.56 306 THR A N 1
ATOM 2484 C CA . THR A 1 306 ? -14.539 23.531 15.703 1 98.56 306 THR A CA 1
ATOM 2485 C C . THR A 1 306 ? -15.758 23.875 14.852 1 98.56 306 THR A C 1
ATOM 2487 O O . THR A 1 306 ? -16.594 23 14.57 1 98.56 306 THR A O 1
ATOM 2490 N N . LYS A 1 307 ? -15.867 25.172 14.484 1 97.62 307 LYS A N 1
ATOM 2491 C CA . LYS A 1 307 ? -16.953 25.609 13.617 1 97.62 307 LYS A CA 1
ATOM 2492 C C . LYS A 1 307 ? -16.766 25.109 12.195 1 97.62 307 LYS A C 1
ATOM 2494 O O . LYS A 1 307 ? -17.719 24.625 11.57 1 97.62 307 LYS A O 1
ATOM 2499 N N . LYS A 1 308 ? -15.578 25.25 11.719 1 98.25 308 LYS A N 1
ATOM 2500 C CA . LYS A 1 308 ? -15.219 24.797 10.375 1 98.25 308 LYS A CA 1
ATOM 2501 C C . LYS A 1 308 ? -13.914 24.016 10.383 1 98.25 308 LYS A C 1
ATOM 2503 O O . LYS A 1 308 ? -13.055 24.234 11.234 1 98.25 308 LYS A O 1
ATOM 2508 N N . SER A 1 309 ? -13.844 23.062 9.5 1 98.81 309 SER A N 1
ATOM 2509 C CA . SER A 1 309 ? -12.594 22.344 9.297 1 98.81 309 SER A CA 1
ATOM 2510 C C . SER A 1 309 ? -12.219 22.297 7.816 1 98.81 309 SER A C 1
ATOM 2512 O O . SER A 1 309 ? -13.094 22.266 6.949 1 98.81 309 SER A O 1
ATOM 2514 N N . VAL A 1 310 ? -10.969 22.406 7.551 1 98.88 310 VAL A N 1
ATOM 2515 C CA . VAL A 1 310 ? -10.438 22.125 6.223 1 98.88 310 VAL A CA 1
ATOM 2516 C C . VAL A 1 310 ? -9.727 20.766 6.223 1 98.88 310 VAL A C 1
ATOM 2518 O O . VAL A 1 310 ? -8.992 20.438 7.156 1 98.88 310 VAL A O 1
ATOM 2521 N N . ALA A 1 311 ? -10.055 19.969 5.203 1 98.75 311 ALA A N 1
ATOM 2522 C CA . ALA A 1 311 ? -9.445 18.641 5.066 1 98.75 311 ALA A CA 1
ATOM 2523 C C . ALA A 1 311 ? -8.031 18.75 4.512 1 98.75 311 ALA A C 1
ATOM 2525 O O . ALA A 1 311 ? -7.793 19.422 3.51 1 98.75 311 ALA A O 1
ATOM 2526 N N . ILE A 1 312 ? -7.105 17.953 5.18 1 98.31 312 ILE A N 1
ATOM 2527 C CA . ILE A 1 312 ? -5.727 18 4.707 1 98.31 312 ILE A CA 1
ATOM 2528 C C . ILE A 1 312 ? -5.152 16.578 4.664 1 98.31 312 ILE A C 1
ATOM 2530 O O . ILE A 1 312 ? -5.883 15.602 4.844 1 98.31 312 ILE A O 1
ATOM 2534 N N . HIS A 1 313 ? -3.854 16.453 4.234 1 96.81 313 HIS A N 1
ATOM 2535 C CA . HIS A 1 313 ? -3.07 15.219 4.242 1 96.81 313 HIS A CA 1
ATOM 2536 C C . HIS A 1 313 ? -3.617 14.211 3.24 1 96.81 313 HIS A C 1
ATOM 2538 O O . HIS A 1 313 ? -3.699 13.016 3.533 1 96.81 313 HIS A O 1
ATOM 2544 N N . TRP A 1 314 ? -4.094 14.703 2.176 1 92.94 314 TRP A N 1
ATOM 2545 C CA . TRP A 1 314 ? -4.59 13.859 1.097 1 92.94 314 TRP A CA 1
ATOM 2546 C C . TRP A 1 314 ? -4.184 14.414 -0.263 1 92.94 314 TRP A C 1
ATOM 2548 O O . TRP A 1 314 ? -3.748 15.562 -0.366 1 92.94 314 TRP A O 1
ATOM 2558 N N . GLY A 1 315 ? -4.145 13.562 -1.247 1 89.19 315 GLY A N 1
ATOM 2559 C CA . GLY A 1 315 ? -4.039 13.984 -2.637 1 89.19 315 GLY A CA 1
ATOM 2560 C C . GLY A 1 315 ? -2.688 14.578 -2.98 1 89.19 315 GLY A C 1
ATOM 2561 O O . GLY A 1 315 ? -2.535 15.227 -4.02 1 89.19 315 GLY A O 1
ATOM 2562 N N . THR A 1 316 ? -1.722 14.43 -2.15 1 88.31 316 THR A N 1
ATOM 2563 C CA . THR A 1 316 ? -0.445 15.094 -2.391 1 88.31 316 THR A CA 1
ATOM 2564 C C . THR A 1 316 ? 0.68 14.07 -2.523 1 88.31 316 THR A C 1
ATOM 2566 O O . THR A 1 316 ? 1.451 14.109 -3.484 1 88.31 316 THR A O 1
ATOM 2569 N N . PHE A 1 317 ? 0.769 13.25 -1.572 1 77 317 PHE A N 1
ATOM 2570 C CA . PHE A 1 317 ? 1.763 12.188 -1.568 1 77 317 PHE A CA 1
ATOM 2571 C C . PHE A 1 317 ? 1.089 10.82 -1.591 1 77 317 PHE A C 1
ATOM 2573 O O . PHE A 1 317 ? -0.008 10.656 -1.054 1 77 317 PHE A O 1
ATOM 2580 N N . ALA A 1 318 ? 1.766 10.008 -2.303 1 64.69 318 ALA A N 1
ATOM 2581 C CA . ALA A 1 318 ? 1.337 8.617 -2.178 1 64.69 318 ALA A CA 1
ATOM 2582 C C . ALA A 1 318 ? 1.916 7.973 -0.921 1 64.69 318 ALA A C 1
ATOM 2584 O O . ALA A 1 318 ? 3.008 7.398 -0.956 1 64.69 318 ALA A O 1
ATOM 2585 N N . LEU A 1 319 ? 1.154 8.141 0.12 1 59.06 319 LEU A N 1
ATOM 2586 C CA . LEU A 1 319 ? 1.696 7.699 1.401 1 59.06 319 LEU A CA 1
ATOM 2587 C C . LEU A 1 319 ? 1.109 6.352 1.809 1 59.06 319 LEU A C 1
ATOM 2589 O O . LEU A 1 319 ? 1.691 5.641 2.629 1 59.06 319 LEU A O 1
ATOM 2593 N N . ALA A 1 320 ? -0.069 6.121 1.302 1 58.5 320 ALA A N 1
ATOM 2594 C CA . ALA A 1 320 ? -0.777 4.914 1.718 1 58.5 320 ALA A CA 1
ATOM 2595 C C . ALA A 1 320 ? -1.5 4.266 0.54 1 58.5 320 ALA A C 1
ATOM 2597 O O . ALA A 1 320 ? -1.15 4.508 -0.619 1 58.5 320 ALA A O 1
ATOM 2598 N N . ASN A 1 321 ? -2.43 3.35 0.977 1 62.5 321 ASN A N 1
ATOM 2599 C CA . ASN A 1 321 ? -2.895 2.42 -0.046 1 62.5 321 ASN A CA 1
ATOM 2600 C C . ASN A 1 321 ? -4.238 2.85 -0.629 1 62.5 321 ASN A C 1
ATOM 2602 O O . ASN A 1 321 ? -4.754 2.209 -1.547 1 62.5 321 ASN A O 1
ATOM 2606 N N . GLU A 1 322 ? -4.766 3.928 -0.161 1 67.44 322 GLU A N 1
ATOM 2607 C CA . GLU A 1 322 ? -6.066 4.32 -0.692 1 67.44 322 GLU A CA 1
ATOM 2608 C C . GLU A 1 322 ? -5.918 5.137 -1.974 1 67.44 322 GLU A C 1
ATOM 2610 O O . GLU A 1 322 ? -4.883 5.766 -2.199 1 67.44 322 GLU A O 1
ATOM 2615 N N . HIS A 1 323 ? -6.961 5 -2.785 1 75.25 323 HIS A N 1
ATOM 2616 C CA . HIS A 1 323 ? -7.012 5.863 -3.959 1 75.25 323 HIS A CA 1
ATOM 2617 C C . HIS A 1 323 ? -6.945 7.336 -3.564 1 75.25 323 HIS A C 1
ATOM 2619 O O . HIS A 1 323 ? -7.566 7.75 -2.584 1 75.25 323 HIS A O 1
ATOM 2625 N N . TYR A 1 324 ? -6.289 8.102 -4.332 1 79.31 324 TYR A N 1
ATOM 2626 C CA . TYR A 1 324 ? -5.996 9.469 -3.926 1 79.31 324 TYR A CA 1
ATOM 2627 C C . TYR A 1 324 ? -7.273 10.297 -3.855 1 79.31 324 TYR A C 1
ATOM 2629 O O . TYR A 1 324 ? -7.305 11.344 -3.203 1 79.31 324 TYR A O 1
ATOM 2637 N N . LEU A 1 325 ? -8.359 9.883 -4.465 1 85.94 325 LEU A N 1
ATOM 2638 C CA . LEU A 1 325 ? -9.609 10.633 -4.418 1 85.94 325 LEU A CA 1
ATOM 2639 C C . LEU A 1 325 ? -10.57 10.023 -3.4 1 85.94 325 LEU A C 1
ATOM 2641 O O . LEU A 1 325 ? -11.648 10.562 -3.166 1 85.94 325 LEU A O 1
ATOM 2645 N N . GLU A 1 326 ? -10.195 8.961 -2.795 1 88.25 326 GLU A N 1
ATOM 2646 C CA . GLU A 1 326 ? -11.102 8.281 -1.883 1 88.25 326 GLU A CA 1
ATOM 2647 C C . GLU A 1 326 ? -11.328 9.094 -0.613 1 88.25 326 GLU A C 1
ATOM 2649 O O . GLU A 1 326 ? -12.453 9.164 -0.102 1 88.25 326 GLU A O 1
ATOM 2654 N N . PRO A 1 327 ? -10.344 9.758 -0.098 1 93.62 327 PRO A N 1
ATOM 2655 C CA . PRO A 1 327 ? -10.523 10.438 1.189 1 93.62 327 PRO A CA 1
ATOM 2656 C C . PRO A 1 327 ? -11.625 11.492 1.155 1 93.62 327 PRO A C 1
ATOM 2658 O O . PRO A 1 327 ? -12.516 11.492 2.012 1 93.62 327 PRO A O 1
ATOM 2661 N N . PRO A 1 328 ? -11.703 12.352 0.19 1 95.69 328 PRO A N 1
ATOM 2662 C CA . PRO A 1 328 ? -12.805 13.32 0.165 1 95.69 328 PRO A CA 1
ATOM 2663 C C . PRO A 1 328 ? -14.172 12.664 0.005 1 95.69 328 PRO A C 1
ATOM 2665 O O . PRO A 1 328 ? -15.164 13.156 0.538 1 95.69 328 PRO A O 1
ATOM 2668 N N . VAL A 1 329 ? -14.219 11.617 -0.739 1 94.31 329 VAL A N 1
ATOM 2669 C CA . VAL A 1 329 ? -15.469 10.898 -0.927 1 94.31 329 VAL A CA 1
ATOM 2670 C C . VAL A 1 329 ? -15.945 10.312 0.406 1 94.31 329 VAL A C 1
ATOM 2672 O O . VAL A 1 329 ? -17.109 10.477 0.784 1 94.31 329 VAL A O 1
ATOM 2675 N N . LYS A 1 330 ? -15.039 9.711 1.103 1 95.25 330 LYS A N 1
ATOM 2676 C CA . LYS A 1 330 ? -15.367 9.117 2.396 1 95.25 330 LYS A CA 1
ATOM 2677 C C . LYS A 1 330 ? -15.688 10.195 3.43 1 95.25 330 LYS A C 1
ATOM 2679 O O . LYS A 1 330 ? -16.516 9.984 4.312 1 95.25 330 LYS A O 1
ATOM 2684 N N . LEU A 1 331 ? -15.039 11.32 3.289 1 97.88 331 LEU A N 1
ATOM 2685 C CA . LEU A 1 331 ? -15.367 12.438 4.168 1 97.88 331 LEU A CA 1
ATOM 2686 C C . LEU A 1 331 ? -16.812 12.867 3.982 1 97.88 331 LEU A C 1
ATOM 2688 O O . LEU A 1 331 ? -17.547 13.062 4.961 1 97.88 331 LEU A O 1
ATOM 2692 N N . CYS A 1 332 ? -17.234 13 2.764 1 97.12 332 CYS A N 1
ATOM 2693 C CA . CYS A 1 332 ? -18.609 13.398 2.469 1 97.12 332 CYS A CA 1
ATOM 2694 C C . CYS A 1 332 ? -19.594 12.406 3.064 1 97.12 332 CYS A C 1
ATOM 2696 O O . CYS A 1 332 ? -20.609 12.805 3.643 1 97.12 332 CYS A O 1
ATOM 2698 N N . GLU A 1 333 ? -19.266 11.172 2.904 1 95.75 333 GLU A N 1
ATOM 2699 C CA . GLU A 1 333 ? -20.125 10.125 3.463 1 95.75 333 GLU A CA 1
ATOM 2700 C C . GLU A 1 333 ? -20.203 10.227 4.984 1 95.75 333 GLU A C 1
ATOM 2702 O O . GLU A 1 333 ? -21.281 10.094 5.57 1 95.75 333 GLU A O 1
ATOM 2707 N N . ALA A 1 334 ? -19.094 10.445 5.586 1 97.12 334 ALA A N 1
ATOM 2708 C CA . ALA A 1 334 ? -19.016 10.555 7.043 1 97.12 334 ALA A CA 1
ATOM 2709 C C . ALA A 1 334 ? -19.797 11.773 7.535 1 97.12 334 ALA A C 1
ATOM 2711 O O . ALA A 1 334 ? -20.5 11.695 8.547 1 97.12 334 ALA A O 1
ATOM 2712 N N . LEU A 1 335 ? -19.656 12.859 6.859 1 97.94 335 LEU A N 1
ATOM 2713 C CA . LEU A 1 335 ? -20.375 14.07 7.223 1 97.94 335 LEU A CA 1
ATOM 2714 C C . LEU A 1 335 ? -21.875 13.82 7.223 1 97.94 335 LEU A C 1
ATOM 2716 O O . LEU A 1 335 ? -22.578 14.219 8.156 1 97.94 335 LEU A O 1
ATOM 2720 N N . GLU A 1 336 ? -22.344 13.156 6.203 1 96.06 336 GLU A N 1
ATOM 2721 C CA . GLU A 1 336 ? -23.766 12.836 6.105 1 96.06 336 GLU A CA 1
ATOM 2722 C C . GLU A 1 336 ? -24.219 11.984 7.293 1 96.06 336 GLU A C 1
ATOM 2724 O O . GLU A 1 336 ? -25.297 12.219 7.859 1 96.06 336 GLU A O 1
ATOM 2729 N N . ARG A 1 337 ? -23.422 11.094 7.641 1 95.38 337 ARG A N 1
ATOM 2730 C CA . ARG A 1 337 ? -23.766 10.188 8.734 1 95.38 337 ARG A CA 1
ATOM 2731 C C . ARG A 1 337 ? -23.859 10.938 10.062 1 95.38 337 ARG A C 1
ATOM 2733 O O . ARG A 1 337 ? -24.641 10.555 10.938 1 95.38 337 ARG A O 1
ATOM 2740 N N . TYR A 1 338 ? -23.109 11.984 10.211 1 96.94 338 TYR A N 1
ATOM 2741 C CA . TYR A 1 338 ? -23.078 12.719 11.469 1 96.94 338 TYR A CA 1
ATOM 2742 C C . TYR A 1 338 ? -23.938 13.977 11.391 1 96.94 338 TYR A C 1
ATOM 2744 O O . TYR A 1 338 ? -23.891 14.82 12.289 1 96.94 338 TYR A O 1
ATOM 2752 N N . GLY A 1 339 ? -24.656 14.164 10.305 1 95.88 339 G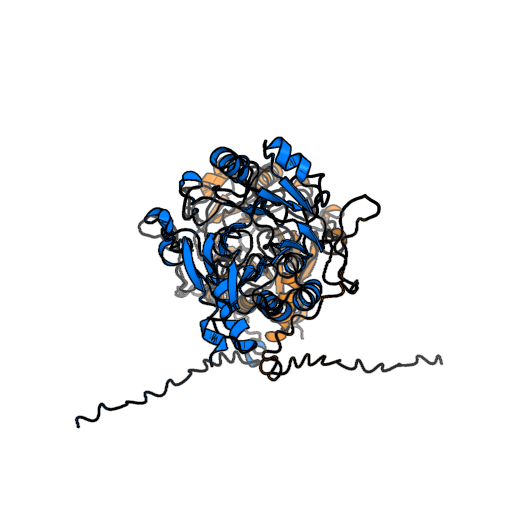LY A N 1
ATOM 2753 C CA . GLY A 1 339 ? -25.578 15.281 10.156 1 95.88 339 GLY A CA 1
ATOM 2754 C C . GLY A 1 339 ? -24.875 16.609 9.914 1 95.88 339 GLY A C 1
ATOM 2755 O O . GLY A 1 339 ? -25.375 17.656 10.305 1 95.88 339 GLY A O 1
ATOM 2756 N N . LEU A 1 340 ? -23.703 16.562 9.398 1 97.31 340 LEU A N 1
ATOM 2757 C CA . LEU A 1 340 ? -22.938 17.75 9.078 1 97.31 340 LEU A CA 1
ATOM 2758 C C . LEU A 1 340 ? -22.938 18.016 7.574 1 97.31 340 LEU A C 1
ATOM 2760 O O . LEU A 1 340 ? -23.266 17.125 6.785 1 97.31 340 LEU A O 1
ATOM 2764 N N . LYS A 1 341 ? -22.625 19.219 7.211 1 96.38 341 LYS A N 1
ATOM 2765 C CA . LYS A 1 341 ? -22.578 19.625 5.809 1 96.38 341 LYS A CA 1
ATOM 2766 C C . LYS A 1 341 ? -21.141 19.781 5.324 1 96.38 341 LYS A C 1
ATOM 2768 O O . LYS A 1 341 ? -20.219 19.906 6.133 1 96.38 341 LYS A O 1
ATOM 2773 N N . THR A 1 342 ? -21 19.781 4.031 1 96.31 342 THR A N 1
ATOM 2774 C CA . THR A 1 342 ? -19.688 19.922 3.43 1 96.31 342 THR A CA 1
ATOM 2775 C C . THR A 1 342 ? -19.094 21.297 3.729 1 96.31 342 THR A C 1
ATOM 2777 O O . THR A 1 342 ? -17.875 21.484 3.666 1 96.31 342 THR A O 1
ATOM 2780 N N . GLU A 1 343 ? -19.922 22.25 4.094 1 95.38 343 GLU A N 1
ATOM 2781 C CA . GLU A 1 343 ? -19.453 23.594 4.469 1 95.38 343 GLU A CA 1
ATOM 2782 C C . GLU A 1 343 ? -18.812 23.578 5.852 1 95.38 343 GLU A C 1
ATOM 2784 O O . GLU A 1 343 ? -18 24.438 6.164 1 95.38 343 GLU A O 1
ATOM 2789 N N . ASP A 1 344 ? -19.172 22.656 6.695 1 97.06 344 ASP A N 1
ATOM 2790 C CA . ASP A 1 344 ? -18.625 22.531 8.047 1 97.06 344 ASP A CA 1
ATOM 2791 C C . ASP A 1 344 ? -17.219 21.938 8.016 1 97.06 344 ASP A C 1
ATOM 2793 O O . ASP A 1 344 ? -16.391 22.281 8.859 1 97.06 344 ASP A O 1
ATOM 2797 N N . PHE A 1 345 ? -17.031 21.047 7.129 1 98.5 345 PHE A N 1
ATOM 2798 C CA . PHE A 1 345 ? -15.773 20.359 6.887 1 98.5 345 PHE A CA 1
ATOM 2799 C C . PHE A 1 345 ? -15.5 20.25 5.391 1 98.5 345 PHE A C 1
ATOM 2801 O O . PHE A 1 345 ? -15.953 19.312 4.734 1 98.5 345 PHE A O 1
ATOM 2808 N N . PHE A 1 346 ? -14.672 21.219 4.922 1 98.38 346 PHE A N 1
ATOM 2809 C CA . PHE A 1 346 ? -14.625 21.422 3.479 1 98.38 346 PHE A CA 1
ATOM 2810 C C . PHE A 1 346 ? -13.273 20.984 2.918 1 98.38 346 PHE A C 1
ATOM 2812 O O . PHE A 1 346 ? -12.312 20.812 3.668 1 98.38 346 PHE A O 1
ATOM 2819 N N . VAL A 1 347 ? -13.242 20.75 1.627 1 97.94 347 VAL A N 1
ATOM 2820 C CA . VAL A 1 347 ? -12.047 20.391 0.865 1 97.94 347 VAL A CA 1
ATOM 2821 C C . VAL A 1 347 ? -11.633 21.562 -0.034 1 97.94 347 VAL A C 1
ATOM 2823 O O . VAL A 1 347 ? -12.492 22.297 -0.528 1 97.94 347 VAL A O 1
ATOM 2826 N N . LEU A 1 348 ? -10.391 21.75 -0.159 1 98.19 348 LEU A N 1
ATOM 2827 C CA . LEU A 1 348 ? -9.828 22.734 -1.07 1 98.19 348 LEU A CA 1
ATOM 2828 C C . LEU A 1 348 ? -8.953 22.078 -2.125 1 98.19 348 LEU A C 1
ATOM 2830 O O . LEU A 1 348 ? -8.414 20.984 -1.9 1 98.19 348 LEU A O 1
ATOM 2834 N N . LYS A 1 349 ? -8.875 22.703 -3.26 1 97.25 349 LYS A N 1
ATOM 2835 C CA . LYS A 1 349 ? -7.848 22.344 -4.23 1 97.25 349 LYS A CA 1
ATOM 2836 C C . LYS A 1 349 ? -6.48 22.875 -3.803 1 97.25 349 LYS A C 1
ATOM 2838 O O . LYS A 1 349 ? -6.391 23.828 -3.037 1 97.25 349 LYS A O 1
ATOM 2843 N N . HIS A 1 350 ? -5.441 22.219 -4.312 1 97.25 350 HIS A N 1
ATOM 2844 C CA . HIS A 1 350 ? -4.102 22.734 -4.043 1 97.25 350 HIS A CA 1
ATOM 2845 C C . HIS A 1 350 ? -3.986 24.203 -4.438 1 97.25 350 HIS A C 1
ATOM 2847 O O . HIS A 1 350 ? -4.27 24.562 -5.582 1 97.25 350 HIS A O 1
ATOM 2853 N N . GLY A 1 351 ? -3.611 25.047 -3.486 1 98.31 351 GLY A N 1
ATOM 2854 C CA . GLY A 1 351 ? -3.412 26.469 -3.758 1 98.31 351 GLY A CA 1
ATOM 2855 C C . GLY A 1 351 ? -4.66 27.297 -3.535 1 98.31 351 GLY A C 1
ATOM 2856 O O . GLY A 1 351 ? -4.605 28.531 -3.549 1 98.31 351 GLY A O 1
ATOM 2857 N N . GLU A 1 352 ? -5.734 26.625 -3.307 1 98.44 352 GLU A N 1
ATOM 2858 C CA . GLU A 1 352 ? -7.008 27.328 -3.145 1 98.44 352 GLU A CA 1
ATOM 2859 C C . GLU A 1 352 ? -7.133 27.922 -1.749 1 98.44 352 GLU A C 1
ATOM 2861 O O . GLU A 1 352 ? -6.586 27.391 -0.783 1 98.44 352 GLU A O 1
ATOM 2866 N N . SER A 1 353 ? -7.797 29.094 -1.668 1 98.06 353 SER A N 1
ATOM 2867 C CA . SER A 1 353 ? -8.023 29.781 -0.407 1 98.06 353 SER A CA 1
ATOM 2868 C C . SER A 1 353 ? -9.516 29.938 -0.116 1 98.06 353 SER A C 1
ATOM 2870 O O . SER A 1 353 ? -10.336 29.875 -1.03 1 98.06 353 SER A O 1
ATOM 2872 N N . ARG A 1 354 ? -9.781 30.016 1.135 1 97.44 354 ARG A N 1
ATOM 2873 C CA . ARG A 1 354 ? -11.141 30.312 1.588 1 97.44 354 ARG A CA 1
ATOM 2874 C C . ARG A 1 354 ? -11.125 31.344 2.717 1 97.44 354 ARG A C 1
ATOM 2876 O O . ARG A 1 354 ? -10.383 31.203 3.686 1 97.44 354 ARG A O 1
ATOM 2883 N N . TYR A 1 355 ? -11.875 32.406 2.539 1 95.44 355 TYR A N 1
ATOM 2884 C CA . TYR A 1 355 ? -12.094 33.375 3.588 1 95.44 355 TYR A CA 1
ATOM 2885 C C . TYR A 1 355 ? -13.266 33 4.477 1 95.44 355 TYR A C 1
ATOM 2887 O O . TYR A 1 355 ? -14.367 32.719 3.982 1 95.44 355 TYR A O 1
ATOM 2895 N N . LEU A 1 356 ? -13.016 32.875 5.793 1 91.94 356 LEU A N 1
ATOM 2896 C CA . LEU A 1 356 ? -14.039 32.438 6.734 1 91.94 356 LEU A CA 1
ATOM 2897 C C . LEU A 1 356 ? -14.516 33.594 7.594 1 91.94 356 LEU A C 1
ATOM 2899 O O . LEU A 1 356 ? -13.703 34.406 8.039 1 91.94 356 LEU A O 1
ATOM 2903 N N . ASN A 1 357 ? -15.641 34.375 7.156 1 73.38 357 ASN A N 1
ATOM 2904 C CA . ASN A 1 357 ? -16.141 35.5 7.934 1 73.38 357 ASN A CA 1
ATOM 2905 C C . ASN A 1 357 ? -16.75 35.031 9.258 1 73.38 357 ASN A C 1
ATOM 2907 O O . ASN A 1 357 ? -17.672 34.219 9.266 1 73.38 357 ASN A O 1
ATOM 2911 N N . THR A 1 358 ? -16.141 35.125 10.344 1 59.41 358 THR A N 1
ATOM 2912 C CA . THR A 1 358 ? -16.688 34.688 11.625 1 59.41 358 THR A CA 1
ATOM 2913 C C . THR A 1 358 ? -17.766 35.625 12.117 1 59.41 358 THR A C 1
ATOM 2915 O O . THR A 1 358 ? -18.562 35.281 13 1 59.41 358 THR A O 1
ATOM 2918 N N . ASP A 1 359 ? -17.969 36.875 11.75 1 54.44 359 ASP A N 1
ATOM 2919 C CA . ASP A 1 359 ? -18.953 37.781 12.312 1 54.44 359 ASP A CA 1
ATOM 2920 C C . ASP A 1 359 ? -20.375 37.375 11.883 1 54.44 359 ASP A C 1
ATOM 2922 O O . ASP A 1 359 ? -21.344 37.75 12.531 1 54.44 359 ASP A O 1
ATOM 2926 N N . ASP A 1 360 ? -20.578 36.812 10.781 1 44.72 360 ASP A N 1
ATOM 2927 C CA . ASP A 1 360 ? -21.953 36.781 10.328 1 44.72 360 ASP A CA 1
ATOM 2928 C C . ASP A 1 360 ? -22.797 35.844 11.164 1 44.72 360 ASP A C 1
ATOM 2930 O O . ASP A 1 360 ? -24.031 35.906 11.148 1 44.72 360 ASP A O 1
ATOM 2934 N N . GLU A 1 361 ? -22.281 34.781 11.648 1 42.31 361 GLU A N 1
ATOM 2935 C CA . GLU A 1 361 ? -23.297 33.844 12.148 1 42.31 361 GLU A CA 1
ATOM 2936 C C . GLU A 1 361 ? -23.812 34.25 13.516 1 42.31 361 GLU A C 1
ATOM 2938 O O . GLU A 1 361 ? -24.688 33.625 14.086 1 42.31 361 GLU A O 1
ATOM 2943 N N . ASP A 1 362 ? -23.188 35.094 14.234 1 36.31 362 ASP A N 1
ATOM 2944 C CA . ASP A 1 362 ? -23.844 35.344 15.508 1 36.31 362 ASP A CA 1
ATOM 2945 C C . ASP A 1 362 ? -25.125 36.156 15.305 1 36.31 362 ASP A C 1
ATOM 2947 O O . ASP A 1 362 ? -25.781 36.531 16.266 1 36.31 362 ASP A O 1
ATOM 2951 N N . VAL A 1 363 ? -25.297 36.906 14.266 1 33.22 363 VAL A N 1
ATOM 2952 C CA . VAL A 1 363 ? -26.469 37.781 14.305 1 33.22 363 VAL A CA 1
ATOM 2953 C C . VAL A 1 363 ? -27.719 36.938 13.945 1 33.22 363 VAL A C 1
ATOM 2955 O O . VAL A 1 363 ? -28.828 37.469 13.945 1 33.22 363 VAL A O 1
ATOM 2958 N N . GLU A 1 364 ? -27.703 35.688 13.414 1 27.7 364 GLU A N 1
ATOM 2959 C CA . GLU A 1 364 ? -29.094 35.219 13.422 1 27.7 364 GLU A CA 1
ATOM 2960 C C . GLU A 1 364 ? -29.484 34.688 14.797 1 27.7 364 GLU A C 1
ATOM 2962 O O . GLU A 1 364 ? -28.688 34.062 15.477 1 27.7 364 GLU A O 1
ATOM 2967 N N . SER B 1 1 ? -18.406 -42.969 36.375 1 20.44 1 SER B N 1
ATOM 2968 C CA . SER B 1 1 ? -19.594 -42.281 36.875 1 20.44 1 SER B CA 1
ATOM 2969 C C . SER B 1 1 ? -19.484 -40.781 36.75 1 20.44 1 SER B C 1
ATOM 2971 O O . SER B 1 1 ? -20.359 -40.031 37.188 1 20.44 1 SER B O 1
ATOM 2973 N N . PRO B 1 2 ? -18.297 -40.188 36.469 1 20.64 2 PRO B N 1
ATOM 2974 C CA . PRO B 1 2 ? -17.797 -38.844 36.75 1 20.64 2 PRO B CA 1
ATOM 2975 C C . PRO B 1 2 ? -18.578 -37.75 36 1 20.64 2 PRO B C 1
ATOM 2977 O O . PRO B 1 2 ? -19.125 -38.031 34.906 1 20.64 2 PRO B O 1
ATOM 2980 N N . LYS B 1 3 ? -18.969 -36.594 36.719 1 21.7 3 LYS B N 1
ATOM 2981 C CA . LYS B 1 3 ? -19.969 -35.562 36.781 1 21.7 3 LYS B CA 1
ATOM 2982 C C . LYS B 1 3 ? -19.734 -34.5 35.719 1 21.7 3 LYS B C 1
ATOM 2984 O O . LYS B 1 3 ? -18.938 -33.562 35.906 1 21.7 3 LYS B O 1
ATOM 2989 N N . ASN B 1 4 ? -19.312 -34.844 34.5 1 22 4 ASN B N 1
ATOM 2990 C CA . ASN B 1 4 ? -18.766 -33.969 33.469 1 22 4 ASN B CA 1
ATOM 2991 C C . ASN B 1 4 ? -19.719 -32.844 33.125 1 22 4 ASN B C 1
ATOM 2993 O O . ASN B 1 4 ? -20.797 -33.094 32.562 1 22 4 ASN B O 1
ATOM 2997 N N . MET B 1 5 ? -19.781 -31.766 34.062 1 22.95 5 MET B N 1
ATOM 2998 C CA . MET B 1 5 ? -20.656 -30.609 34.219 1 22.95 5 MET B CA 1
ATOM 2999 C C . MET B 1 5 ? -20.656 -29.75 32.938 1 22.95 5 MET B C 1
ATOM 3001 O O . MET B 1 5 ? -19.594 -29.328 32.469 1 22.95 5 MET B O 1
ATOM 3005 N N . ASP B 1 6 ? -21.547 -29.891 32.031 1 22.2 6 ASP B N 1
ATOM 3006 C CA . ASP B 1 6 ? -21.953 -29.406 30.703 1 22.2 6 ASP B CA 1
ATOM 3007 C C . ASP B 1 6 ? -22.234 -27.906 30.734 1 22.2 6 ASP B C 1
ATOM 3009 O O . ASP B 1 6 ? -23.375 -27.484 30.984 1 22.2 6 ASP B O 1
ATOM 3013 N N . GLU B 1 7 ? -21.312 -27.078 31.484 1 22.48 7 GLU B N 1
ATOM 3014 C CA . GLU B 1 7 ? -21.719 -25.703 31.781 1 22.48 7 GLU B CA 1
ATOM 3015 C C . GLU B 1 7 ? -21.969 -24.922 30.5 1 22.48 7 GLU B C 1
ATOM 3017 O O . GLU B 1 7 ? -21.109 -24.859 29.609 1 22.48 7 GLU B O 1
ATOM 3022 N N . ASN B 1 8 ? -23.188 -24.719 30.047 1 21.84 8 ASN B N 1
ATOM 3023 C CA . ASN B 1 8 ? -23.938 -24.109 28.953 1 21.84 8 ASN B CA 1
ATOM 3024 C C . ASN B 1 8 ? -23.672 -22.609 28.875 1 21.84 8 ASN B C 1
ATOM 3026 O O . ASN B 1 8 ? -24.375 -21.812 29.5 1 21.84 8 ASN B O 1
ATOM 3030 N N . GLU B 1 9 ? -22.422 -22.078 29.156 1 22.55 9 GLU B N 1
ATOM 3031 C CA . GLU B 1 9 ? -22.344 -20.641 29.328 1 22.55 9 GLU B CA 1
ATOM 3032 C C . GLU B 1 9 ? -22.797 -19.891 28.078 1 22.55 9 GLU B C 1
ATOM 3034 O O . GLU B 1 9 ? -22.281 -20.141 26.984 1 22.55 9 GLU B O 1
ATOM 3039 N N . THR B 1 10 ? -24.031 -19.422 28.016 1 21.66 10 THR B N 1
ATOM 3040 C CA . THR B 1 10 ? -24.844 -18.641 27.078 1 21.66 10 THR B CA 1
ATOM 3041 C C . THR B 1 10 ? -24.125 -17.344 26.688 1 21.66 10 THR B C 1
ATOM 3043 O O . THR B 1 10 ? -23.797 -16.531 27.562 1 21.66 10 THR B O 1
ATOM 3046 N N . ASN B 1 11 ? -23.281 -17.3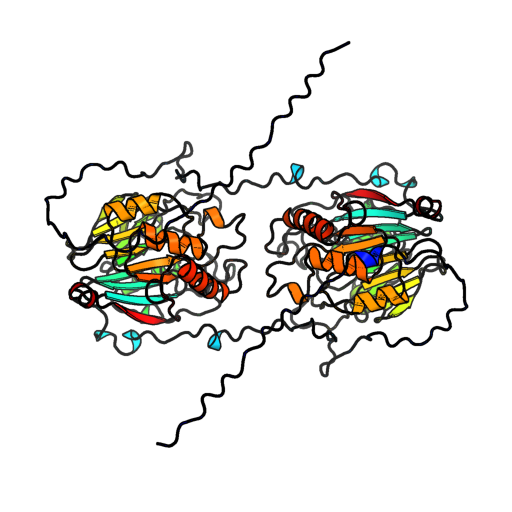28 25.656 1 20.12 11 ASN B N 1
ATOM 3047 C CA . ASN B 1 11 ? -22.484 -16.266 25.062 1 20.12 11 ASN B CA 1
ATOM 3048 C C . ASN B 1 11 ? -23.344 -15.055 24.703 1 20.12 11 ASN B C 1
ATOM 3050 O O . ASN B 1 11 ? -24.172 -15.117 23.781 1 20.12 11 ASN B O 1
ATOM 3054 N N . GLN B 1 12 ? -23.891 -14.227 25.672 1 21.36 12 GLN B N 1
ATOM 3055 C CA . GLN B 1 12 ? -24.688 -13.008 25.5 1 21.36 12 GLN B CA 1
ATOM 3056 C C . GLN B 1 12 ? -23.984 -12.023 24.562 1 21.36 12 GLN B C 1
ATOM 3058 O O . GLN B 1 12 ? -22.812 -11.711 24.766 1 21.36 12 GLN B O 1
ATOM 3063 N N . SER B 1 13 ? -24.359 -11.945 23.344 1 21 13 SER B N 1
ATOM 3064 C CA . SER B 1 13 ? -24.047 -11.086 22.203 1 21 13 SER B CA 1
ATOM 3065 C C . SER B 1 13 ? -24.156 -9.609 22.578 1 21 13 SER B C 1
ATOM 3067 O O . SER B 1 13 ? -25.25 -9.125 22.875 1 21 13 SER B O 1
ATOM 3069 N N . LEU B 1 14 ? -23.266 -9.039 23.422 1 21.03 14 LEU B N 1
ATOM 3070 C CA . LEU B 1 14 ? -23.312 -7.641 23.844 1 21.03 14 LEU B CA 1
ATOM 3071 C C . LEU B 1 14 ? -23.375 -6.711 22.625 1 21.03 14 LEU B C 1
ATOM 3073 O O . LEU B 1 14 ? -22.453 -6.68 21.812 1 21.03 14 LEU B O 1
ATOM 3077 N N . MET B 1 15 ? -24.547 -6.438 22 1 21.11 15 MET B N 1
ATOM 3078 C CA . MET B 1 15 ? -24.938 -5.438 21.016 1 21.11 15 MET B CA 1
ATOM 3079 C C . MET B 1 15 ? -24.484 -4.043 21.438 1 21.11 15 MET B C 1
ATOM 3081 O O . MET B 1 15 ? -25.047 -3.449 22.344 1 21.11 15 MET B O 1
ATOM 3085 N N . THR B 1 16 ? -23.312 -3.699 21.641 1 22.59 16 THR B N 1
ATOM 3086 C CA . THR B 1 16 ? -22.984 -2.336 22.047 1 22.59 16 THR B CA 1
ATOM 3087 C C . THR B 1 16 ? -23.5 -1.329 21.016 1 22.59 16 THR B C 1
ATOM 3089 O O . THR B 1 16 ? -23.031 -1.303 19.875 1 22.59 16 THR B O 1
ATOM 3092 N N . SER B 1 17 ? -24.828 -1.028 20.891 1 22.84 17 SER B N 1
ATOM 3093 C CA . SER B 1 17 ? -25.547 0.012 20.172 1 22.84 17 SER B CA 1
ATOM 3094 C C . SER B 1 17 ? -24.938 1.389 20.438 1 22.84 17 SER B C 1
ATOM 3096 O O . SER B 1 17 ? -25.016 1.9 21.547 1 22.84 17 SER B O 1
ATOM 3098 N N . SER B 1 18 ? -23.797 1.724 20.094 1 24.28 18 SER B N 1
ATOM 3099 C CA . SER B 1 18 ? -23.25 3.064 20.297 1 24.28 18 SER B CA 1
ATOM 3100 C C . SER B 1 18 ? -24.125 4.121 19.625 1 24.28 18 SER B C 1
ATOM 3102 O O . SER B 1 18 ? -24.125 4.246 18.406 1 24.28 18 SER B O 1
ATOM 3104 N N . GLN B 1 19 ? -25.391 4.395 20.094 1 26.02 19 GLN B N 1
ATOM 3105 C CA . GLN B 1 19 ? -26.406 5.379 19.719 1 26.02 19 GLN B CA 1
ATOM 3106 C C . GLN B 1 19 ? -25.844 6.797 19.797 1 26.02 19 GLN B C 1
ATOM 3108 O O . GLN B 1 19 ? -25.562 7.301 20.891 1 26.02 19 GLN B O 1
ATOM 3113 N N . TYR B 1 20 ? -24.906 7.227 19.172 1 26.59 20 TYR B N 1
ATOM 3114 C CA . TYR B 1 20 ? -24.609 8.648 19.25 1 26.59 20 TYR B CA 1
ATOM 3115 C C . TYR B 1 20 ? -25.797 9.484 18.781 1 26.59 20 TYR B C 1
ATOM 3117 O O . TYR B 1 20 ? -26.266 9.344 17.641 1 26.59 20 TYR B O 1
ATOM 3125 N N . PRO B 1 21 ? -26.766 9.977 19.656 1 27.52 21 PRO B N 1
ATOM 3126 C CA . PRO B 1 21 ? -28.016 10.688 19.359 1 27.52 21 PRO B CA 1
ATOM 3127 C C . PRO B 1 21 ? -27.797 11.938 18.516 1 27.52 21 PRO B C 1
ATOM 3129 O O . PRO B 1 21 ? -26.719 12.523 18.547 1 27.52 21 PRO B O 1
ATOM 3132 N N . LYS B 1 22 ? -28.703 12.273 17.562 1 28.19 22 LYS B N 1
ATOM 3133 C CA . LYS B 1 22 ? -28.922 13.422 16.703 1 28.19 22 LYS B CA 1
ATOM 3134 C C . LYS B 1 22 ? -28.969 14.719 17.5 1 28.19 22 LYS B C 1
ATOM 3136 O O . LYS B 1 22 ? -28.969 15.812 16.938 1 28.19 22 LYS B O 1
ATOM 3141 N N . GLU B 1 23 ? -29.391 14.625 18.812 1 25.55 23 GLU B N 1
ATOM 3142 C CA . GLU B 1 23 ? -29.844 15.844 19.484 1 25.55 23 GLU B CA 1
ATOM 3143 C C . GLU B 1 23 ? -28.656 16.766 19.766 1 25.55 23 GLU B C 1
ATOM 3145 O O . GLU B 1 23 ? -28.844 17.859 20.312 1 25.55 23 GLU B O 1
ATOM 3150 N N . ALA B 1 24 ? -27.469 16.234 19.797 1 28.25 24 ALA B N 1
ATOM 3151 C CA . ALA B 1 24 ? -26.484 17.016 20.547 1 28.25 24 ALA B CA 1
ATOM 3152 C C . ALA B 1 24 ? -26.125 18.297 19.797 1 28.25 24 ALA B C 1
ATOM 3154 O O . ALA B 1 24 ? -25.266 19.062 20.25 1 28.25 24 ALA B O 1
ATOM 3155 N N . VAL B 1 25 ? -26.469 18.5 18.562 1 29.05 25 VAL B N 1
ATOM 3156 C CA . VAL B 1 25 ? -25.781 19.594 17.906 1 29.05 25 VAL B CA 1
ATOM 3157 C C . VAL B 1 25 ? -26.375 20.938 18.344 1 29.05 25 VAL B C 1
ATOM 3159 O O . VAL B 1 25 ? -25.828 22 18.062 1 29.05 25 VAL B O 1
ATOM 3162 N N . ARG B 1 26 ? -27.688 21.078 18.844 1 27.89 26 ARG B N 1
ATOM 3163 C CA . ARG B 1 26 ? -28.266 22.406 18.797 1 27.89 26 ARG B CA 1
ATOM 3164 C C . ARG B 1 26 ? -27.609 23.328 19.812 1 27.89 26 ARG B C 1
ATOM 3166 O O . ARG B 1 26 ? -27.5 24.547 19.594 1 27.89 26 ARG B O 1
ATOM 3173 N N . LYS B 1 27 ? -27.859 22.922 21.125 1 26.25 27 LYS B N 1
ATOM 3174 C CA . LYS B 1 27 ? -28.188 24 22.047 1 26.25 27 LYS B CA 1
ATOM 3175 C C . LYS B 1 27 ? -26.969 24.875 22.344 1 26.25 27 LYS B C 1
ATOM 3177 O O . LYS B 1 27 ? -27 25.688 23.266 1 26.25 27 LYS B O 1
ATOM 3182 N N . ARG B 1 28 ? -25.719 24.562 22.266 1 28.8 28 ARG B N 1
ATOM 3183 C CA . ARG B 1 28 ? -24.828 25.312 23.141 1 28.8 28 ARG B CA 1
ATOM 3184 C C . ARG B 1 28 ? -24.656 26.734 22.625 1 28.8 28 ARG B C 1
ATOM 3186 O O . ARG B 1 28 ? -23.938 26.969 21.656 1 28.8 28 ARG B O 1
ATOM 3193 N N . GLN B 1 29 ? -25.719 27.594 22.812 1 23.3 29 GLN B N 1
ATOM 3194 C CA . GLN B 1 29 ? -25.672 29.031 22.547 1 23.3 29 GLN B CA 1
ATOM 3195 C C . GLN B 1 29 ? -24.469 29.672 23.266 1 23.3 29 GLN B C 1
ATOM 3197 O O . GLN B 1 29 ? -23.875 29.062 24.156 1 23.3 29 GLN B O 1
ATOM 3202 N N . ASN B 1 30 ? -24.625 31.156 23.609 1 24.64 30 ASN B N 1
ATOM 3203 C CA . ASN B 1 30 ? -23.938 32.438 23.531 1 24.64 30 ASN B CA 1
ATOM 3204 C C . ASN B 1 30 ? -23.156 32.75 24.812 1 24.64 30 ASN B C 1
ATOM 3206 O O . ASN B 1 30 ? -22.719 33.875 25.016 1 24.64 30 ASN B O 1
ATOM 3210 N N . SER B 1 31 ? -23.234 32.031 25.984 1 27.92 31 SER B N 1
ATOM 3211 C CA . SER B 1 31 ? -22.891 32.938 27.078 1 27.92 31 SER B CA 1
ATOM 3212 C C . SER B 1 31 ? -21.391 33.188 27.109 1 27.92 31 SER B C 1
ATOM 3214 O O . SER B 1 31 ? -20.594 32.25 27.344 1 27.92 31 SER B O 1
ATOM 3216 N N . ARG B 1 32 ? -20.812 34.188 26.422 1 32.06 32 ARG B N 1
ATOM 3217 C CA . ARG B 1 32 ? -19.438 34.688 26.484 1 32.06 32 ARG B CA 1
ATOM 3218 C C . ARG B 1 32 ? -19.094 35.219 27.859 1 32.06 32 ARG B C 1
ATOM 3220 O O . ARG B 1 32 ? -19.219 36.438 28.125 1 32.06 32 ARG B O 1
ATOM 3227 N N . ASN B 1 33 ? -19.625 34.75 29.047 1 29.67 33 ASN B N 1
ATOM 3228 C CA . ASN B 1 33 ? -19.172 35.469 30.219 1 29.67 33 ASN B CA 1
ATOM 3229 C C . ASN B 1 33 ? -17.656 35.406 30.375 1 29.67 33 ASN B C 1
ATOM 3231 O O . ASN B 1 33 ? -17.062 34.344 30.188 1 29.67 33 ASN B O 1
ATOM 3235 N N . SER B 1 34 ? -16.906 36.531 30.344 1 30.47 34 SER B N 1
ATOM 3236 C CA . SER B 1 34 ? -15.523 36.938 30.594 1 30.47 34 SER B CA 1
ATOM 3237 C C . SER B 1 34 ? -15.023 36.406 31.938 1 30.47 34 SER B C 1
ATOM 3239 O O . SER B 1 34 ? -14.125 37 32.531 1 30.47 34 SER B O 1
ATOM 3241 N N . GLY B 1 35 ? -15.641 35.5 32.688 1 32.09 35 GLY B N 1
ATOM 3242 C CA . GLY B 1 35 ? -15.109 35.281 34.031 1 32.09 35 GLY B CA 1
ATOM 3243 C C . GLY B 1 35 ? -13.625 34.969 34.031 1 32.09 35 GLY B C 1
ATOM 3244 O O . GLY B 1 35 ? -13.062 34.562 33 1 32.09 35 GLY B O 1
ATOM 3245 N N . GLY B 1 36 ? -12.797 35.625 34.938 1 35.03 36 GLY B N 1
ATOM 3246 C CA . GLY B 1 36 ? -11.43 35.375 35.344 1 35.03 36 GLY B CA 1
ATOM 3247 C C . GLY B 1 36 ? -11.062 33.906 35.406 1 35.03 36 GLY B C 1
ATOM 3248 O O . GLY B 1 36 ? -11.648 33.156 36.156 1 35.03 36 GLY B O 1
ATOM 3249 N N . ARG B 1 37 ? -10.75 33.281 34.312 1 36.22 37 ARG B N 1
ATOM 3250 C CA . ARG B 1 37 ? -10.383 31.891 34.188 1 36.22 37 ARG B CA 1
ATOM 3251 C C . ARG B 1 37 ? -9.383 31.469 35.25 1 36.22 37 ARG B C 1
ATOM 3253 O O . ARG B 1 37 ? -8.234 31.922 35.25 1 36.22 37 ARG B O 1
ATOM 3260 N N . ASP B 1 38 ? -9.797 31.5 36.531 1 36.75 38 ASP B N 1
ATOM 3261 C CA . ASP B 1 38 ? -9.031 30.656 37.438 1 36.75 38 ASP B CA 1
ATOM 3262 C C . ASP B 1 38 ? -8.562 29.391 36.719 1 36.75 38 ASP B C 1
ATOM 3264 O O . ASP B 1 38 ? -9.383 28.625 36.188 1 36.75 38 ASP B O 1
ATOM 3268 N N . SER B 1 39 ? -7.426 29.344 36.031 1 40.06 39 SER B N 1
ATOM 3269 C CA . SER B 1 39 ? -6.715 28.188 35.531 1 40.06 39 SER B CA 1
ATOM 3270 C C . SER B 1 39 ? -6.953 26.953 36.406 1 40.06 39 SER B C 1
ATOM 3272 O O . SER B 1 39 ? -6.289 26.781 37.438 1 40.06 39 SER B O 1
ATOM 3274 N N . SER B 1 40 ? -8.109 26.703 36.938 1 41.19 40 SER B N 1
ATOM 3275 C CA . SER B 1 40 ? -8.328 25.391 37.531 1 41.19 40 SER B CA 1
ATOM 3276 C C . SER B 1 40 ? -7.531 24.312 36.812 1 41.19 40 SER B C 1
ATOM 3278 O O . SER B 1 40 ? -7.586 24.219 35.594 1 41.19 40 SER B O 1
ATOM 3280 N N . LYS B 1 41 ? -6.426 23.859 37.281 1 47.62 41 LYS B N 1
ATOM 3281 C CA . LYS B 1 41 ? -5.539 22.75 36.906 1 47.62 41 LYS B CA 1
ATOM 3282 C C . LYS B 1 41 ? -6.328 21.578 36.344 1 47.62 41 LYS B C 1
ATOM 3284 O O . LYS B 1 41 ? -6.711 20.672 37.094 1 47.62 41 LYS B O 1
ATOM 3289 N N . GLU B 1 42 ? -7.273 21.656 35.531 1 60.88 42 GLU B N 1
ATOM 3290 C CA . GLU B 1 42 ? -8.016 20.531 34.938 1 60.88 42 GLU B CA 1
ATOM 3291 C C . GLU B 1 42 ? -7.074 19.422 34.469 1 60.88 42 GLU B C 1
ATOM 3293 O O . GLU B 1 42 ? -5.98 19.703 34 1 60.88 42 GLU B O 1
ATOM 3298 N N . ASP B 1 43 ? -7.32 18.266 35.031 1 81.25 43 ASP B N 1
ATOM 3299 C CA . ASP B 1 43 ? -6.559 17.031 34.844 1 81.25 43 ASP B CA 1
ATOM 3300 C C . ASP B 1 43 ? -6.461 16.672 33.344 1 81.25 43 ASP B C 1
ATOM 3302 O O . ASP B 1 43 ? -7.43 16.203 32.75 1 81.25 43 ASP B O 1
ATOM 3306 N N . VAL B 1 44 ? -5.559 17.422 32.594 1 91.69 44 VAL B N 1
ATOM 3307 C CA . VAL B 1 44 ? -5.344 17.078 31.203 1 91.69 44 VAL B CA 1
ATOM 3308 C C . VAL B 1 44 ? -4.227 16.047 31.094 1 91.69 44 VAL B C 1
ATOM 3310 O O . VAL B 1 44 ? -3.408 15.906 32 1 91.69 44 VAL B O 1
ATOM 3313 N N . THR B 1 45 ? -4.27 15.305 30.016 1 93.19 45 THR B N 1
ATOM 3314 C CA . THR B 1 45 ? -3.244 14.297 29.75 1 93.19 45 THR B CA 1
ATOM 3315 C C . THR B 1 45 ? -1.892 14.961 29.5 1 93.19 45 THR B C 1
ATOM 3317 O O . THR B 1 45 ? -1.774 15.828 28.625 1 93.19 45 THR B O 1
ATOM 3320 N N . LYS B 1 46 ? -0.926 14.617 30.219 1 94.88 46 LYS B N 1
ATOM 3321 C CA . LYS B 1 46 ? 0.422 15.156 30.062 1 94.88 46 LYS B CA 1
ATOM 3322 C C . LYS B 1 46 ? 1.321 14.195 29.297 1 94.88 46 LYS B C 1
ATOM 3324 O O . LYS B 1 46 ? 1.028 13 29.203 1 94.88 46 LYS B O 1
ATOM 3329 N N . SER B 1 47 ? 2.359 14.766 28.703 1 95.44 47 SER B N 1
ATOM 3330 C CA . SER B 1 47 ? 3.328 13.914 28.031 1 95.44 47 SER B CA 1
ATOM 3331 C C . SER B 1 47 ? 4.062 13.016 29.016 1 95.44 47 SER B C 1
ATOM 3333 O O . SER B 1 47 ? 4.145 13.328 30.203 1 95.44 47 SER B O 1
ATOM 3335 N N . LYS B 1 48 ? 4.477 11.883 28.516 1 93.56 48 LYS B N 1
ATOM 3336 C CA . LYS B 1 48 ? 5.16 10.906 29.359 1 93.56 48 LYS 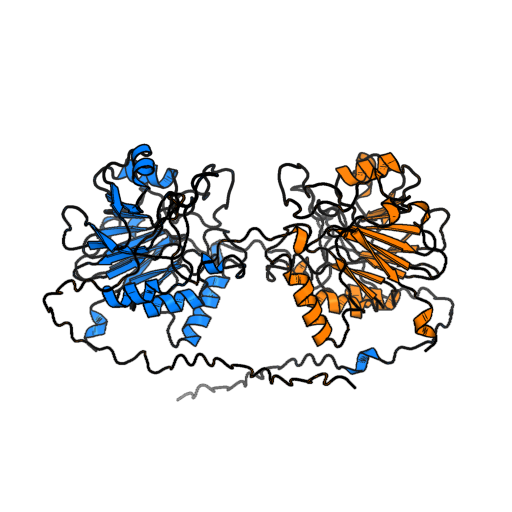B CA 1
ATOM 3337 C C . LYS B 1 48 ? 6.312 10.242 28.609 1 93.56 48 LYS B C 1
ATOM 3339 O O . LYS B 1 48 ? 6.258 10.086 27.391 1 93.56 48 LYS B O 1
ATOM 3344 N N . LYS B 1 49 ? 7.344 9.992 29.344 1 94.06 49 LYS B N 1
ATOM 3345 C CA . LYS B 1 49 ? 8.453 9.211 28.812 1 94.06 49 LYS B CA 1
ATOM 3346 C C . LYS B 1 49 ? 8.523 7.832 29.453 1 94.06 49 LYS B C 1
ATOM 3348 O O . LYS B 1 49 ? 8.234 7.684 30.641 1 94.06 49 LYS B O 1
ATOM 3353 N N . GLY B 1 50 ? 8.922 6.883 28.656 1 89.06 50 GLY B N 1
ATOM 3354 C CA . GLY B 1 50 ? 9.164 5.547 29.172 1 89.06 50 GLY B CA 1
ATOM 3355 C C . GLY B 1 50 ? 10.492 5.422 29.891 1 89.06 50 GLY B C 1
ATOM 3356 O O . GLY B 1 50 ? 11.219 6.406 30.047 1 89.06 50 GLY B O 1
ATOM 3357 N N . LYS B 1 51 ? 10.758 4.219 30.344 1 89.12 51 LYS B N 1
ATOM 3358 C CA . LYS B 1 51 ? 11.992 3.93 31.062 1 89.12 51 LYS B CA 1
ATOM 3359 C C . LYS B 1 51 ? 13.211 4.176 30.188 1 89.12 51 LYS B C 1
ATOM 3361 O O . LYS B 1 51 ? 14.289 4.516 30.688 1 89.12 51 LYS B O 1
ATOM 3366 N N . ASP B 1 52 ? 13.031 4.094 28.938 1 88.81 52 ASP B N 1
ATOM 3367 C CA . ASP B 1 52 ? 14.133 4.266 28 1 88.81 52 ASP B CA 1
ATOM 3368 C C . ASP B 1 52 ? 14.32 5.734 27.625 1 88.81 52 ASP B C 1
ATOM 3370 O O . ASP B 1 52 ? 15.156 6.066 26.797 1 88.81 52 ASP B O 1
ATOM 3374 N N . GLY B 1 53 ? 13.508 6.586 28.172 1 91.75 53 GLY B N 1
ATOM 3375 C CA . GLY B 1 53 ? 13.648 8.016 27.938 1 91.75 53 GLY B CA 1
ATOM 3376 C C . GLY B 1 53 ? 12.938 8.492 26.688 1 91.75 53 GLY B C 1
ATOM 3377 O O . GLY B 1 53 ? 13.102 9.641 26.266 1 91.75 53 GLY B O 1
ATOM 3378 N N . ARG B 1 54 ? 12.195 7.535 26.062 1 93.12 54 ARG B N 1
ATOM 3379 C CA . ARG B 1 54 ? 11.461 7.871 24.844 1 93.12 54 ARG B CA 1
ATOM 3380 C C . ARG B 1 54 ? 10.023 8.25 25.172 1 93.12 54 ARG B C 1
ATOM 3382 O O . ARG B 1 54 ? 9.43 7.723 26.109 1 93.12 54 ARG B O 1
ATOM 3389 N N . PHE B 1 55 ? 9.453 9.164 24.453 1 95.56 55 PHE B N 1
ATOM 3390 C CA . PHE B 1 55 ? 8.062 9.547 24.656 1 95.56 55 PHE B CA 1
ATOM 3391 C C . PHE B 1 55 ? 7.125 8.398 24.297 1 95.56 55 PHE B C 1
ATOM 3393 O O . PHE B 1 55 ? 7.438 7.582 23.438 1 95.56 55 PHE B O 1
ATOM 3400 N N . VAL B 1 56 ? 5.973 8.273 24.938 1 92.5 56 VAL B N 1
ATOM 3401 C CA . VAL B 1 56 ? 5.02 7.188 24.719 1 92.5 56 VAL B CA 1
ATOM 3402 C C . VAL B 1 56 ? 3.611 7.758 24.578 1 92.5 56 VAL B C 1
ATOM 3404 O O . VAL B 1 56 ? 3.316 8.836 25.094 1 92.5 56 VAL B O 1
ATOM 3407 N N . ASN B 1 57 ? 2.805 7.102 23.781 1 92.06 57 ASN B N 1
ATOM 3408 C CA . ASN B 1 57 ? 1.376 7.402 23.734 1 92.06 57 ASN B CA 1
ATOM 3409 C C . ASN B 1 57 ? 0.663 6.895 24.984 1 92.06 57 ASN B C 1
ATOM 3411 O O . ASN B 1 57 ? 0.727 5.707 25.297 1 92.06 57 ASN B O 1
ATOM 3415 N N . PRO B 1 58 ? -0.054 7.762 25.688 1 91.62 58 PRO B N 1
ATOM 3416 C CA . PRO B 1 58 ? -0.654 7.348 26.953 1 91.62 58 PRO B CA 1
ATOM 3417 C C . PRO B 1 58 ? -2.051 6.758 26.781 1 91.62 58 PRO B C 1
ATOM 3419 O O . PRO B 1 58 ? -2.682 6.355 27.766 1 91.62 58 PRO B O 1
ATOM 3422 N N . TRP B 1 59 ? -2.582 6.66 25.625 1 92.06 59 TRP B N 1
ATOM 3423 C CA . TRP B 1 59 ? -3.971 6.273 25.406 1 92.06 59 TRP B CA 1
ATOM 3424 C C . TRP B 1 59 ? -4.074 4.801 25.031 1 92.06 59 TRP B C 1
ATOM 3426 O O . TRP B 1 59 ? -3.211 4.273 24.328 1 92.06 59 TRP B O 1
ATOM 3436 N N . PRO B 1 60 ? -5.215 4.148 25.375 1 86.62 60 PRO B N 1
ATOM 3437 C CA . PRO B 1 60 ? -5.43 2.748 25.016 1 86.62 60 PRO B CA 1
ATOM 3438 C C . PRO B 1 60 ? -5.645 2.555 23.516 1 86.62 60 PRO B C 1
ATOM 3440 O O . PRO B 1 60 ? -5.555 1.431 23.016 1 86.62 60 PRO B O 1
ATOM 3443 N N . THR B 1 61 ? -5.879 3.633 22.812 1 89.06 61 THR B N 1
ATOM 3444 C CA . THR B 1 61 ? -6.109 3.555 21.375 1 89.06 61 THR B CA 1
ATOM 3445 C C . THR B 1 61 ? -4.785 3.424 20.609 1 89.06 61 THR B C 1
ATOM 3447 O O . THR B 1 61 ? -4.777 3.219 19.406 1 89.06 61 THR B O 1
ATOM 3450 N N . TRP B 1 62 ? -3.682 3.521 21.406 1 89.94 62 TRP B N 1
ATOM 3451 C CA . TRP B 1 62 ? -2.369 3.336 20.797 1 89.94 62 TRP B CA 1
ATOM 3452 C C . TRP B 1 62 ? -1.913 1.885 20.922 1 89.94 62 TRP B C 1
ATOM 3454 O O . TRP B 1 62 ? -2.131 1.242 21.953 1 89.94 62 TRP B O 1
ATOM 3464 N N . ARG B 1 63 ? -1.415 1.304 19.859 1 80 63 ARG B N 1
ATOM 3465 C CA . ARG B 1 63 ? -0.725 0.018 19.859 1 80 63 ARG B CA 1
ATOM 3466 C C . ARG B 1 63 ? 0.567 0.09 19.062 1 80 63 ARG B C 1
ATOM 3468 O O . ARG B 1 63 ? 0.585 0.638 17.953 1 80 63 ARG B O 1
ATOM 3475 N N . ASN B 1 64 ? 1.674 -0.256 19.797 1 69.75 64 ASN B N 1
ATOM 3476 C CA . ASN B 1 64 ? 2.922 -0.349 19.047 1 69.75 64 ASN B CA 1
ATOM 3477 C C . ASN B 1 64 ? 2.812 -1.354 17.891 1 69.75 64 ASN B C 1
ATOM 3479 O O . ASN B 1 64 ? 2.234 -2.43 18.062 1 69.75 64 ASN B O 1
ATOM 3483 N N . PRO B 1 65 ? 3.105 -0.775 16.766 1 56.91 65 PRO B N 1
ATOM 3484 C CA . PRO B 1 65 ? 3.064 -1.784 15.703 1 56.91 65 PRO B CA 1
ATOM 3485 C C . PRO B 1 65 ? 3.846 -3.047 16.062 1 56.91 65 PRO B C 1
ATOM 3487 O O . PRO B 1 65 ? 4.992 -2.961 16.5 1 56.91 65 PRO B O 1
ATOM 3490 N N . SER B 1 66 ? 3.191 -3.912 16.781 1 54.06 66 SER B N 1
ATOM 3491 C CA . SER B 1 66 ? 3.863 -5.148 17.172 1 54.06 66 SER B CA 1
ATOM 3492 C C . SER B 1 66 ? 4.477 -5.844 15.961 1 54.06 66 SER B C 1
ATOM 3494 O O . SER B 1 66 ? 3.965 -5.73 14.852 1 54.06 66 SER B O 1
ATOM 3496 N N . ILE B 1 67 ? 5.797 -6.152 16.141 1 53.88 67 ILE B N 1
ATOM 3497 C CA . ILE B 1 67 ? 6.457 -7.012 15.172 1 53.88 67 ILE B CA 1
ATOM 3498 C C . ILE B 1 67 ? 5.668 -8.312 15.008 1 53.88 67 ILE B C 1
ATOM 3500 O O . ILE B 1 67 ? 5.438 -9.031 15.984 1 53.88 67 ILE B O 1
ATOM 3504 N N . PRO B 1 68 ? 4.863 -8.336 13.953 1 61.78 68 PRO B N 1
ATOM 3505 C CA . PRO B 1 68 ? 4.176 -9.609 13.734 1 61.78 68 PRO B CA 1
ATOM 3506 C C . PRO B 1 68 ? 5.051 -10.82 14.07 1 61.78 68 PRO B C 1
ATOM 3508 O O . PRO B 1 68 ? 6.266 -10.781 13.859 1 61.78 68 PRO B O 1
ATOM 3511 N N . ASN B 1 69 ? 4.613 -11.688 15.062 1 75.31 69 ASN B N 1
ATOM 3512 C CA . ASN B 1 69 ? 5.305 -12.961 15.234 1 75.31 69 ASN B CA 1
ATOM 3513 C C . ASN B 1 69 ? 5.09 -13.875 14.031 1 75.31 69 ASN B C 1
ATOM 3515 O O . ASN B 1 69 ? 4.262 -14.781 14.07 1 75.31 69 ASN B O 1
ATOM 3519 N N . LEU B 1 70 ? 5.84 -13.648 13.055 1 79.06 70 LEU B N 1
ATOM 3520 C CA . LEU B 1 70 ? 5.668 -14.328 11.773 1 79.06 70 LEU B CA 1
ATOM 3521 C C . LEU B 1 70 ? 5.914 -15.82 11.914 1 79.06 70 LEU B C 1
ATOM 3523 O O . LEU B 1 70 ? 5.27 -16.625 11.234 1 79.06 70 LEU B O 1
ATOM 3527 N N . ASP B 1 71 ? 6.781 -16.219 12.82 1 84.12 71 ASP B N 1
ATOM 3528 C CA . ASP B 1 71 ? 7.078 -17.641 12.992 1 84.12 71 ASP B CA 1
ATOM 3529 C C . ASP B 1 71 ? 5.859 -18.391 13.523 1 84.12 71 ASP B C 1
ATOM 3531 O O . ASP B 1 71 ? 5.66 -19.578 13.203 1 84.12 71 ASP B O 1
ATOM 3535 N N . LYS B 1 72 ? 5.176 -17.656 14.281 1 84.75 72 LYS B N 1
ATOM 3536 C CA . LYS B 1 72 ? 3.977 -18.266 14.844 1 84.75 72 LYS B CA 1
ATOM 3537 C C . LYS B 1 72 ? 2.805 -18.188 13.867 1 84.75 72 LYS B C 1
ATOM 3539 O O . LYS B 1 72 ? 2.061 -19.156 13.695 1 84.75 72 LYS B O 1
ATOM 3544 N N . GLU B 1 73 ? 2.697 -17.109 13.188 1 87.75 73 GLU B N 1
ATOM 3545 C CA . GLU B 1 73 ? 1.521 -16.828 12.367 1 87.75 73 GLU B CA 1
ATOM 3546 C C . GLU B 1 73 ? 1.669 -17.422 10.969 1 87.75 73 GLU B C 1
ATOM 3548 O O . GLU B 1 73 ? 0.676 -17.797 10.336 1 87.75 73 GLU B O 1
ATOM 3553 N N . LEU B 1 74 ? 2.871 -17.516 10.492 1 91.31 74 LEU B N 1
ATOM 3554 C CA . LEU B 1 74 ? 3.191 -18.062 9.172 1 91.31 74 LEU B CA 1
ATOM 3555 C C . LEU B 1 74 ? 4.363 -19.031 9.266 1 91.31 74 LEU B C 1
ATOM 3557 O O . LEU B 1 74 ? 5.418 -18.797 8.672 1 91.31 74 LEU B O 1
ATOM 3561 N N . PRO B 1 75 ? 4.125 -20.109 9.922 1 93.56 75 PRO B N 1
ATOM 3562 C CA . PRO B 1 75 ? 5.25 -21.047 10.078 1 93.56 75 PRO B CA 1
ATOM 3563 C C . PRO B 1 75 ? 5.73 -21.625 8.75 1 93.56 75 PRO B C 1
ATOM 3565 O O . PRO B 1 75 ? 4.926 -21.844 7.844 1 93.56 75 PRO B O 1
ATOM 3568 N N . VAL B 1 76 ? 7.012 -21.859 8.695 1 95.19 76 VAL B N 1
ATOM 3569 C CA . VAL B 1 76 ? 7.637 -22.547 7.566 1 95.19 76 VAL B CA 1
ATOM 3570 C C . VAL B 1 76 ? 8 -23.969 7.969 1 95.19 76 VAL B C 1
ATOM 3572 O O . VAL B 1 76 ? 8.836 -24.172 8.852 1 95.19 76 VAL B O 1
ATOM 3575 N N . LEU B 1 77 ? 7.387 -24.906 7.383 1 97.25 77 LEU B N 1
ATOM 3576 C CA . LEU B 1 77 ? 7.629 -26.312 7.672 1 97.25 77 LEU B CA 1
ATOM 3577 C C . LEU B 1 77 ? 8.656 -26.891 6.707 1 97.25 77 LEU B C 1
ATOM 3579 O O . LEU B 1 77 ? 8.75 -26.453 5.559 1 97.25 77 LEU B O 1
ATOM 3583 N N . LYS B 1 78 ? 9.398 -27.859 7.242 1 96.81 78 LYS B N 1
ATOM 3584 C CA . LYS B 1 78 ? 10.281 -28.625 6.375 1 96.81 78 LYS B CA 1
ATOM 3585 C C . LYS B 1 78 ? 9.477 -29.547 5.449 1 96.81 78 LYS B C 1
ATOM 3587 O O . LYS B 1 78 ? 8.711 -30.391 5.914 1 96.81 78 LYS B O 1
ATOM 3592 N N . PRO B 1 79 ? 9.664 -29.391 4.102 1 98.19 79 PRO B N 1
ATOM 3593 C CA . PRO B 1 79 ? 8.93 -30.297 3.205 1 98.19 79 PRO B CA 1
ATOM 3594 C C . PRO B 1 79 ? 9.281 -31.766 3.43 1 98.19 79 PRO B C 1
ATOM 3596 O O . PRO B 1 79 ? 10.422 -32.094 3.75 1 98.19 79 PRO B O 1
ATOM 3599 N N . TYR B 1 80 ? 8.367 -32.656 3.18 1 97.38 80 TYR B N 1
ATOM 3600 C CA . TYR B 1 80 ? 8.523 -34.062 3.479 1 97.38 80 TYR B CA 1
ATOM 3601 C C . TYR B 1 80 ? 9.688 -34.656 2.693 1 97.38 80 TYR B C 1
ATOM 3603 O O . TYR B 1 80 ? 10.359 -35.594 3.17 1 97.38 80 TYR B O 1
ATOM 3611 N N . PHE B 1 81 ? 9.977 -34.156 1.497 1 97.69 81 PHE B N 1
ATOM 3612 C CA . PHE B 1 81 ? 10.914 -34.812 0.578 1 97.69 81 PHE B CA 1
ATOM 3613 C C . PHE B 1 81 ? 12.352 -34.531 0.992 1 97.69 81 PHE B C 1
ATOM 3615 O O . PHE B 1 81 ? 13.289 -35.062 0.414 1 97.69 81 PHE B O 1
ATOM 3622 N N . ILE B 1 82 ? 12.508 -33.625 1.883 1 96.69 82 ILE B N 1
ATOM 3623 C CA . ILE B 1 82 ? 13.852 -33.375 2.391 1 96.69 82 ILE B CA 1
ATOM 3624 C C . ILE B 1 82 ? 14.32 -34.562 3.217 1 96.69 82 ILE B C 1
ATOM 3626 O O . ILE B 1 82 ? 15.453 -35.031 3.061 1 96.69 82 ILE B O 1
ATOM 3630 N N . ASP B 1 83 ? 13.477 -35.094 4.023 1 95.88 83 ASP B N 1
ATOM 3631 C CA . ASP B 1 83 ? 13.805 -36.25 4.863 1 95.88 83 ASP B CA 1
ATOM 3632 C C . ASP B 1 83 ? 13.602 -37.562 4.105 1 95.88 83 ASP B C 1
ATOM 3634 O O . ASP B 1 83 ? 14.305 -38.531 4.355 1 95.88 83 ASP B O 1
ATOM 3638 N N . ASP B 1 84 ? 12.617 -37.531 3.197 1 95.38 84 ASP B N 1
ATOM 3639 C CA . ASP B 1 84 ? 12.281 -38.75 2.465 1 95.38 84 ASP B CA 1
ATOM 3640 C C . ASP B 1 84 ? 12.211 -38.469 0.962 1 95.38 84 ASP B C 1
ATOM 3642 O O . ASP B 1 84 ? 11.148 -38.625 0.352 1 95.38 84 ASP B O 1
ATOM 3646 N N . PRO B 1 85 ? 13.336 -38.219 0.358 1 93.88 85 PRO B N 1
ATOM 3647 C CA . PRO B 1 85 ? 13.336 -37.875 -1.065 1 93.88 85 PRO B CA 1
ATOM 3648 C C . PRO B 1 85 ? 12.789 -39 -1.944 1 93.88 85 PRO B C 1
ATOM 3650 O O . PRO B 1 85 ? 12.234 -38.719 -3.014 1 93.88 85 PRO B O 1
ATOM 3653 N N . GLU B 1 86 ? 12.938 -40.219 -1.47 1 93.31 86 GLU B N 1
ATOM 3654 C CA . GLU B 1 86 ? 12.508 -41.375 -2.256 1 93.31 86 GLU B CA 1
ATOM 3655 C C . GLU B 1 86 ? 10.984 -41.469 -2.326 1 93.31 86 GLU B C 1
ATOM 3657 O O . GLU B 1 86 ? 10.438 -42.156 -3.188 1 93.31 86 GLU B O 1
ATOM 3662 N N . GLU B 1 87 ? 10.352 -40.688 -1.461 1 94.38 87 GLU B N 1
ATOM 3663 C CA . GLU B 1 87 ? 8.891 -40.719 -1.425 1 94.38 87 GLU B CA 1
ATOM 3664 C C . GLU B 1 87 ? 8.297 -39.781 -2.471 1 94.38 87 GLU B C 1
ATOM 3666 O O . GLU B 1 87 ? 7.098 -39.844 -2.764 1 94.38 87 GLU B O 1
ATOM 3671 N N . ALA B 1 88 ? 9.141 -38.969 -3.08 1 95.75 88 ALA B N 1
ATOM 3672 C CA . ALA B 1 88 ? 8.648 -38.031 -4.082 1 95.75 88 ALA B CA 1
ATOM 3673 C C . ALA B 1 88 ? 8.242 -38.75 -5.359 1 95.75 88 ALA B C 1
ATOM 3675 O O . ALA B 1 88 ? 8.945 -39.656 -5.824 1 95.75 88 ALA B O 1
ATOM 3676 N N . GLY B 1 89 ? 7.113 -38.312 -5.848 1 93.56 89 GLY B N 1
ATOM 3677 C CA . GLY B 1 89 ? 6.551 -38.969 -7.02 1 93.56 89 GLY B CA 1
ATOM 3678 C C . GLY B 1 89 ? 5.363 -39.844 -6.695 1 93.56 89 GLY B C 1
ATOM 3679 O O . GLY B 1 89 ? 5.461 -40.75 -5.855 1 93.56 89 GLY B O 1
ATOM 3680 N N . VAL B 1 90 ? 4.242 -39.469 -7.227 1 90.12 90 VAL B N 1
ATOM 3681 C CA . VAL B 1 90 ? 3.041 -40.25 -7.016 1 90.12 90 VAL B CA 1
ATOM 3682 C C . VAL B 1 90 ? 2.707 -41.031 -8.289 1 90.12 90 VAL B C 1
ATOM 3684 O O . VAL B 1 90 ? 3.002 -40.594 -9.398 1 90.12 90 VAL B O 1
ATOM 3687 N N . ARG B 1 91 ? 2.176 -42.281 -8.031 1 84.19 91 ARG B N 1
ATOM 3688 C CA . ARG B 1 91 ? 1.832 -43.125 -9.172 1 84.19 91 ARG B CA 1
ATOM 3689 C C . ARG B 1 91 ? 0.32 -43.219 -9.336 1 84.19 91 ARG B C 1
ATOM 3691 O O . ARG B 1 91 ? -0.431 -43 -8.383 1 84.19 91 ARG B O 1
ATOM 3698 N N . GLU B 1 92 ? -0.047 -43.438 -10.5 1 84.06 92 GLU B N 1
ATOM 3699 C CA . GLU B 1 92 ? -1.438 -43.719 -10.867 1 84.06 92 GLU B CA 1
ATOM 3700 C C . GLU B 1 92 ? -2.346 -42.562 -10.398 1 84.06 92 GLU B C 1
ATOM 3702 O O . GLU B 1 92 ? -2.088 -41.406 -10.688 1 84.06 92 GLU B O 1
ATOM 3707 N N . ALA B 1 93 ? -3.307 -42.812 -9.625 1 85.81 93 ALA B N 1
ATOM 3708 C CA . ALA B 1 93 ? -4.367 -41.844 -9.328 1 85.81 93 ALA B CA 1
ATOM 3709 C C . ALA B 1 93 ? -3.98 -40.969 -8.156 1 85.81 93 ALA B C 1
ATOM 3711 O O . ALA B 1 93 ? -4.746 -40.062 -7.762 1 85.81 93 ALA B O 1
ATOM 3712 N N . GLY B 1 94 ? -2.783 -41.094 -7.797 1 90.38 94 GLY B N 1
ATOM 3713 C CA . GLY B 1 94 ? -2.338 -40.281 -6.695 1 90.38 94 GLY B CA 1
ATOM 3714 C C . GLY B 1 94 ? -2.08 -38.844 -7.105 1 90.38 94 GLY B C 1
ATOM 3715 O O . GLY B 1 94 ? -1.688 -38.562 -8.242 1 90.38 94 GLY B O 1
ATOM 3716 N N . LEU B 1 95 ? -2.316 -37.906 -6.207 1 96.5 95 LEU B N 1
ATOM 3717 C CA . LEU B 1 95 ? -2.074 -36.469 -6.383 1 96.5 95 LEU B CA 1
ATOM 3718 C C . LEU B 1 95 ? -1.594 -35.844 -5.082 1 96.5 95 LEU B C 1
ATOM 3720 O O . LEU B 1 95 ? -2.225 -36.031 -4.035 1 96.5 95 LEU B O 1
ATOM 3724 N N . ARG B 1 96 ? -0.428 -35.281 -5.145 1 97.88 96 ARG B N 1
ATOM 3725 C CA . ARG B 1 96 ? 0.108 -34.594 -3.967 1 97.88 96 ARG B CA 1
ATOM 3726 C C . ARG B 1 96 ? 0.545 -33.188 -4.305 1 97.88 96 ARG B C 1
ATOM 3728 O O . ARG B 1 96 ? 1.126 -32.938 -5.367 1 97.88 96 ARG B O 1
ATOM 3735 N N . VAL B 1 97 ? 0.209 -32.281 -3.408 1 98.62 97 VAL B N 1
ATOM 3736 C CA . VAL B 1 97 ? 0.59 -30.891 -3.611 1 98.62 97 VAL B CA 1
ATOM 3737 C C . VAL B 1 97 ? 1.409 -30.391 -2.418 1 98.62 97 VAL B C 1
ATOM 3739 O O . VAL B 1 97 ? 1.113 -30.734 -1.271 1 98.62 97 VAL B O 1
ATOM 3742 N N . THR B 1 98 ? 2.502 -29.703 -2.676 1 98.75 98 THR B N 1
ATOM 3743 C CA . THR B 1 98 ? 3.324 -29.031 -1.683 1 98.75 98 THR B CA 1
ATOM 3744 C C . THR B 1 98 ? 3.422 -27.531 -1.993 1 98.75 98 THR B C 1
ATOM 3746 O O . THR B 1 98 ? 3.805 -27.156 -3.1 1 98.75 98 THR B O 1
ATOM 3749 N N . TRP B 1 99 ? 3.066 -26.719 -1.026 1 98.75 99 TRP B N 1
ATOM 3750 C CA . TRP B 1 99 ? 3.162 -25.281 -1.226 1 98.75 99 TRP B CA 1
ATOM 3751 C C . TRP B 1 99 ? 4.504 -24.75 -0.729 1 98.75 99 TRP B C 1
ATOM 3753 O O . TRP B 1 99 ? 4.828 -24.875 0.455 1 98.75 99 TRP B O 1
ATOM 3763 N N . LEU B 1 100 ? 5.195 -24.125 -1.638 1 98.06 100 LEU B N 1
ATOM 3764 C CA . LEU B 1 100 ? 6.535 -23.656 -1.298 1 98.06 100 LEU B CA 1
ATOM 3765 C C . LEU B 1 100 ? 6.551 -22.141 -1.125 1 98.06 100 LEU B C 1
ATOM 3767 O O . LEU B 1 100 ? 7.617 -21.547 -0.966 1 98.06 100 LEU B O 1
ATOM 3771 N N . GLY B 1 101 ? 5.418 -21.562 -1.234 1 95.81 101 GLY B N 1
ATOM 3772 C CA . GLY B 1 101 ? 5.297 -20.125 -1.013 1 95.81 101 GLY B CA 1
ATOM 3773 C C . GLY B 1 101 ? 4.926 -19.359 -2.266 1 95.81 101 GLY B C 1
ATOM 3774 O O . GLY B 1 101 ? 5.324 -19.734 -3.371 1 95.81 101 GLY B O 1
ATOM 3775 N N . HIS B 1 102 ? 4.145 -18.281 -2.037 1 95.06 102 HIS B N 1
ATOM 3776 C CA . HIS B 1 102 ? 3.74 -17.406 -3.137 1 95.06 102 HIS B CA 1
ATOM 3777 C C . HIS B 1 102 ? 3.031 -18.203 -4.23 1 95.06 102 HIS B C 1
ATOM 3779 O O . HIS B 1 102 ? 2.006 -18.828 -3.979 1 95.06 102 HIS B O 1
ATOM 3785 N N . ALA B 1 103 ? 3.592 -18.266 -5.426 1 98 103 ALA B N 1
ATOM 3786 C CA . ALA B 1 103 ? 2.969 -19 -6.527 1 98 103 ALA B CA 1
ATOM 3787 C C . ALA B 1 103 ? 3.756 -20.266 -6.863 1 98 103 ALA B C 1
ATOM 3789 O O . ALA B 1 103 ? 3.48 -20.922 -7.867 1 98 103 ALA B O 1
ATOM 3790 N N . THR B 1 104 ? 4.684 -20.578 -5.992 1 98.44 104 THR B N 1
ATOM 3791 C CA . THR B 1 104 ? 5.492 -21.781 -6.195 1 98.44 104 THR B CA 1
ATOM 3792 C C . THR B 1 104 ? 4.84 -22.984 -5.539 1 98.44 104 THR B C 1
ATOM 3794 O O . THR B 1 104 ? 4.797 -23.094 -4.312 1 98.44 104 THR B O 1
ATOM 3797 N N . VAL B 1 105 ? 4.375 -23.922 -6.371 1 98.75 105 VAL B N 1
ATOM 3798 C CA . VAL B 1 105 ? 3.723 -25.141 -5.922 1 98.75 105 VAL B CA 1
ATOM 3799 C C . VAL B 1 105 ? 4.348 -26.344 -6.625 1 98.75 105 VAL B C 1
ATOM 3801 O O . VAL B 1 105 ? 4.586 -26.312 -7.836 1 98.75 105 VAL B O 1
ATOM 3804 N N . MET B 1 106 ? 4.699 -27.328 -5.816 1 98.81 106 MET B N 1
ATOM 3805 C CA . MET B 1 106 ? 5.105 -28.625 -6.379 1 98.81 106 MET B CA 1
ATOM 3806 C C . MET B 1 106 ? 3.928 -29.594 -6.434 1 98.81 106 MET B C 1
ATOM 3808 O O . MET B 1 106 ? 3.252 -29.812 -5.426 1 98.81 106 MET B O 1
ATOM 3812 N N . VAL B 1 107 ? 3.693 -30.094 -7.609 1 98.75 107 VAL B N 1
ATOM 3813 C CA . VAL B 1 107 ? 2.586 -31.031 -7.805 1 98.75 107 VAL B CA 1
ATOM 3814 C C . VAL B 1 107 ? 3.121 -32.375 -8.297 1 98.75 107 VAL B C 1
ATOM 3816 O O . VAL B 1 107 ? 3.928 -32.406 -9.234 1 98.75 107 VAL B O 1
ATOM 3819 N N . GLU B 1 108 ? 2.721 -33.406 -7.637 1 98.38 108 GLU B N 1
ATOM 3820 C CA . GLU B 1 108 ? 3.012 -34.781 -8.047 1 98.38 108 GLU B CA 1
ATOM 3821 C C . GLU B 1 108 ? 1.762 -35.469 -8.57 1 98.38 108 GLU B C 1
ATOM 3823 O O . GLU B 1 108 ? 0.796 -35.688 -7.828 1 98.38 108 GLU B O 1
ATOM 3828 N N . MET B 1 109 ? 1.81 -35.75 -9.859 1 97 109 MET B N 1
ATOM 3829 C CA . MET B 1 109 ? 0.653 -36.406 -10.484 1 97 109 MET B CA 1
ATOM 3830 C C . MET B 1 109 ? 1.066 -37.188 -11.727 1 97 109 MET B C 1
ATOM 3832 O O . MET B 1 109 ? 2.014 -36.781 -12.414 1 97 109 MET B O 1
ATOM 3836 N N . ASP B 1 110 ? 0.397 -38.25 -12.031 1 96 110 ASP B N 1
ATOM 3837 C CA . ASP B 1 110 ? 0.519 -39 -13.289 1 96 110 ASP B CA 1
ATOM 3838 C C . ASP B 1 110 ? 1.981 -39.281 -13.617 1 96 110 ASP B C 1
ATOM 3840 O O . ASP B 1 110 ? 2.418 -39.125 -14.758 1 96 110 ASP B O 1
ATOM 3844 N N . GLU B 1 111 ? 2.725 -39.562 -12.578 1 94.56 111 GLU B N 1
ATOM 3845 C CA . GLU B 1 111 ? 4.117 -40 -12.656 1 94.56 111 GLU B CA 1
ATOM 3846 C C . GLU B 1 111 ? 5.039 -38.812 -13 1 94.56 111 GLU B C 1
ATOM 3848 O O . GLU B 1 111 ? 6.156 -39.031 -13.477 1 94.56 111 GLU B O 1
ATOM 3853 N N . LEU B 1 112 ? 4.562 -37.625 -12.859 1 97.31 112 LEU B N 1
ATOM 3854 C CA . LEU B 1 112 ? 5.352 -36.406 -13.086 1 97.31 112 LEU B CA 1
ATOM 3855 C C . LEU B 1 112 ? 5.406 -35.562 -11.828 1 97.31 112 LEU B C 1
ATOM 3857 O O . LEU B 1 112 ? 4.488 -35.594 -11 1 97.31 112 LEU B O 1
ATOM 3861 N N . ILE B 1 113 ? 6.453 -34.844 -11.641 1 98.25 113 ILE B N 1
ATOM 3862 C CA . ILE B 1 113 ? 6.566 -33.781 -10.641 1 98.25 113 ILE B CA 1
ATOM 3863 C C . ILE B 1 113 ? 6.707 -32.438 -11.328 1 98.25 113 ILE B C 1
ATOM 3865 O O . ILE B 1 113 ? 7.641 -32.219 -12.102 1 98.25 113 ILE B O 1
ATOM 3869 N N . LEU B 1 114 ? 5.797 -31.578 -11.031 1 98.62 114 LEU B N 1
ATOM 3870 C CA . LEU B 1 114 ? 5.711 -30.25 -11.648 1 98.62 114 LEU B CA 1
ATOM 3871 C C . LEU B 1 114 ? 6.023 -29.156 -10.641 1 98.62 114 LEU B C 1
ATOM 3873 O O . LEU B 1 114 ? 5.777 -29.328 -9.445 1 98.62 114 LEU B O 1
ATOM 3877 N N . LEU B 1 115 ? 6.543 -28.078 -11.109 1 98.88 115 LEU B N 1
ATOM 3878 C CA . LEU B 1 115 ? 6.785 -26.875 -10.32 1 98.88 115 LEU B CA 1
ATOM 3879 C C . LEU B 1 115 ? 6.223 -25.641 -11.016 1 98.88 115 LEU B C 1
ATOM 3881 O O . LEU B 1 115 ? 6.449 -25.453 -12.211 1 98.88 115 LEU B O 1
ATOM 3885 N N . THR B 1 116 ? 5.449 -24.828 -10.258 1 98.88 116 THR B N 1
ATOM 3886 C CA . THR B 1 116 ? 4.867 -23.641 -10.859 1 98.88 116 THR B CA 1
ATOM 3887 C C . THR B 1 116 ? 5.625 -22.375 -10.422 1 98.88 116 THR B C 1
ATOM 3889 O O . THR B 1 116 ? 5.945 -22.219 -9.242 1 98.88 116 THR B O 1
ATOM 3892 N N . ASP B 1 117 ? 5.961 -21.453 -11.305 1 98.56 117 ASP B N 1
ATOM 3893 C CA . ASP B 1 117 ? 6.512 -20.125 -11.055 1 98.56 117 ASP B CA 1
ATOM 3894 C C . ASP B 1 117 ? 7.508 -20.156 -9.898 1 98.56 117 ASP B C 1
ATOM 3896 O O . ASP B 1 117 ? 7.32 -19.469 -8.891 1 98.56 117 ASP B O 1
ATOM 3900 N N . PRO B 1 118 ? 8.602 -20.859 -10.094 1 97.94 118 PRO B N 1
ATOM 3901 C CA . PRO B 1 118 ? 9.523 -21.047 -8.969 1 97.94 118 PRO B CA 1
ATOM 3902 C C . PRO B 1 118 ? 10.242 -19.75 -8.586 1 97.94 118 PRO B C 1
ATOM 3904 O O . PRO B 1 118 ? 10.898 -19.125 -9.422 1 97.94 118 PRO B O 1
ATOM 3907 N N . VAL B 1 119 ? 10.133 -19.391 -7.336 1 95 119 VAL B N 1
ATOM 3908 C CA . VAL B 1 119 ? 10.852 -18.266 -6.746 1 95 119 VAL B CA 1
ATOM 3909 C C . VAL B 1 119 ? 11.508 -18.688 -5.438 1 95 119 VAL B C 1
ATOM 3911 O O . VAL B 1 119 ? 10.828 -18.875 -4.426 1 95 119 VAL B O 1
ATOM 3914 N N . PHE B 1 120 ? 12.812 -18.812 -5.43 1 93.69 120 PHE B N 1
ATOM 3915 C CA . PHE B 1 120 ? 13.531 -19.266 -4.246 1 93.69 120 PHE B CA 1
ATOM 3916 C C . PHE B 1 120 ? 14.43 -18.172 -3.695 1 93.69 120 PHE B C 1
ATOM 3918 O O . PHE B 1 120 ? 15.031 -18.328 -2.633 1 93.69 120 PHE B O 1
ATOM 3925 N N . SER B 1 121 ? 14.43 -17.031 -4.352 1 85.88 121 SER B N 1
ATOM 3926 C CA . SER B 1 121 ? 15.25 -15.898 -3.912 1 85.88 121 SER B CA 1
ATOM 3927 C C . SER B 1 121 ? 14.586 -15.148 -2.762 1 85.88 121 SER B C 1
ATOM 3929 O O . SER B 1 121 ? 13.383 -15.289 -2.535 1 85.88 121 SER B O 1
ATOM 3931 N N . ALA B 1 122 ? 15.391 -14.398 -2.092 1 73.88 122 ALA B N 1
ATOM 3932 C CA . ALA B 1 122 ? 14.914 -13.609 -0.961 1 73.88 122 ALA B CA 1
ATOM 3933 C C . ALA B 1 122 ? 14.086 -12.414 -1.435 1 73.88 122 ALA B C 1
ATOM 3935 O O . ALA B 1 122 ? 13.18 -11.961 -0.73 1 73.88 122 ALA B O 1
ATOM 3936 N N . ARG B 1 123 ? 14.477 -11.883 -2.564 1 68.25 123 ARG B N 1
ATOM 3937 C CA . ARG B 1 123 ? 13.773 -10.727 -3.107 1 68.25 123 ARG B CA 1
ATOM 3938 C C . ARG B 1 123 ? 13.242 -11.016 -4.508 1 68.25 123 ARG B C 1
ATOM 3940 O O . ARG B 1 123 ? 13.883 -11.719 -5.289 1 68.25 123 ARG B O 1
ATOM 3947 N N . ALA B 1 124 ? 12.047 -10.516 -4.766 1 60.16 124 ALA B N 1
ATOM 3948 C CA . ALA B 1 124 ? 11.484 -10.594 -6.109 1 60.16 124 ALA B CA 1
ATOM 3949 C C . ALA B 1 124 ? 11.914 -9.398 -6.957 1 60.16 124 ALA B C 1
ATOM 3951 O O . ALA B 1 124 ? 11.133 -8.461 -7.168 1 60.16 124 ALA B O 1
ATOM 3952 N N . SER B 1 125 ? 13.156 -9.156 -7.375 1 53.59 125 SER B N 1
ATOM 3953 C CA . SER B 1 125 ? 13.695 -8.016 -8.109 1 53.59 125 SER B CA 1
ATOM 3954 C C . SER B 1 125 ? 14.914 -8.414 -8.93 1 53.59 125 SER B C 1
ATOM 3956 O O . SER B 1 125 ? 15.5 -9.477 -8.711 1 53.59 125 SER B O 1
ATOM 3958 N N . PRO B 1 126 ? 15.062 -7.598 -10 1 44.56 126 PRO B N 1
ATOM 3959 C CA . PRO B 1 126 ? 16.297 -7.871 -10.742 1 44.56 126 PRO B CA 1
ATOM 3960 C C . PRO B 1 126 ? 17.547 -7.773 -9.867 1 44.56 126 PRO B C 1
ATOM 3962 O O . PRO B 1 126 ? 18.531 -8.484 -10.102 1 44.56 126 PRO B O 1
ATOM 3965 N N . LEU B 1 127 ? 17.406 -6.746 -8.961 1 44.75 127 LEU B N 1
ATOM 3966 C CA . LEU B 1 127 ? 18.531 -6.57 -8.039 1 44.75 127 LEU B CA 1
ATOM 3967 C C . LEU B 1 127 ? 18.109 -6.914 -6.609 1 44.75 127 LEU B C 1
ATOM 3969 O O . LEU B 1 127 ? 17.078 -6.438 -6.129 1 44.75 127 LEU B O 1
ATOM 3973 N N . GLN B 1 128 ? 18.75 -7.816 -5.984 1 39.69 128 GLN B N 1
ATOM 3974 C CA . GLN B 1 128 ? 18.375 -8.367 -4.688 1 39.69 128 GLN B CA 1
ATOM 3975 C C . GLN B 1 128 ? 18.438 -7.301 -3.6 1 39.69 128 GLN B C 1
ATOM 3977 O O . GLN B 1 128 ? 18.266 -7.602 -2.416 1 39.69 128 GLN B O 1
ATOM 3982 N N . HIS B 1 129 ? 18.688 -6.129 -3.977 1 40 129 HIS B N 1
ATOM 3983 C CA . HIS B 1 129 ? 18.766 -5.094 -2.955 1 40 129 HIS B CA 1
ATOM 3984 C C . HIS B 1 129 ? 17.578 -4.145 -3.041 1 40 129 HIS B C 1
ATOM 3986 O O . HIS B 1 129 ? 17.328 -3.361 -2.121 1 40 129 HIS B O 1
ATOM 3992 N N . VAL B 1 130 ? 16.844 -4.262 -4.137 1 42.84 130 VAL B N 1
ATOM 3993 C CA . VAL B 1 130 ? 15.672 -3.408 -4.344 1 42.84 130 VAL B CA 1
ATOM 3994 C C . VAL B 1 130 ? 14.453 -4.27 -4.66 1 42.84 130 VAL B C 1
ATOM 3996 O O . VAL B 1 130 ? 14.586 -5.41 -5.102 1 42.84 130 VAL B O 1
ATOM 3999 N N . GLY B 1 131 ? 13.188 -3.965 -4.07 1 50.12 131 GLY B N 1
ATOM 4000 C CA . GLY B 1 131 ? 11.969 -4.703 -4.355 1 50.12 131 GLY B CA 1
ATOM 4001 C C . GLY B 1 131 ? 11.344 -5.32 -3.121 1 50.12 131 GLY B C 1
ATOM 4002 O O . GLY B 1 131 ? 11.906 -5.238 -2.025 1 50.12 131 GLY B O 1
ATOM 4003 N N . PRO B 1 132 ? 10.273 -5.934 -3.438 1 58.69 132 PRO B N 1
ATOM 4004 C CA . PRO B 1 132 ? 9.578 -6.512 -2.285 1 58.69 132 PRO B CA 1
ATOM 4005 C C . PRO B 1 132 ? 10.352 -7.664 -1.647 1 58.69 132 PRO B C 1
ATOM 4007 O O . PRO B 1 132 ? 10.836 -8.555 -2.354 1 58.69 132 PRO B O 1
ATOM 4010 N N . LYS B 1 133 ? 10.672 -7.527 -0.42 1 67.69 133 LYS B N 1
ATOM 4011 C CA . LYS B 1 133 ? 11.328 -8.578 0.344 1 67.69 133 LYS B CA 1
ATOM 4012 C C . LYS B 1 133 ? 10.312 -9.57 0.91 1 67.69 133 LYS B C 1
ATOM 4014 O O . LYS B 1 133 ? 9.227 -9.172 1.346 1 67.69 133 LYS B O 1
ATOM 4019 N N . ARG B 1 134 ? 10.664 -10.828 0.814 1 78.19 134 ARG B N 1
ATOM 4020 C CA . ARG B 1 134 ? 9.797 -11.867 1.365 1 78.19 134 ARG B CA 1
ATOM 4021 C C . ARG B 1 134 ? 9.797 -11.828 2.889 1 78.19 134 ARG B C 1
ATOM 4023 O O . ARG B 1 134 ? 10.844 -11.609 3.506 1 78.19 134 ARG B O 1
ATOM 4030 N N . PHE B 1 135 ? 8.648 -12.055 3.492 1 76.12 135 PHE B N 1
ATOM 4031 C CA . PHE B 1 135 ? 8.531 -12.156 4.941 1 76.12 135 PHE B CA 1
ATOM 4032 C C . PHE B 1 135 ? 8.898 -13.555 5.414 1 76.12 135 PHE B C 1
ATOM 4034 O O . PHE B 1 135 ? 9.25 -13.75 6.582 1 76.12 135 PHE B O 1
ATOM 4041 N N . ARG B 1 136 ? 8.742 -14.453 4.441 1 85.19 136 ARG B N 1
ATOM 4042 C CA . ARG B 1 136 ? 9.055 -15.828 4.809 1 85.19 136 ARG B CA 1
ATOM 4043 C C . ARG B 1 136 ? 10.039 -16.453 3.822 1 85.19 136 ARG B C 1
ATOM 4045 O O . ARG B 1 136 ? 9.859 -16.344 2.607 1 85.19 136 ARG B O 1
ATOM 4052 N N . ARG B 1 137 ? 10.977 -17.062 4.332 1 88.94 137 ARG B N 1
ATOM 4053 C CA . ARG B 1 137 ? 11.961 -17.766 3.498 1 88.94 137 ARG B CA 1
ATOM 4054 C C . ARG B 1 137 ? 11.32 -18.938 2.773 1 88.94 137 ARG B C 1
ATOM 4056 O O . ARG B 1 137 ? 10.312 -19.484 3.23 1 88.94 137 ARG B O 1
ATOM 4063 N N . PRO B 1 138 ? 11.969 -19.328 1.63 1 92.62 138 PRO B N 1
ATOM 4064 C CA . PRO B 1 138 ? 11.492 -20.578 1.028 1 92.62 138 PRO B CA 1
ATOM 4065 C C . PRO B 1 138 ? 11.695 -21.781 1.942 1 92.62 138 PRO B C 1
ATOM 4067 O O . PRO B 1 138 ? 12.68 -21.844 2.676 1 92.62 138 PRO B O 1
ATOM 4070 N N . PRO B 1 139 ? 10.742 -22.688 1.882 1 96.44 139 PRO B N 1
ATOM 4071 C CA . PRO B 1 139 ? 10.828 -23.844 2.768 1 96.44 139 PRO B CA 1
ATOM 4072 C C . PRO B 1 139 ? 12.016 -24.75 2.451 1 96.44 139 PRO B C 1
ATOM 4074 O O . PRO B 1 139 ? 12.406 -25.562 3.281 1 96.44 139 PRO B O 1
ATOM 4077 N N . CYS B 1 140 ? 12.57 -24.641 1.268 1 96.31 140 CYS B N 1
ATOM 4078 C CA . CYS B 1 140 ? 13.734 -25.422 0.871 1 96.31 140 CYS B CA 1
ATOM 4079 C C . CYS B 1 140 ? 14.555 -24.703 -0.191 1 96.31 140 CYS B C 1
ATOM 4081 O O . CYS B 1 140 ? 14.094 -23.703 -0.762 1 96.31 140 CYS B O 1
ATOM 4083 N N . ALA B 1 141 ? 15.766 -25.203 -0.359 1 94.88 141 ALA B N 1
ATOM 4084 C CA . ALA B 1 141 ? 16.594 -24.75 -1.467 1 94.88 141 ALA B CA 1
ATOM 4085 C C . ALA B 1 141 ? 16.359 -25.594 -2.715 1 94.88 141 ALA B C 1
ATOM 4087 O O . ALA B 1 141 ? 15.812 -26.703 -2.633 1 94.88 141 ALA B O 1
ATOM 4088 N N . VAL B 1 142 ? 16.812 -25.031 -3.816 1 97 142 VAL B N 1
ATOM 4089 C CA . VAL B 1 142 ? 16.688 -25.766 -5.078 1 97 142 VAL B CA 1
ATOM 4090 C C . VAL B 1 142 ? 17.438 -27.094 -4.98 1 97 142 VAL B C 1
ATOM 4092 O O . VAL B 1 142 ? 16.969 -28.109 -5.504 1 97 142 VAL B O 1
ATOM 4095 N N . ALA B 1 143 ? 18.531 -27.109 -4.258 1 96.06 143 ALA B N 1
ATOM 4096 C CA . ALA B 1 143 ? 19.375 -28.297 -4.125 1 96.06 143 ALA B CA 1
ATOM 4097 C C . ALA B 1 143 ? 18.641 -29.406 -3.379 1 96.06 143 ALA B C 1
ATOM 4099 O O . ALA B 1 143 ? 19 -30.578 -3.482 1 96.06 143 ALA B O 1
ATOM 4100 N N . GLU B 1 144 ? 17.641 -29.031 -2.664 1 97.31 144 GLU B N 1
ATOM 4101 C CA . GLU B 1 144 ? 16.953 -30 -1.815 1 97.31 144 GLU B CA 1
ATOM 4102 C C . GLU B 1 144 ? 15.688 -30.516 -2.502 1 97.31 144 GLU B C 1
ATOM 4104 O O . GLU B 1 144 ? 15.055 -31.453 -2.008 1 97.31 144 GLU B O 1
ATOM 4109 N N . LEU B 1 145 ? 15.344 -30 -3.641 1 98.06 145 LEU B N 1
ATOM 4110 C CA . LEU B 1 145 ? 14.156 -30.438 -4.371 1 98.06 145 LEU B CA 1
ATOM 4111 C C . LEU B 1 145 ? 14.328 -31.859 -4.895 1 98.06 145 LEU B C 1
ATOM 4113 O O . LEU B 1 145 ? 15.445 -32.281 -5.207 1 98.06 145 LEU B O 1
ATOM 4117 N N . PRO B 1 146 ? 13.219 -32.625 -4.957 1 97.81 146 PRO B N 1
ATOM 4118 C CA . PRO B 1 146 ? 13.297 -33.844 -5.758 1 97.81 146 PRO B CA 1
ATOM 4119 C C . PRO B 1 146 ? 13.445 -33.562 -7.25 1 97.81 146 PRO B C 1
ATOM 4121 O O . PRO B 1 146 ? 13.477 -32.406 -7.664 1 97.81 146 PRO B O 1
ATOM 4124 N N . ARG B 1 147 ? 13.555 -34.656 -7.996 1 96.12 147 ARG B N 1
ATOM 4125 C CA . ARG B 1 147 ? 13.625 -34.469 -9.438 1 96.12 147 ARG B CA 1
ATOM 4126 C C . ARG B 1 147 ? 12.367 -33.812 -9.969 1 96.12 147 ARG B C 1
ATOM 4128 O O . ARG B 1 147 ? 11.25 -34.219 -9.648 1 96.12 147 ARG B O 1
ATOM 4135 N N . ILE B 1 148 ? 12.547 -32.75 -10.695 1 98.12 148 ILE B N 1
ATOM 4136 C CA . ILE B 1 148 ? 11.445 -32 -11.297 1 98.12 148 ILE B CA 1
ATOM 4137 C C . ILE B 1 148 ? 11.383 -32.281 -12.797 1 98.12 148 ILE B C 1
ATOM 4139 O O . ILE B 1 148 ? 12.383 -32.156 -13.5 1 98.12 148 ILE B O 1
ATOM 4143 N N . ASP B 1 149 ? 10.242 -32.656 -13.227 1 98.19 149 ASP B N 1
ATOM 4144 C CA . ASP B 1 149 ? 10.086 -33.031 -14.633 1 98.19 149 ASP B CA 1
ATOM 4145 C C . ASP B 1 149 ? 9.766 -31.797 -15.477 1 98.19 149 ASP B C 1
ATOM 4147 O O . ASP B 1 149 ? 10.219 -31.688 -16.625 1 98.19 149 ASP B O 1
ATOM 4151 N N . ALA B 1 150 ? 8.961 -30.891 -14.93 1 98.75 150 ALA B N 1
ATOM 4152 C CA . ALA B 1 150 ? 8.523 -29.75 -15.711 1 98.75 150 ALA B CA 1
ATOM 4153 C C . ALA B 1 150 ? 8.297 -28.531 -14.82 1 98.75 150 ALA B C 1
ATOM 4155 O O . ALA B 1 150 ? 7.883 -28.672 -13.664 1 98.75 150 ALA B O 1
ATOM 4156 N N . VAL B 1 151 ? 8.578 -27.344 -15.344 1 98.94 151 VAL B N 1
ATOM 4157 C CA . VAL B 1 151 ? 8.266 -26.078 -14.711 1 98.94 151 VAL B CA 1
ATOM 4158 C C . VAL B 1 151 ? 7.266 -25.297 -15.562 1 98.94 151 VAL B C 1
ATOM 4160 O O . VAL B 1 151 ? 7.426 -25.203 -16.781 1 98.94 151 VAL B O 1
ATOM 4163 N N . LEU B 1 152 ? 6.246 -24.891 -14.938 1 98.94 152 LEU B N 1
ATOM 4164 C CA . LEU B 1 152 ? 5.219 -24.078 -15.586 1 98.94 152 LEU B CA 1
ATOM 4165 C C . LEU B 1 152 ? 5.375 -22.609 -15.219 1 98.94 152 LEU B C 1
ATOM 4167 O O . LEU B 1 152 ? 5.242 -22.234 -14.055 1 98.94 152 LEU B O 1
ATOM 4171 N N . VAL B 1 153 ? 5.613 -21.75 -16.188 1 98.88 153 VAL B N 1
ATOM 4172 C CA . VAL B 1 153 ? 5.754 -20.312 -15.984 1 98.88 153 VAL B CA 1
ATOM 4173 C C . VAL B 1 153 ? 4.512 -19.594 -16.516 1 98.88 153 VAL B C 1
ATOM 4175 O O . VAL B 1 153 ? 4.172 -19.703 -17.688 1 98.88 153 VAL B O 1
ATOM 4178 N N . SER B 1 154 ? 3.895 -18.844 -15.648 1 98.81 154 SER B N 1
ATOM 4179 C CA . SER B 1 154 ? 2.637 -18.203 -16.031 1 98.81 154 SER B CA 1
ATOM 4180 C C . SER B 1 154 ? 2.883 -16.875 -16.734 1 98.81 154 SER B C 1
ATOM 4182 O O . SER B 1 154 ? 2.176 -16.531 -17.688 1 98.81 154 SER B O 1
ATOM 4184 N N . HIS B 1 155 ? 3.795 -16.062 -16.25 1 98.12 155 HIS B N 1
ATOM 4185 C CA . HIS B 1 155 ? 4.148 -14.773 -16.828 1 98.12 155 HIS B CA 1
ATOM 4186 C C . HIS B 1 155 ? 5.52 -14.312 -16.344 1 98.12 155 HIS B C 1
ATOM 4188 O O . HIS B 1 155 ? 6.164 -15 -15.547 1 98.12 155 HIS B O 1
ATOM 4194 N N . ASN B 1 156 ? 5.934 -13.172 -16.781 1 95.5 156 ASN B N 1
ATOM 4195 C CA . ASN B 1 156 ? 7.367 -12.938 -16.656 1 95.5 156 ASN B CA 1
ATOM 4196 C C . ASN B 1 156 ? 7.68 -11.922 -15.562 1 95.5 156 ASN B C 1
ATOM 4198 O O . ASN B 1 156 ? 8.789 -11.391 -15.5 1 95.5 156 ASN B O 1
ATOM 4202 N N . HIS B 1 157 ? 6.746 -11.562 -14.703 1 91 157 HIS B N 1
ATOM 4203 C CA . HIS B 1 157 ? 7.062 -10.703 -13.57 1 91 157 HIS B CA 1
ATOM 4204 C C . HIS B 1 157 ? 8.148 -11.328 -12.695 1 91 157 HIS B C 1
ATOM 4206 O O . HIS B 1 157 ? 8.297 -12.555 -12.656 1 91 157 HIS B O 1
ATOM 4212 N N . TYR B 1 158 ? 8.859 -10.547 -11.977 1 86.81 158 TYR B N 1
ATOM 4213 C CA . TYR B 1 158 ? 10.016 -10.961 -11.195 1 86.81 158 TYR B CA 1
ATOM 4214 C C . TYR B 1 158 ? 9.602 -11.93 -10.094 1 86.81 158 TYR B C 1
ATOM 4216 O O . TYR B 1 158 ? 10.375 -12.82 -9.719 1 86.81 158 TYR B O 1
ATOM 4224 N N . ASP B 1 159 ? 8.367 -11.758 -9.562 1 90.06 159 ASP B N 1
ATOM 4225 C CA . ASP B 1 159 ? 7.93 -12.633 -8.477 1 90.06 159 ASP B CA 1
ATOM 4226 C C . ASP B 1 159 ? 7.293 -13.906 -9.023 1 90.06 159 ASP B C 1
ATOM 4228 O O . ASP B 1 159 ? 6.742 -14.711 -8.266 1 90.06 159 ASP B O 1
ATOM 4232 N N . HIS B 1 160 ? 7.398 -14.133 -10.336 1 95.12 160 HIS B N 1
ATOM 4233 C CA . HIS B 1 160 ? 6.922 -15.367 -10.961 1 95.12 160 HIS B CA 1
ATOM 4234 C C . HIS B 1 160 ? 7.996 -15.977 -11.852 1 95.12 160 HIS B C 1
ATOM 4236 O O . HIS B 1 160 ? 7.902 -17.156 -12.227 1 95.12 160 HIS B O 1
ATOM 4242 N N . LEU B 1 161 ? 8.883 -15.219 -12.195 1 95 161 LEU B N 1
ATOM 4243 C CA . LEU B 1 161 ? 10.047 -15.625 -12.977 1 95 161 LEU B CA 1
ATOM 4244 C C . LEU B 1 161 ? 11.328 -15.055 -12.391 1 95 161 LEU B C 1
ATOM 4246 O O . LEU B 1 161 ? 11.797 -13.992 -12.812 1 95 161 LEU B O 1
ATOM 4250 N N . ASP B 1 162 ? 11.93 -15.766 -11.516 1 92.5 162 ASP B N 1
ATOM 4251 C CA . ASP B 1 162 ? 13.125 -15.383 -10.773 1 92.5 162 ASP B CA 1
ATOM 4252 C C . ASP B 1 162 ? 14.383 -15.898 -11.461 1 92.5 162 ASP B C 1
ATOM 4254 O O . ASP B 1 162 ? 14.594 -17.109 -11.555 1 92.5 162 ASP B O 1
ATOM 4258 N N . TYR B 1 163 ? 15.219 -14.961 -11.836 1 91.56 163 TYR B N 1
ATOM 4259 C CA . TYR B 1 163 ? 16.422 -15.289 -12.602 1 91.56 163 TYR B CA 1
ATOM 4260 C C . TYR B 1 163 ? 17.266 -16.312 -11.859 1 91.56 163 TYR B C 1
ATOM 4262 O O . TYR B 1 163 ? 17.672 -17.328 -12.438 1 91.56 163 TYR B O 1
ATOM 4270 N N . ASN B 1 164 ? 17.547 -16.109 -10.617 1 90.75 164 ASN B N 1
ATOM 4271 C CA . ASN B 1 164 ? 18.406 -17 -9.844 1 90.75 164 ASN B CA 1
ATOM 4272 C C . ASN B 1 164 ? 17.797 -18.391 -9.719 1 90.75 164 ASN B C 1
ATOM 4274 O O . ASN B 1 164 ? 18.516 -19.391 -9.758 1 90.75 164 ASN B O 1
ATOM 4278 N N . SER B 1 165 ? 16.516 -18.453 -9.539 1 95.31 165 SER B N 1
ATOM 4279 C CA . SER B 1 165 ? 15.836 -19.75 -9.461 1 95.31 165 SER B CA 1
ATOM 4280 C C . SER B 1 165 ? 15.93 -20.5 -10.781 1 95.31 165 SER B C 1
ATOM 4282 O O . SER B 1 165 ? 16.141 -21.719 -10.797 1 95.31 165 SER B O 1
ATOM 4284 N N . VAL B 1 166 ? 15.781 -19.75 -11.875 1 96.88 166 VAL B N 1
ATOM 4285 C CA . VAL B 1 166 ? 15.867 -20.359 -13.203 1 96.88 166 VAL B CA 1
ATOM 4286 C C . VAL B 1 166 ? 17.266 -20.938 -13.414 1 96.88 166 VAL B C 1
ATOM 4288 O O . VAL B 1 166 ? 17.406 -22.094 -13.836 1 96.88 166 VAL B O 1
ATOM 4291 N N . ILE B 1 167 ? 18.234 -20.203 -13.078 1 95.94 167 ILE B N 1
ATOM 4292 C CA . ILE B 1 167 ? 19.609 -20.641 -13.258 1 95.94 167 ILE B CA 1
ATOM 4293 C C . ILE B 1 167 ? 19.891 -21.859 -12.383 1 95.94 167 ILE B C 1
ATOM 4295 O O . ILE B 1 167 ? 20.453 -22.844 -12.852 1 95.94 167 ILE B O 1
ATOM 4299 N N . ALA B 1 168 ? 19.453 -21.797 -11.148 1 96.25 168 ALA B N 1
ATOM 4300 C CA . ALA B 1 168 ? 19.703 -22.891 -10.203 1 96.25 168 ALA B CA 1
ATOM 4301 C C . ALA B 1 168 ? 19.016 -24.172 -10.648 1 96.25 168 ALA B C 1
ATOM 4303 O O . ALA B 1 168 ? 19.609 -25.266 -10.594 1 96.25 168 ALA B O 1
ATOM 4304 N N . LEU B 1 169 ? 17.797 -24.078 -11.086 1 98.19 169 LEU B N 1
ATOM 4305 C CA . LEU B 1 169 ? 17.047 -25.234 -11.539 1 98.19 169 LEU B CA 1
ATOM 4306 C C . LEU B 1 169 ? 17.672 -25.828 -12.805 1 98.19 169 LEU B C 1
ATOM 4308 O O . LEU B 1 169 ? 17.797 -27.047 -12.93 1 98.19 169 LEU B O 1
ATOM 4312 N N . ASN B 1 170 ? 18.016 -24.953 -13.68 1 97.62 170 ASN B N 1
ATOM 4313 C CA . ASN B 1 170 ? 18.625 -25.406 -14.93 1 97.62 170 ASN B CA 1
ATOM 4314 C C . ASN B 1 170 ? 19.969 -26.062 -14.688 1 97.62 170 ASN B C 1
ATOM 4316 O O . ASN B 1 170 ? 20.312 -27.047 -15.352 1 97.62 170 ASN B O 1
ATOM 4320 N N . GLU B 1 171 ? 20.75 -25.469 -13.836 1 96.75 171 GLU B N 1
ATOM 4321 C CA . GLU B 1 171 ? 22.047 -26.062 -13.492 1 96.75 171 GLU B CA 1
ATOM 4322 C C . GLU B 1 171 ? 21.875 -27.438 -12.867 1 96.75 171 GLU B C 1
ATOM 4324 O O . GLU B 1 171 ? 22.672 -28.344 -13.141 1 96.75 171 GLU B O 1
ATOM 4329 N N . ARG B 1 172 ? 20.922 -27.656 -12.117 1 97.5 172 ARG B N 1
ATOM 4330 C CA . ARG B 1 172 ? 20.734 -28.891 -11.367 1 97.5 172 ARG B CA 1
ATOM 4331 C C . ARG B 1 172 ? 20.156 -29.984 -12.258 1 97.5 172 ARG B C 1
ATOM 4333 O O . ARG B 1 172 ? 20.594 -31.125 -12.219 1 97.5 172 ARG B O 1
ATOM 4340 N N . PHE B 1 173 ? 19.188 -29.656 -13.07 1 97.25 173 PHE B N 1
ATOM 4341 C CA . PHE B 1 173 ? 18.422 -30.703 -13.734 1 97.25 173 PHE B CA 1
ATOM 4342 C C . PHE B 1 173 ? 18.719 -30.719 -15.227 1 97.25 173 PHE B C 1
ATOM 4344 O O . PHE B 1 173 ? 18.422 -31.703 -15.906 1 97.25 173 PHE B O 1
ATOM 4351 N N . GLY B 1 174 ? 19.203 -29.688 -15.758 1 95.5 174 GLY B N 1
ATOM 4352 C CA . GLY B 1 174 ? 19.594 -29.625 -17.156 1 95.5 174 GLY B CA 1
ATOM 4353 C C . GLY B 1 174 ? 18.453 -29.938 -18.109 1 95.5 174 GLY B C 1
ATOM 4354 O O . GLY B 1 174 ? 17.344 -29.453 -17.938 1 95.5 174 GLY B O 1
ATOM 4355 N N . ASN B 1 175 ? 18.75 -30.781 -19.094 1 95.44 175 ASN B N 1
ATOM 4356 C CA . ASN B 1 175 ? 17.812 -31.031 -20.188 1 95.44 175 ASN B CA 1
ATOM 4357 C C . ASN B 1 175 ? 16.719 -32 -19.766 1 95.44 175 ASN B C 1
ATOM 4359 O O . ASN B 1 175 ? 15.742 -32.219 -20.484 1 95.44 175 ASN B O 1
ATOM 4363 N N . GLU B 1 176 ? 16.859 -32.531 -18.609 1 95.75 176 GLU B N 1
ATOM 4364 C CA . GLU B 1 176 ? 15.812 -33.406 -18.109 1 95.75 176 GLU B CA 1
ATOM 4365 C C . GLU B 1 176 ? 14.609 -32.594 -17.625 1 95.75 176 GLU B C 1
ATOM 4367 O O . GLU B 1 176 ? 13.508 -33.125 -17.484 1 95.75 176 GLU B O 1
ATOM 4372 N N . LEU B 1 177 ? 14.867 -31.391 -17.344 1 98 177 LEU B N 1
ATOM 4373 C CA . LEU B 1 177 ? 13.812 -30.469 -16.938 1 98 177 LEU B CA 1
ATOM 4374 C C . LEU B 1 177 ? 13.227 -29.75 -18.141 1 98 177 LEU B C 1
ATOM 4376 O O . LEU B 1 177 ? 13.953 -29.109 -18.906 1 98 177 LEU B O 1
ATOM 4380 N N . ARG B 1 178 ? 11.945 -29.875 -18.344 1 98.44 178 ARG B N 1
ATOM 4381 C CA . ARG B 1 178 ? 11.289 -29.141 -19.422 1 98.44 178 ARG B CA 1
ATOM 4382 C C . ARG B 1 178 ? 10.625 -27.875 -18.875 1 98.44 178 ARG B C 1
ATOM 4384 O O . ARG B 1 178 ? 9.875 -27.922 -17.906 1 98.44 178 ARG B O 1
ATOM 4391 N N . TRP B 1 179 ? 10.906 -26.75 -19.516 1 98.81 179 TRP B N 1
ATOM 4392 C CA . TRP B 1 179 ? 10.281 -25.469 -19.188 1 98.81 179 TRP B CA 1
ATOM 4393 C C . TRP B 1 179 ? 9.102 -25.188 -20.125 1 98.81 179 TRP B C 1
ATOM 4395 O O . TRP B 1 179 ? 9.266 -25.156 -21.344 1 98.81 179 TRP B O 1
ATOM 4405 N N . PHE B 1 180 ? 7.938 -25.062 -19.641 1 98.88 180 PHE B N 1
ATOM 4406 C CA . PHE B 1 180 ? 6.773 -24.547 -20.359 1 98.88 180 PHE B CA 1
ATOM 4407 C C . PHE B 1 180 ? 6.574 -23.062 -20.094 1 98.88 180 PHE B C 1
ATOM 4409 O O . PHE B 1 180 ? 6.332 -22.656 -18.953 1 98.88 180 PHE B O 1
ATOM 4416 N N . VAL B 1 181 ? 6.66 -22.234 -21.141 1 98.88 181 VAL B N 1
ATOM 4417 C CA . VAL B 1 181 ? 6.652 -20.781 -20.938 1 98.88 181 VAL B CA 1
ATOM 4418 C C . VAL B 1 181 ? 5.699 -20.125 -21.938 1 98.88 181 VAL B C 1
ATOM 4420 O O . VAL B 1 181 ? 5.355 -20.719 -22.969 1 98.88 181 VAL B O 1
ATOM 4423 N N . PRO B 1 182 ? 5.266 -18.922 -21.625 1 98.75 182 PRO B N 1
ATOM 4424 C CA . PRO B 1 182 ? 4.391 -18.203 -22.547 1 98.75 182 PRO B CA 1
ATOM 4425 C C . PRO B 1 182 ? 5.102 -17.797 -23.844 1 98.75 182 PRO B C 1
ATOM 4427 O O . PRO B 1 182 ? 6.32 -17.625 -23.844 1 98.75 182 PRO B O 1
ATOM 4430 N N . LEU B 1 183 ? 4.254 -17.641 -24.844 1 98.44 183 LEU B N 1
ATOM 4431 C CA . LEU B 1 183 ? 4.758 -17.172 -26.125 1 98.44 183 LEU B CA 1
ATOM 4432 C C . LEU B 1 183 ? 5.539 -15.867 -25.969 1 98.44 183 LEU B C 1
ATOM 4434 O O . LEU B 1 183 ? 5.055 -14.922 -25.344 1 98.44 183 LEU B O 1
ATOM 4438 N N . GLY B 1 184 ? 6.777 -15.82 -26.484 1 97.62 184 GLY B N 1
ATOM 4439 C CA . GLY B 1 184 ? 7.617 -14.641 -26.438 1 97.62 184 GLY B CA 1
ATOM 4440 C C . GLY B 1 184 ? 8.727 -14.734 -25.406 1 97.62 184 GLY B C 1
ATOM 4441 O O . GLY B 1 184 ? 9.617 -13.883 -25.359 1 97.62 184 GLY B O 1
ATOM 4442 N N . LEU B 1 185 ? 8.758 -15.742 -24.594 1 97.94 185 LEU B N 1
ATOM 4443 C CA . LEU B 1 185 ? 9.695 -15.82 -23.469 1 97.94 185 LEU B CA 1
ATOM 4444 C C . LEU B 1 185 ? 10.875 -16.719 -23.828 1 97.94 185 LEU B C 1
ATOM 4446 O O . LEU B 1 185 ? 11.82 -16.844 -23.031 1 97.94 185 LEU B O 1
ATOM 4450 N N . LEU B 1 186 ? 10.898 -17.359 -24.984 1 97.75 186 LEU B N 1
ATOM 4451 C CA . LEU B 1 186 ? 11.914 -18.328 -25.375 1 97.75 186 LEU B CA 1
ATOM 4452 C C . LEU B 1 186 ? 13.297 -17.688 -25.375 1 97.75 186 LEU B C 1
ATOM 4454 O O . LEU B 1 186 ? 14.25 -18.281 -24.844 1 97.75 186 LEU B O 1
ATOM 4458 N N . ASP B 1 187 ? 13.398 -16.5 -25.922 1 96.19 187 ASP B N 1
ATOM 4459 C CA . ASP B 1 187 ? 14.688 -15.828 -26.016 1 96.19 187 ASP B CA 1
ATOM 4460 C C . ASP B 1 187 ? 15.305 -15.609 -24.641 1 96.19 187 ASP B C 1
AT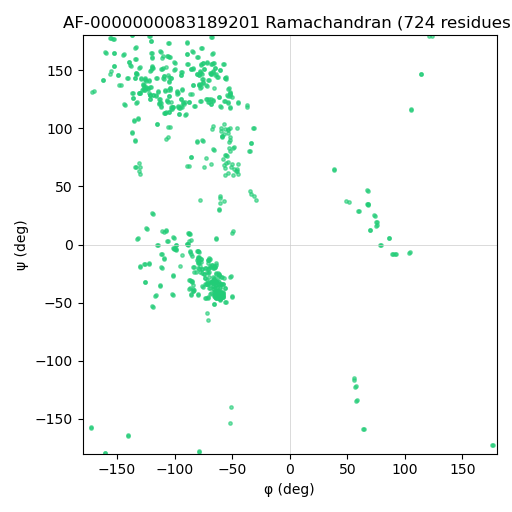OM 4462 O O . ASP B 1 187 ? 16.5 -15.844 -24.438 1 96.19 187 ASP B O 1
ATOM 4466 N N . TRP B 1 188 ? 14.508 -15.133 -23.734 1 96.25 188 TRP B N 1
ATOM 4467 C CA . TRP B 1 188 ? 14.984 -14.883 -22.375 1 96.25 188 TRP B CA 1
ATOM 4468 C C . TRP B 1 188 ? 15.445 -16.172 -21.719 1 96.25 188 TRP B C 1
ATOM 4470 O O . TRP B 1 188 ? 16.484 -16.203 -21.062 1 96.25 188 TRP B O 1
ATOM 4480 N N . MET B 1 189 ? 14.734 -17.266 -21.922 1 98.12 189 MET B N 1
ATOM 4481 C CA . MET B 1 189 ? 15.078 -18.562 -21.344 1 98.12 189 MET B CA 1
ATOM 4482 C C . MET B 1 189 ? 16.406 -19.062 -21.906 1 98.12 189 MET B C 1
ATOM 4484 O O . MET B 1 189 ? 17.234 -19.609 -21.172 1 98.12 189 MET B O 1
ATOM 4488 N N . GLN B 1 190 ? 16.562 -18.891 -23.172 1 96.69 190 GLN B N 1
ATOM 4489 C CA . GLN B 1 190 ? 17.781 -19.359 -23.828 1 96.69 190 GLN B CA 1
ATOM 4490 C C . GLN B 1 190 ? 19 -18.562 -23.344 1 96.69 190 GLN B C 1
ATOM 4492 O O . GLN B 1 190 ? 20.094 -19.125 -23.219 1 96.69 190 GLN B O 1
ATOM 4497 N N . LYS B 1 191 ? 18.781 -17.344 -23.109 1 95 191 LYS B N 1
ATOM 4498 C CA . LYS B 1 191 ? 19.859 -16.531 -22.562 1 95 191 LYS B CA 1
ATOM 4499 C C . LYS B 1 191 ? 20.266 -17.016 -21.172 1 95 191 LYS B C 1
ATOM 4501 O O . LYS B 1 191 ? 21.406 -16.812 -20.734 1 95 191 LYS B O 1
ATOM 4506 N N . CYS B 1 192 ? 19.328 -17.672 -20.531 1 94.19 192 CYS B N 1
ATOM 4507 C CA . CYS B 1 192 ? 19.609 -18.281 -19.234 1 94.19 192 CYS B CA 1
ATOM 4508 C C . CYS B 1 192 ? 20.172 -19.688 -19.422 1 94.19 192 CYS B C 1
ATOM 4510 O O . CYS B 1 192 ? 20.328 -20.438 -18.453 1 94.19 192 CYS B O 1
ATOM 4512 N N . CYS B 1 193 ? 20.391 -20.156 -20.609 1 95.19 193 CYS B N 1
ATOM 4513 C CA . CYS B 1 193 ? 21.016 -21.422 -21 1 95.19 193 CYS B CA 1
ATOM 4514 C C . CYS B 1 193 ? 20.047 -22.578 -20.797 1 95.19 193 CYS B C 1
ATOM 4516 O O . CYS B 1 193 ? 20.469 -23.719 -20.625 1 95.19 193 CYS B O 1
ATOM 4518 N N . CYS B 1 194 ? 18.734 -22.234 -20.719 1 97.31 194 CYS B N 1
ATOM 4519 C CA . CYS B 1 194 ? 17.734 -23.297 -20.734 1 97.31 194 CYS B CA 1
ATOM 4520 C C . CYS B 1 194 ? 17.5 -23.828 -22.141 1 97.31 194 CYS B C 1
ATOM 4522 O O . CYS B 1 194 ? 17.094 -23.078 -23.031 1 97.31 194 CYS B O 1
ATOM 4524 N N . GLU B 1 195 ? 17.656 -25.078 -22.359 1 96 195 GLU B N 1
ATOM 4525 C CA . GLU B 1 195 ? 17.594 -25.641 -23.703 1 96 195 GLU B CA 1
ATOM 4526 C C . GLU B 1 195 ? 16.25 -26.312 -23.969 1 96 195 GLU B C 1
ATOM 4528 O O . GLU B 1 195 ? 15.688 -26.188 -25.047 1 96 195 GLU B O 1
ATOM 4533 N N . ASN B 1 196 ? 15.758 -27.062 -23 1 97.88 196 ASN B N 1
ATOM 4534 C CA . ASN B 1 196 ? 14.484 -27.766 -23.141 1 97.88 196 ASN B CA 1
ATOM 4535 C C . ASN B 1 196 ? 13.312 -26.859 -22.766 1 97.88 196 ASN B C 1
ATOM 4537 O O . ASN B 1 196 ? 12.727 -27.016 -21.688 1 97.88 196 ASN B O 1
ATOM 4541 N N . VAL B 1 197 ? 12.992 -25.938 -23.656 1 98.5 197 VAL B N 1
ATOM 4542 C CA . VAL B 1 197 ? 11.977 -24.922 -23.422 1 98.5 197 VAL B CA 1
ATOM 4543 C C . VAL B 1 197 ? 10.875 -25.031 -24.484 1 98.5 197 VAL B C 1
ATOM 4545 O O . VAL B 1 197 ? 11.172 -25.109 -25.672 1 98.5 197 VAL B O 1
ATOM 4548 N N . ILE B 1 198 ? 9.648 -25.094 -24.062 1 98.5 198 ILE B N 1
ATOM 4549 C CA . ILE B 1 198 ? 8.492 -25.062 -24.953 1 98.5 198 ILE B CA 1
ATOM 4550 C C . ILE B 1 198 ? 7.715 -23.766 -24.75 1 98.5 198 ILE B C 1
ATOM 4552 O O . ILE B 1 198 ? 7.262 -23.469 -23.641 1 98.5 198 ILE B O 1
ATOM 4556 N N . GLU B 1 199 ? 7.633 -23.047 -25.719 1 98.06 199 GLU B N 1
ATOM 4557 C CA . GLU B 1 199 ? 6.859 -21.812 -25.75 1 98.06 199 GLU B CA 1
ATOM 4558 C C . GLU B 1 199 ? 5.488 -22.031 -26.391 1 98.06 199 GLU B C 1
ATOM 4560 O O . GLU B 1 199 ? 5.379 -22.641 -27.453 1 98.06 199 GLU B O 1
ATOM 4565 N N . LEU B 1 200 ? 4.426 -21.547 -25.734 1 98.69 200 LEU B N 1
ATOM 4566 C CA . LEU B 1 200 ? 3.078 -21.844 -26.203 1 98.69 200 LEU B CA 1
ATOM 4567 C C . LEU B 1 200 ? 2.215 -20.578 -26.219 1 98.69 200 LEU B C 1
ATOM 4569 O O . LEU B 1 200 ? 2.332 -19.734 -25.328 1 98.69 200 LEU B O 1
ATOM 4573 N N . ASP B 1 201 ? 1.352 -20.438 -27.172 1 98.44 201 ASP B N 1
ATOM 4574 C CA . ASP B 1 201 ? 0.233 -19.5 -27.188 1 98.44 201 ASP B CA 1
ATOM 4575 C C . ASP B 1 201 ? -0.987 -20.078 -26.484 1 98.44 201 ASP B C 1
ATOM 4577 O O . ASP B 1 201 ? -0.999 -21.266 -26.125 1 98.44 201 ASP B O 1
ATOM 4581 N N . TRP B 1 202 ? -1.951 -19.172 -26.203 1 98.56 202 TRP B N 1
ATOM 4582 C CA . TRP B 1 202 ? -3.18 -19.656 -25.578 1 98.56 202 TRP B CA 1
ATOM 4583 C C . TRP B 1 202 ? -3.77 -20.812 -26.375 1 98.56 202 TRP B C 1
ATOM 4585 O O . TRP B 1 202 ? -3.877 -20.75 -27.594 1 98.56 202 TRP B O 1
ATOM 4595 N N . TRP B 1 203 ? -4.105 -21.953 -25.703 1 98.44 203 TRP B N 1
ATOM 4596 C CA . TRP B 1 203 ? -4.805 -23.156 -26.156 1 98.44 203 TRP B CA 1
ATOM 4597 C C . TRP B 1 203 ? -3.867 -24.062 -26.953 1 98.44 203 TRP B C 1
ATOM 4599 O O . TRP B 1 203 ? -4.27 -25.125 -27.406 1 98.44 203 TRP B O 1
ATOM 4609 N N . GLU B 1 204 ? -2.646 -23.625 -27.094 1 98.5 204 GLU B N 1
ATOM 4610 C CA . GLU B 1 204 ? -1.66 -24.562 -27.609 1 98.5 204 GLU B CA 1
ATOM 4611 C C . GLU B 1 204 ? -1.214 -25.547 -26.547 1 98.5 204 GLU B C 1
ATOM 4613 O O . GLU B 1 204 ? -1.354 -25.281 -25.344 1 98.5 204 GLU B O 1
ATOM 4618 N N . GLU B 1 205 ? -0.763 -26.688 -26.984 1 98.25 205 GLU B N 1
ATOM 4619 C CA . GLU B 1 205 ? -0.45 -27.75 -26.047 1 98.25 205 GLU B CA 1
ATOM 4620 C C . GLU B 1 205 ? 0.841 -28.469 -26.422 1 98.25 205 GLU B C 1
ATOM 4622 O O . GLU B 1 205 ? 1.28 -28.391 -27.578 1 98.25 205 GLU B O 1
ATOM 4627 N N . ASN B 1 206 ? 1.474 -29.031 -25.516 1 98.38 206 ASN B N 1
ATOM 4628 C CA . ASN B 1 206 ? 2.633 -29.891 -25.656 1 98.38 206 ASN B CA 1
ATOM 4629 C C . ASN B 1 206 ? 2.74 -30.891 -24.5 1 98.38 206 ASN B C 1
ATOM 4631 O O . ASN B 1 206 ? 1.845 -30.953 -23.656 1 98.38 206 ASN B O 1
ATOM 4635 N N . CYS B 1 207 ? 3.686 -31.781 -24.5 1 97.88 207 CYS B N 1
ATOM 4636 C CA . CYS B 1 207 ? 3.867 -32.781 -23.453 1 97.88 207 CYS B CA 1
ATOM 4637 C C . CYS B 1 207 ? 5.328 -32.875 -23.031 1 97.88 207 CYS B C 1
ATOM 4639 O O . CYS B 1 207 ? 6.188 -32.219 -23.609 1 97.88 207 CYS B O 1
ATOM 4641 N N . VAL B 1 208 ? 5.57 -33.562 -21.969 1 97.25 208 VAL B N 1
ATOM 4642 C CA . VAL B 1 208 ? 6.918 -33.938 -21.562 1 97.25 208 VAL B CA 1
ATOM 4643 C C . VAL B 1 208 ? 7.352 -35.219 -22.266 1 97.25 208 VAL B C 1
ATOM 4645 O O . VAL B 1 208 ? 6.621 -36.219 -22.266 1 97.25 208 VAL B O 1
ATOM 4648 N N . PRO B 1 209 ? 8.578 -35.219 -22.906 1 94.31 209 PRO B N 1
ATOM 4649 C CA . PRO B 1 209 ? 9.031 -36.438 -23.562 1 94.31 209 PRO B CA 1
ATOM 4650 C C . PRO B 1 209 ? 8.977 -37.656 -22.656 1 94.31 209 PRO B C 1
ATOM 4652 O O . PRO B 1 209 ? 9.414 -37.594 -21.5 1 94.31 209 PRO B O 1
ATOM 4655 N N . GLY B 1 210 ? 8.438 -38.688 -23.109 1 93.5 210 GLY B N 1
ATOM 4656 C CA . GLY B 1 210 ? 8.297 -39.906 -22.328 1 93.5 210 GLY B CA 1
ATOM 4657 C C . GLY B 1 210 ? 7.016 -39.938 -21.516 1 93.5 210 GLY B C 1
ATOM 4658 O O . GLY B 1 210 ? 6.699 -40.969 -20.906 1 93.5 210 GLY B O 1
ATOM 4659 N N . HIS B 1 211 ? 6.355 -38.875 -21.5 1 94.19 211 HIS B N 1
ATOM 4660 C CA . HIS B 1 211 ? 5.086 -38.75 -20.797 1 94.19 211 HIS B CA 1
ATOM 4661 C C . HIS B 1 211 ? 4.008 -38.156 -21.672 1 94.19 211 HIS B C 1
ATOM 4663 O O . HIS B 1 211 ? 3.355 -37.188 -21.281 1 94.19 211 HIS B O 1
ATOM 4669 N N . ASP B 1 212 ? 3.682 -38.812 -22.75 1 94.81 212 ASP B N 1
ATOM 4670 C CA . ASP B 1 212 ? 2.83 -38.25 -23.797 1 94.81 212 ASP B CA 1
ATOM 4671 C C . ASP B 1 212 ? 1.361 -38.281 -23.375 1 94.81 212 ASP B C 1
ATOM 4673 O O . ASP B 1 212 ? 0.528 -37.594 -23.969 1 94.81 212 ASP B O 1
ATOM 4677 N N . LYS B 1 213 ? 1.111 -39.031 -22.375 1 95.75 213 LYS B N 1
ATOM 4678 C CA . LYS B 1 213 ? -0.274 -39.125 -21.922 1 95.75 213 LYS B CA 1
ATOM 4679 C C . LYS B 1 213 ? -0.673 -37.906 -21.094 1 95.75 213 LYS B C 1
ATOM 4681 O O . LYS B 1 213 ? -1.86 -37.688 -20.844 1 95.75 213 LYS B O 1
ATOM 4686 N N . VAL B 1 214 ? 0.302 -37.156 -20.688 1 97.5 214 VAL B N 1
ATOM 4687 C CA . VAL B 1 214 ? 0.025 -35.906 -19.953 1 97.5 214 VAL B CA 1
ATOM 4688 C C . VAL B 1 214 ? 0.22 -34.719 -20.875 1 97.5 214 VAL B C 1
ATOM 4690 O O . VAL B 1 214 ? 1.312 -34.5 -21.406 1 97.5 214 VAL B O 1
ATOM 4693 N N . THR B 1 215 ? -0.836 -33.938 -21 1 98.62 215 THR B N 1
ATOM 4694 C CA . THR B 1 215 ? -0.805 -32.781 -21.891 1 98.62 215 THR B CA 1
ATOM 4695 C C . THR B 1 215 ? -0.761 -31.469 -21.094 1 98.62 215 THR B C 1
ATOM 4697 O O . THR B 1 215 ? -1.497 -31.312 -20.125 1 98.62 215 THR B O 1
ATOM 4700 N N . PHE B 1 216 ? 0.122 -30.625 -21.469 1 98.81 216 PHE B N 1
ATOM 4701 C CA . PHE B 1 216 ? 0.212 -29.281 -20.922 1 98.81 216 PHE B CA 1
ATOM 4702 C C . PHE B 1 216 ? -0.38 -28.25 -21.891 1 98.81 216 PHE B C 1
ATOM 4704 O O . PHE B 1 216 ? 0.103 -28.094 -23.016 1 98.81 216 PHE B O 1
ATOM 4711 N N . VAL B 1 217 ? -1.427 -27.609 -21.453 1 98.88 217 VAL B N 1
ATOM 4712 C CA . VAL B 1 217 ? -2.1 -26.625 -22.281 1 98.88 217 VAL B CA 1
ATOM 4713 C C . VAL B 1 217 ? -1.928 -25.234 -21.688 1 98.88 217 VAL B C 1
ATOM 4715 O O . VAL B 1 217 ? -2.188 -25.031 -20.5 1 98.88 217 VAL B O 1
ATOM 4718 N N . PHE B 1 218 ? -1.41 -24.328 -22.5 1 98.81 218 PHE B N 1
ATOM 4719 C CA . PHE B 1 218 ? -1.383 -22.938 -22.062 1 98.81 218 PHE B CA 1
ATOM 4720 C C . PHE B 1 218 ? -2.727 -22.266 -22.328 1 98.81 218 PHE B C 1
ATOM 4722 O O . PHE B 1 218 ? -3.203 -22.234 -23.453 1 98.81 218 PHE B O 1
ATOM 4729 N N . THR B 1 219 ? -3.391 -21.797 -21.266 1 98.75 219 THR B N 1
ATOM 4730 C CA . THR B 1 219 ? -4.742 -21.25 -21.375 1 98.75 219 THR B CA 1
ATOM 4731 C C . THR B 1 219 ? -4.773 -19.797 -20.922 1 98.75 219 THR B C 1
ATOM 4733 O O . THR B 1 219 ? -3.828 -19.312 -20.297 1 98.75 219 THR B O 1
ATOM 4736 N N . PRO B 1 220 ? -5.832 -19.125 -21.25 1 98.25 220 PRO B N 1
ATOM 4737 C CA . PRO B 1 220 ? -5.879 -17.672 -21.016 1 98.25 220 PRO B CA 1
ATOM 4738 C C . PRO B 1 220 ? -6.066 -17.328 -19.547 1 98.25 220 PRO B C 1
ATOM 4740 O O . PRO B 1 220 ? -6.645 -18.109 -18.797 1 98.25 220 PRO B O 1
ATOM 4743 N N . SER B 1 221 ? -5.574 -16.219 -19.125 1 97.88 221 SER B N 1
ATOM 4744 C CA . SER B 1 221 ? -5.855 -15.477 -17.891 1 97.88 221 SER B CA 1
ATOM 4745 C C . SER B 1 221 ? -5.805 -13.977 -18.141 1 97.88 221 SER B C 1
ATOM 4747 O O . SER B 1 221 ? -5.375 -13.523 -19.203 1 97.88 221 SER B O 1
ATOM 4749 N N . GLN B 1 222 ? -6.328 -13.156 -17.281 1 97.38 222 GLN B N 1
ATOM 4750 C CA . GLN B 1 222 ? -6.27 -11.703 -17.391 1 97.38 222 GLN B CA 1
ATOM 4751 C C . GLN B 1 222 ? -5.117 -11.141 -16.562 1 97.38 222 GLN B C 1
ATOM 4753 O O . GLN B 1 222 ? -5.156 -11.172 -15.328 1 97.38 222 GLN B O 1
ATOM 4758 N N . HIS B 1 223 ? -4.172 -10.625 -17.219 1 96.31 223 HIS B N 1
ATOM 4759 C CA . HIS B 1 223 ? -2.977 -10.109 -16.562 1 96.31 223 HIS B CA 1
ATOM 4760 C C . HIS B 1 223 ? -2.078 -9.383 -17.547 1 96.31 223 HIS B C 1
ATOM 4762 O O . HIS B 1 223 ? -2.559 -8.844 -18.547 1 96.31 223 HIS B O 1
ATOM 4768 N N . TRP B 1 224 ? -0.836 -9.258 -17.266 1 92.94 224 TRP B N 1
ATOM 4769 C CA . TRP B 1 224 ? 0.092 -8.531 -18.125 1 92.94 224 TRP B CA 1
ATOM 4770 C C . TRP B 1 224 ? 1.532 -8.945 -17.844 1 92.94 224 TRP B C 1
ATOM 4772 O O . TRP B 1 224 ? 1.804 -9.641 -16.859 1 92.94 224 TRP B O 1
ATOM 4782 N N . CYS B 1 225 ? 2.432 -8.602 -18.734 1 92.62 225 CYS B N 1
ATOM 4783 C CA . CYS B 1 225 ? 3.85 -8.906 -18.578 1 92.62 225 CYS B CA 1
ATOM 4784 C C . CYS B 1 225 ? 4.691 -7.645 -18.688 1 92.62 225 CYS B C 1
ATOM 4786 O O . CYS B 1 225 ? 4.387 -6.754 -19.484 1 92.62 225 CYS B O 1
ATOM 4788 N N . LYS B 1 226 ? 5.684 -7.562 -17.891 1 88.88 226 LYS B N 1
ATOM 4789 C CA . LYS B 1 226 ? 6.648 -6.469 -17.906 1 88.88 226 LYS B CA 1
ATOM 4790 C C . LYS B 1 226 ? 7.844 -6.777 -17 1 88.88 226 LYS B C 1
ATOM 4792 O O . LYS B 1 226 ? 7.672 -7.191 -15.852 1 88.88 226 LYS B O 1
ATOM 4797 N N . ARG B 1 227 ? 9.102 -6.586 -17.5 1 83.88 227 ARG B N 1
ATOM 4798 C CA . ARG B 1 227 ? 10.289 -6.754 -16.672 1 83.88 227 ARG B CA 1
ATOM 4799 C C . ARG B 1 227 ? 11.164 -5.504 -16.703 1 83.88 227 ARG B C 1
ATOM 4801 O O . ARG B 1 227 ? 11.898 -5.227 -15.75 1 83.88 227 ARG B O 1
ATOM 4808 N N . THR B 1 228 ? 11.109 -4.867 -17.844 1 76.19 228 THR B N 1
ATOM 4809 C CA . THR B 1 228 ? 11.867 -3.629 -18.016 1 76.19 228 THR B CA 1
ATOM 4810 C C . THR B 1 228 ? 10.938 -2.479 -18.391 1 76.19 228 THR B C 1
ATOM 4812 O O . THR B 1 228 ? 9.734 -2.682 -18.594 1 76.19 228 THR B O 1
ATOM 4815 N N . LEU B 1 229 ? 11.484 -1.291 -18.562 1 67.81 229 LEU B N 1
ATOM 4816 C CA . LEU B 1 229 ? 10.703 -0.093 -18.828 1 67.81 229 LEU B CA 1
ATOM 4817 C C . LEU B 1 229 ? 10.062 -0.162 -20.219 1 67.81 229 LEU B C 1
ATOM 4819 O O . LEU B 1 229 ? 9.008 0.425 -20.453 1 67.81 229 LEU B O 1
ATOM 4823 N N . MET B 1 230 ? 10.562 -1.008 -21.125 1 76.69 230 MET B N 1
ATOM 4824 C CA . MET B 1 230 ? 10.125 -0.899 -22.516 1 76.69 230 MET B CA 1
ATOM 4825 C C . MET B 1 230 ? 9.562 -2.227 -23 1 76.69 230 MET B C 1
ATOM 4827 O O . MET B 1 230 ? 9.328 -2.398 -24.203 1 76.69 230 MET B O 1
ATOM 4831 N N . ASP B 1 231 ? 9.305 -3.1 -22.172 1 87.5 231 ASP B N 1
ATOM 4832 C CA . ASP B 1 231 ? 8.945 -4.414 -22.688 1 87.5 231 ASP B CA 1
ATOM 4833 C C . ASP B 1 231 ? 7.527 -4.805 -22.266 1 87.5 231 ASP B C 1
ATOM 4835 O O . ASP B 1 231 ? 7.219 -5.988 -22.125 1 87.5 231 ASP B O 1
ATOM 4839 N N . ASP B 1 232 ? 6.711 -3.764 -22.031 1 87.62 232 ASP B N 1
ATOM 4840 C CA . ASP B 1 232 ? 5.324 -4.027 -21.672 1 87.62 232 ASP B CA 1
ATOM 4841 C C . ASP B 1 232 ? 4.66 -4.969 -22.672 1 87.62 232 ASP B C 1
ATOM 4843 O O . ASP B 1 232 ? 4.59 -4.664 -23.859 1 87.62 232 ASP B O 1
ATOM 4847 N N . ASN B 1 233 ? 4.254 -6.09 -22.172 1 93.88 233 ASN B N 1
ATOM 4848 C CA . ASN B 1 233 ? 3.393 -7.031 -22.875 1 93.88 233 ASN B CA 1
ATOM 4849 C C . ASN B 1 233 ? 4.035 -7.516 -24.172 1 93.88 233 ASN B C 1
ATOM 4851 O O . ASN B 1 233 ? 3.342 -7.77 -25.156 1 93.88 233 ASN B O 1
ATOM 4855 N N . LYS B 1 234 ? 5.305 -7.555 -24.25 1 94.56 234 LYS B N 1
ATOM 4856 C CA . LYS B 1 234 ? 5.996 -8.211 -25.359 1 94.56 234 LYS B CA 1
ATOM 4857 C C . LYS B 1 234 ? 5.906 -9.727 -25.234 1 94.56 234 LYS B C 1
ATOM 4859 O O . LYS B 1 234 ? 6.016 -10.445 -26.234 1 94.56 234 LYS B O 1
ATOM 4864 N N . VAL B 1 235 ? 5.801 -10.164 -24.016 1 96.62 235 VAL B N 1
ATOM 4865 C CA . VAL B 1 235 ? 5.609 -11.57 -23.688 1 96.62 235 VAL B CA 1
ATOM 4866 C C . VAL B 1 235 ? 4.164 -11.812 -23.266 1 96.62 235 VAL B C 1
ATOM 4868 O O . VAL B 1 235 ? 3.555 -10.977 -22.594 1 96.62 235 VAL B O 1
ATOM 4871 N N . LEU B 1 236 ? 3.607 -12.938 -23.703 1 97.69 236 LEU B N 1
ATOM 4872 C CA . LEU B 1 236 ? 2.258 -13.328 -23.312 1 97.69 236 LEU B CA 1
ATOM 4873 C C . LEU B 1 236 ? 2.213 -13.773 -21.859 1 97.69 236 LEU B C 1
ATOM 4875 O O . LEU B 1 236 ? 3.258 -13.969 -21.234 1 97.69 236 LEU B O 1
ATOM 4879 N N . TRP B 1 237 ? 1.044 -13.703 -21.234 1 98.44 237 TRP B N 1
ATOM 4880 C CA . TRP B 1 237 ? 0.714 -14.25 -19.922 1 98.44 237 TRP B CA 1
ATOM 4881 C C . TRP B 1 237 ? -0.413 -15.273 -20.031 1 98.44 237 TRP B C 1
ATOM 4883 O O . TRP B 1 237 ? -1.064 -15.383 -21.078 1 98.44 237 TRP B O 1
ATOM 4893 N N . GLY B 1 238 ? -0.524 -16.125 -18.984 1 98.56 238 GLY B N 1
ATOM 4894 C CA . GLY B 1 238 ? -1.633 -17.062 -19.047 1 98.56 238 GLY B CA 1
ATOM 4895 C C . GLY B 1 238 ? -1.649 -18.047 -17.891 1 98.56 238 GLY B C 1
ATOM 4896 O O . GLY B 1 238 ? -0.99 -17.828 -16.875 1 98.56 238 GLY B O 1
ATOM 4897 N N . SER B 1 239 ? -2.555 -19.016 -18.016 1 98.88 239 SER B N 1
ATOM 4898 C CA . SER B 1 239 ? -2.738 -20.109 -17.062 1 98.88 239 SER B CA 1
ATOM 4899 C C . SER B 1 239 ? -2.332 -21.453 -17.672 1 98.88 239 SER B C 1
ATOM 4901 O O . SER B 1 239 ? -2.074 -21.531 -18.875 1 98.88 239 SER B O 1
ATOM 4903 N N . TRP B 1 240 ? -2.184 -22.438 -16.828 1 98.94 240 TRP B N 1
ATOM 4904 C CA . TRP B 1 240 ? -1.806 -23.766 -17.281 1 98.94 240 TRP B CA 1
ATOM 4905 C C . TRP B 1 240 ? -2.857 -24.797 -16.891 1 98.94 240 TRP B C 1
ATOM 4907 O O . TRP B 1 240 ? -3.299 -24.828 -15.742 1 98.94 240 TRP B O 1
ATOM 4917 N N . SER B 1 241 ? -3.291 -25.578 -17.859 1 98.88 241 SER B N 1
ATOM 4918 C CA . SER B 1 241 ? -4.074 -26.797 -17.672 1 98.88 241 SER B CA 1
ATOM 4919 C C . SER B 1 241 ? -3.246 -28.031 -17.953 1 98.88 241 SER B C 1
ATOM 4921 O O . SER B 1 241 ? -2.807 -28.25 -19.094 1 98.88 241 SER B O 1
ATOM 4923 N N . VAL B 1 242 ? -3.016 -28.812 -16.922 1 98.88 242 VAL B N 1
ATOM 4924 C CA . VAL B 1 242 ? -2.295 -30.062 -17.078 1 98.88 242 VAL B CA 1
ATOM 4925 C C . VAL B 1 242 ? -3.281 -31.234 -17.047 1 98.88 242 VAL B C 1
ATOM 4927 O O . VAL B 1 242 ? -3.955 -31.453 -16.047 1 98.88 242 VAL B O 1
ATOM 4930 N N . LEU B 1 243 ? -3.295 -31.938 -18.172 1 98.62 243 LEU B N 1
ATOM 4931 C CA . LEU B 1 243 ? -4.312 -32.969 -18.375 1 98.62 243 LEU B CA 1
ATOM 4932 C C . LEU B 1 243 ? -3.678 -34.344 -18.453 1 98.62 243 LEU B C 1
ATOM 4934 O O . LEU B 1 243 ? -3.135 -34.719 -19.5 1 98.62 243 LEU B O 1
ATOM 4938 N N . GLY B 1 244 ? -3.787 -35.125 -17.375 1 96.88 244 GLY B N 1
ATOM 4939 C CA . GLY B 1 244 ? -3.305 -36.5 -17.359 1 96.88 244 GLY B CA 1
ATOM 4940 C C . GLY B 1 244 ? -4.418 -37.531 -17.438 1 96.88 244 GLY B C 1
ATOM 4941 O O . GLY B 1 244 ? -5.598 -37.156 -17.406 1 96.88 244 GLY B O 1
ATOM 4942 N N . PRO B 1 245 ? -4.016 -38.75 -17.562 1 95.56 245 PRO B N 1
ATOM 4943 C CA . PRO B 1 245 ? -5.016 -39.812 -17.641 1 95.56 245 PRO B CA 1
ATOM 4944 C C . PRO B 1 245 ? -5.785 -39.969 -16.328 1 95.56 245 PRO B C 1
ATOM 4946 O O . PRO B 1 245 ? -6.945 -40.375 -16.328 1 95.56 245 PRO B O 1
ATOM 4949 N N . TRP B 1 246 ? -5.184 -39.625 -15.211 1 95.06 246 TRP B N 1
ATOM 4950 C CA . TRP B 1 246 ? -5.828 -39.844 -13.922 1 95.06 246 TRP B CA 1
ATOM 4951 C C . TRP B 1 246 ? -6.188 -38.531 -13.258 1 95.06 246 TRP B C 1
ATOM 4953 O O . TRP B 1 246 ? -7.184 -38.438 -12.531 1 95.06 246 TRP B O 1
ATOM 4963 N N . ASN B 1 247 ? -5.316 -37.562 -13.477 1 96.81 247 ASN B N 1
ATOM 4964 C CA . ASN B 1 247 ? -5.5 -36.312 -12.773 1 96.81 247 ASN B CA 1
ATOM 4965 C C . ASN B 1 247 ? -5.43 -35.125 -13.727 1 96.81 247 ASN B C 1
ATOM 4967 O O . ASN B 1 247 ? -4.801 -35.219 -14.781 1 96.81 247 ASN B O 1
ATOM 4971 N N . ARG B 1 248 ? -6.129 -34.062 -13.344 1 98 248 ARG B N 1
ATOM 4972 C CA . ARG B 1 248 ? -6.07 -32.75 -14.023 1 98 248 ARG B CA 1
ATOM 4973 C C . ARG B 1 248 ? -5.727 -31.641 -13.039 1 98 248 ARG B C 1
ATOM 4975 O O . ARG B 1 248 ? -6.273 -31.594 -11.938 1 98 248 ARG B O 1
ATOM 4982 N N . PHE B 1 249 ? -4.801 -30.828 -13.438 1 98.75 249 PHE B N 1
ATOM 4983 C CA . PHE B 1 249 ? -4.316 -29.734 -12.586 1 98.75 249 PHE B CA 1
ATOM 4984 C C . PHE B 1 249 ? -4.43 -28.406 -13.297 1 98.75 249 PHE B C 1
ATOM 4986 O O . PHE B 1 249 ? -4.102 -28.281 -14.484 1 98.75 249 PHE B O 1
ATOM 4993 N N . PHE B 1 250 ? -4.926 -27.406 -12.562 1 98.94 250 PHE B N 1
ATOM 4994 C CA . PHE B 1 250 ? -5.082 -26.078 -13.117 1 98.94 250 PHE B CA 1
ATOM 4995 C C . PHE B 1 250 ? -4.281 -25.062 -12.312 1 98.94 250 PHE B C 1
ATOM 4997 O O . PHE B 1 250 ? -4.344 -25.047 -11.078 1 98.94 250 PHE B O 1
ATOM 5004 N N . PHE B 1 251 ? -3.549 -24.156 -12.984 1 98.94 251 PHE B N 1
ATOM 5005 C CA . PHE B 1 251 ? -2.75 -23.078 -12.391 1 98.94 251 PHE B CA 1
ATOM 5006 C C . PHE B 1 251 ? -2.963 -21.766 -13.133 1 98.94 251 PHE B C 1
ATOM 5008 O O . PHE B 1 251 ? -2.406 -21.562 -14.211 1 98.94 251 PHE B O 1
ATOM 5015 N N . PRO B 1 252 ? -3.674 -20.859 -12.539 1 98.75 252 PRO B N 1
ATOM 5016 C CA . PRO B 1 252 ? -4.07 -19.641 -13.242 1 98.75 252 PRO B CA 1
ATOM 5017 C C . PRO B 1 252 ? -2.953 -18.609 -13.305 1 98.75 252 PRO B C 1
ATOM 5019 O O . PRO B 1 252 ? -3.059 -17.625 -14.047 1 98.75 252 PRO B O 1
ATOM 5022 N N . GLY B 1 253 ? -1.878 -18.734 -12.492 1 97.94 253 GLY B N 1
ATOM 5023 C CA . GLY B 1 253 ? -0.983 -17.609 -12.328 1 97.94 253 GLY B CA 1
ATOM 5024 C C . GLY B 1 253 ? -1.65 -16.406 -11.664 1 97.94 253 GLY B C 1
ATOM 5025 O O . GLY B 1 253 ? -2.584 -16.578 -10.875 1 97.94 253 GLY B O 1
ATOM 5026 N N . ASP B 1 254 ? -1.015 -15.234 -11.898 1 96.75 254 ASP B N 1
ATOM 5027 C CA . ASP B 1 254 ? -1.711 -14.016 -11.508 1 96.75 254 ASP B CA 1
ATOM 5028 C C . ASP B 1 254 ? -2.826 -13.68 -12.492 1 96.75 254 ASP B C 1
ATOM 5030 O O . ASP B 1 254 ? -2.664 -13.852 -13.703 1 96.75 254 ASP B O 1
ATOM 5034 N N . THR B 1 255 ? -3.932 -13.242 -11.906 1 97.75 255 THR B N 1
ATOM 5035 C CA . THR B 1 255 ? -5.023 -12.969 -12.836 1 97.75 255 THR B CA 1
ATOM 5036 C C . THR B 1 255 ? -6.074 -12.078 -12.195 1 97.75 255 THR B C 1
ATOM 5038 O O . THR B 1 255 ? -6.328 -12.172 -10.992 1 97.75 255 THR B O 1
ATOM 5041 N N . GLY B 1 256 ? -6.594 -11.195 -12.984 1 96.56 256 GLY B N 1
ATOM 5042 C CA . GLY B 1 256 ? -7.938 -10.734 -12.68 1 96.56 256 GLY B CA 1
ATOM 5043 C C . GLY B 1 256 ? -9.016 -11.734 -13.07 1 96.56 256 GLY B C 1
ATOM 5044 O O . GLY B 1 256 ? -8.727 -12.742 -13.711 1 96.56 256 GLY B O 1
ATOM 5045 N N . TYR B 1 257 ? -10.242 -11.469 -12.617 1 97.31 257 TYR B N 1
ATOM 5046 C CA . TYR B 1 257 ? -11.344 -12.359 -12.977 1 97.31 257 TYR B CA 1
ATOM 5047 C C . TYR B 1 257 ? -11.828 -12.086 -14.391 1 97.31 257 TYR B C 1
ATOM 5049 O O . TYR B 1 257 ? -11.93 -10.922 -14.805 1 97.31 257 TYR B O 1
ATOM 5057 N N . CYS B 1 258 ? -12.094 -13.07 -15.172 1 96.31 258 CYS B N 1
ATOM 5058 C CA . CYS B 1 258 ? -12.633 -12.922 -16.516 1 96.31 258 CYS B CA 1
ATOM 5059 C C . CYS B 1 258 ? -13.375 -14.188 -16.953 1 96.31 258 CYS B C 1
ATOM 5061 O O . CYS B 1 258 ? -13.383 -15.188 -16.234 1 96.31 258 CYS B O 1
ATOM 5063 N N . SER B 1 259 ? -13.938 -14.141 -18.125 1 95.69 259 SER B N 1
ATOM 5064 C CA . SER B 1 259 ? -14.82 -15.203 -18.578 1 95.69 259 SER B CA 1
ATOM 5065 C C . SER B 1 259 ? -14.016 -16.406 -19.094 1 95.69 259 SER B C 1
ATOM 5067 O O . SER B 1 259 ? -14.578 -17.469 -19.312 1 95.69 259 SER B O 1
ATOM 5069 N N . ALA B 1 260 ? -12.758 -16.25 -19.25 1 97.06 260 ALA B N 1
ATOM 5070 C CA . ALA B 1 260 ? -11.922 -17.328 -19.734 1 97.06 260 ALA B CA 1
ATOM 5071 C C . ALA B 1 260 ? -12.023 -18.562 -18.844 1 97.06 260 ALA B C 1
ATOM 5073 O O . ALA B 1 260 ? -11.906 -19.688 -19.312 1 97.06 260 ALA B O 1
ATOM 5074 N N . PHE B 1 261 ? -12.289 -18.375 -17.594 1 98.44 261 PHE B N 1
ATOM 5075 C CA . PHE B 1 261 ? -12.273 -19.484 -16.641 1 98.44 261 PHE B CA 1
ATOM 5076 C C . PHE B 1 261 ? -13.461 -20.406 -16.859 1 98.44 261 PHE B C 1
ATOM 5078 O O . PHE B 1 261 ? -13.352 -21.625 -16.703 1 98.44 261 PHE B O 1
ATOM 5085 N N . GLU B 1 262 ? -14.555 -19.828 -17.25 1 97.44 262 GLU B N 1
ATOM 5086 C CA . GLU B 1 262 ? -15.695 -20.672 -17.625 1 97.44 262 GLU B CA 1
ATOM 5087 C C . GLU B 1 262 ? -15.383 -21.484 -18.875 1 97.44 262 GLU B C 1
ATOM 5089 O O . GLU B 1 262 ? -15.766 -22.656 -18.969 1 97.44 262 GLU B O 1
ATOM 5094 N N . GLU B 1 263 ? -14.742 -20.844 -19.812 1 97.56 263 GLU B N 1
ATOM 5095 C CA . GLU B 1 263 ? -14.328 -21.547 -21.031 1 97.56 263 GLU B CA 1
ATOM 5096 C C . GLU B 1 263 ? -13.414 -22.734 -20.703 1 97.56 263 GLU B C 1
ATOM 5098 O O . GLU B 1 263 ? -13.586 -23.828 -21.25 1 97.56 263 GLU B O 1
ATOM 5103 N N . ILE B 1 264 ? -12.508 -22.484 -19.859 1 98.56 264 ILE B N 1
ATOM 5104 C CA . ILE B 1 264 ? -11.547 -23.5 -19.469 1 98.56 264 ILE B CA 1
ATOM 5105 C C . ILE B 1 264 ? -12.266 -24.641 -18.75 1 98.56 264 ILE B C 1
ATOM 5107 O O . ILE B 1 264 ? -11.992 -25.812 -19.016 1 98.56 264 ILE B O 1
ATOM 5111 N N . GLY B 1 265 ? -13.148 -24.297 -17.844 1 98.44 265 GLY B N 1
ATOM 5112 C CA . GLY B 1 265 ? -13.938 -25.312 -17.156 1 98.44 265 GLY B CA 1
ATOM 5113 C C . GLY B 1 265 ? -14.758 -26.172 -18.094 1 98.44 265 GLY B C 1
ATOM 5114 O O . GLY B 1 265 ? -14.82 -27.391 -17.938 1 98.44 265 GLY B O 1
ATOM 5115 N N . LYS B 1 266 ? -15.352 -25.578 -19.062 1 97.56 266 LYS B N 1
ATOM 5116 C CA . LYS B 1 266 ? -16.156 -26.297 -20.047 1 97.56 266 LYS B CA 1
ATOM 5117 C C . LYS B 1 266 ? -15.312 -27.234 -20.891 1 97.56 266 LYS B C 1
ATOM 5119 O O . LYS B 1 266 ? -15.734 -28.359 -21.203 1 97.56 266 LYS B O 1
ATOM 5124 N N . ARG B 1 267 ? -14.211 -26.797 -21.188 1 97.69 267 ARG B N 1
ATOM 5125 C CA . ARG B 1 267 ? -13.383 -27.562 -22.109 1 97.69 267 ARG B CA 1
ATOM 5126 C C . ARG B 1 267 ? -12.602 -28.641 -21.375 1 97.69 267 ARG B C 1
ATOM 5128 O O . ARG B 1 267 ? -12.414 -29.75 -21.891 1 97.69 267 ARG B O 1
ATOM 5135 N N . PHE B 1 268 ? -12.102 -28.281 -20.188 1 98.12 268 PHE B N 1
ATOM 5136 C CA . PHE B 1 268 ? -11.109 -29.172 -19.594 1 98.12 268 PHE B CA 1
ATOM 5137 C C . PHE B 1 268 ? -11.57 -29.641 -18.219 1 98.12 268 PHE B C 1
ATOM 5139 O O . PHE B 1 268 ? -10.984 -30.562 -17.656 1 98.12 268 PHE B O 1
ATOM 5146 N N . GLY B 1 269 ? -12.539 -28.953 -17.656 1 95.5 269 GLY B N 1
ATOM 5147 C CA . GLY B 1 269 ? -13.016 -29.375 -16.344 1 95.5 269 GLY B CA 1
ATOM 5148 C C . GLY B 1 269 ? -13.711 -30.734 -16.375 1 95.5 269 GLY B C 1
ATOM 5149 O O . GLY B 1 269 ? -14.078 -31.219 -17.438 1 95.5 269 GLY B O 1
ATOM 5150 N N . PRO B 1 270 ? -13.922 -31.375 -15.172 1 97.69 270 PRO B N 1
ATOM 5151 C CA . PRO B 1 270 ? -13.5 -30.938 -13.836 1 97.69 270 PRO B CA 1
ATOM 5152 C C . PRO B 1 270 ? -12.023 -31.188 -13.57 1 97.69 270 PRO B C 1
ATOM 5154 O O . PRO B 1 270 ? -11.477 -32.219 -13.984 1 97.69 270 PRO B O 1
ATOM 5157 N N . PHE B 1 271 ? -11.367 -30.281 -12.984 1 98.44 271 PHE B N 1
ATOM 5158 C CA . PHE B 1 271 ? -10 -30.453 -12.508 1 98.44 271 PHE B CA 1
ATOM 5159 C C . PHE B 1 271 ? -9.992 -31.109 -11.133 1 98.44 271 PHE B C 1
ATOM 5161 O O . PHE B 1 271 ? -10.969 -31.031 -10.391 1 98.44 271 PHE B O 1
ATOM 5168 N N . ASP B 1 272 ? -8.938 -31.828 -10.852 1 98 272 ASP B N 1
ATOM 5169 C CA . ASP B 1 272 ? -8.797 -32.469 -9.539 1 98 272 ASP B CA 1
ATOM 5170 C C . ASP B 1 272 ? -8.211 -31.469 -8.523 1 98 272 ASP B C 1
ATOM 5172 O O . ASP B 1 272 ? -8.531 -31.531 -7.336 1 98 272 ASP B O 1
ATOM 5176 N N . LEU B 1 273 ? -7.363 -30.656 -9.023 1 98.75 273 LEU B N 1
ATOM 5177 C CA . LEU B 1 273 ? -6.723 -29.656 -8.172 1 98.75 273 LEU B CA 1
ATOM 5178 C C . LEU B 1 273 ? -6.449 -28.375 -8.945 1 98.75 273 LEU B C 1
ATOM 5180 O O . LEU B 1 273 ? -6.039 -28.422 -10.109 1 98.75 273 LEU B O 1
ATOM 5184 N N . ALA B 1 274 ? -6.711 -27.297 -8.32 1 98.94 274 ALA B N 1
ATOM 5185 C CA . ALA B 1 274 ? -6.266 -26 -8.82 1 98.94 274 ALA B CA 1
ATOM 5186 C C . ALA B 1 274 ? -5.465 -25.25 -7.762 1 98.94 274 ALA B C 1
ATOM 5188 O O . ALA B 1 274 ? -5.727 -25.375 -6.566 1 98.94 274 ALA B O 1
ATOM 5189 N N . ALA B 1 275 ? -4.438 -24.531 -8.164 1 98.94 275 ALA B N 1
ATOM 5190 C CA . ALA B 1 275 ? -3.701 -23.625 -7.297 1 98.94 275 ALA B CA 1
ATOM 5191 C C . ALA B 1 275 ? -4.055 -22.172 -7.613 1 98.94 275 ALA B C 1
ATOM 5193 O O . ALA B 1 275 ? -3.492 -21.578 -8.539 1 98.94 275 ALA B O 1
ATOM 5194 N N . ILE B 1 276 ? -4.914 -21.578 -6.789 1 98.94 276 ILE B N 1
ATOM 5195 C CA . ILE B 1 276 ? -5.539 -20.312 -7.145 1 98.94 276 ILE B CA 1
ATOM 5196 C C . ILE B 1 276 ? -5.07 -19.219 -6.18 1 98.94 276 ILE B C 1
ATOM 5198 O O . ILE B 1 276 ? -5.09 -19.406 -4.965 1 98.94 276 ILE B O 1
ATOM 5202 N N . PRO B 1 277 ? -4.641 -18.047 -6.719 1 98.62 277 PRO B N 1
ATOM 5203 C CA . PRO B 1 277 ? -4.184 -16.953 -5.852 1 98.62 277 PRO B CA 1
ATOM 5204 C C . PRO B 1 277 ? -5.32 -16.328 -5.059 1 98.62 277 PRO B C 1
ATOM 5206 O O . PRO B 1 277 ? -6.441 -16.203 -5.559 1 98.62 277 PRO B O 1
ATOM 5209 N N . ILE B 1 278 ? -4.934 -15.867 -3.812 1 98.12 278 ILE B N 1
ATOM 5210 C CA . ILE B 1 278 ? -5.945 -15.211 -2.996 1 98.12 278 ILE B CA 1
ATOM 5211 C C . ILE B 1 278 ? -5.391 -13.906 -2.432 1 98.12 278 ILE B C 1
ATOM 5213 O O . ILE B 1 278 ? -6.047 -13.242 -1.631 1 98.12 278 ILE B O 1
ATOM 5217 N N . GLY B 1 279 ? -4.211 -13.57 -2.844 1 93.81 279 GLY B N 1
ATOM 5218 C CA . GLY B 1 279 ? -3.582 -12.391 -2.26 1 93.81 279 GLY B CA 1
ATOM 5219 C C . GLY B 1 279 ? -3.248 -11.32 -3.283 1 93.81 279 GLY B C 1
ATOM 5220 O O . GLY B 1 279 ? -3.537 -11.484 -4.473 1 93.81 279 GLY B O 1
ATOM 5221 N N . ALA B 1 280 ? -2.746 -10.125 -2.711 1 89 280 ALA B N 1
ATOM 5222 C CA . ALA B 1 280 ? -2.295 -8.977 -3.496 1 89 280 ALA B CA 1
ATOM 5223 C C . ALA B 1 280 ? -3.463 -8.32 -4.223 1 89 280 ALA B C 1
ATOM 5225 O O . ALA B 1 280 ? -3.371 -8.016 -5.414 1 89 280 ALA B O 1
ATOM 5226 N N . TYR B 1 281 ? -4.512 -8.109 -3.49 1 89.5 281 TYR B N 1
ATOM 5227 C CA . TYR B 1 281 ? -5.715 -7.66 -4.176 1 89.5 281 TYR B CA 1
ATOM 5228 C C . TYR B 1 281 ? -6.047 -6.219 -3.801 1 89.5 281 TYR B C 1
ATOM 5230 O O . TYR B 1 281 ? -6.926 -5.602 -4.406 1 89.5 281 TYR B O 1
ATOM 5238 N N . GLU B 1 282 ? -5.309 -5.723 -2.838 1 81.81 282 GLU B N 1
ATOM 5239 C CA . GLU B 1 282 ? -5.574 -4.344 -2.445 1 81.81 282 GLU B CA 1
ATOM 5240 C C . GLU B 1 282 ? -4.516 -3.396 -3.004 1 81.81 282 GLU B C 1
ATOM 5242 O O . GLU B 1 282 ? -3.338 -3.754 -3.084 1 81.81 282 GLU B O 1
ATOM 5247 N N . PRO B 1 283 ? -4.973 -2.154 -3.416 1 75.31 283 PRO B N 1
ATOM 5248 C CA . PRO B 1 283 ? -6.34 -1.629 -3.398 1 75.31 283 PRO B CA 1
ATOM 5249 C C . PRO B 1 283 ? -7.172 -2.119 -4.582 1 75.31 283 PRO B C 1
ATOM 5251 O O . PRO B 1 283 ? -6.656 -2.258 -5.691 1 75.31 283 PRO B O 1
ATOM 5254 N N . ARG B 1 284 ? -8.398 -2.291 -4.344 1 81.94 284 ARG B N 1
ATOM 5255 C CA . ARG B 1 284 ? -9.258 -2.941 -5.328 1 81.94 284 ARG B CA 1
ATOM 5256 C C . ARG B 1 284 ? -9.422 -2.074 -6.57 1 81.94 284 ARG B C 1
ATOM 5258 O O . ARG B 1 284 ? -9.578 -2.59 -7.68 1 81.94 284 ARG B O 1
ATOM 5265 N N . TRP B 1 285 ? -9.398 -0.777 -6.465 1 72.75 285 TRP B N 1
ATOM 5266 C CA . TRP B 1 285 ? -9.586 0.096 -7.617 1 72.75 285 TRP B CA 1
ATOM 5267 C C . TRP B 1 285 ? -8.453 -0.079 -8.625 1 72.75 285 TRP B C 1
ATOM 5269 O O . TRP B 1 285 ? -8.594 0.257 -9.797 1 72.75 285 TRP B O 1
ATOM 5279 N N . PHE B 1 286 ? -7.461 -0.604 -8.219 1 76 286 PHE B N 1
ATOM 5280 C CA . PHE B 1 286 ? -6.285 -0.767 -9.07 1 76 286 PHE B CA 1
ATOM 5281 C C . PHE B 1 286 ? -5.992 -2.242 -9.305 1 76 286 PHE B C 1
ATOM 5283 O O . PHE B 1 286 ? -5.816 -2.668 -10.453 1 76 286 PHE B O 1
ATOM 5290 N N . MET B 1 287 ? -6.062 -3.074 -8.273 1 86.44 287 MET B N 1
ATOM 5291 C CA . MET B 1 287 ? -5.555 -4.441 -8.32 1 86.44 287 MET B CA 1
ATOM 5292 C C . MET B 1 287 ? -6.59 -5.387 -8.93 1 86.44 287 MET B C 1
ATOM 5294 O O . MET B 1 287 ? -6.25 -6.473 -9.398 1 86.44 287 MET B O 1
ATOM 5298 N N . LYS B 1 288 ? -7.84 -5.012 -8.969 1 88.75 288 LYS B N 1
ATOM 5299 C CA . LYS B 1 288 ? -8.906 -5.922 -9.383 1 88.75 288 LYS B CA 1
ATOM 5300 C C . LYS B 1 288 ? -8.703 -6.387 -10.82 1 88.75 288 LYS B C 1
ATOM 5302 O O . LYS B 1 288 ? -9.117 -7.484 -11.188 1 88.75 288 LYS B O 1
ATOM 5307 N N . TYR B 1 289 ? -8.062 -5.645 -11.609 1 88.56 289 TYR B N 1
ATOM 5308 C CA . TYR B 1 289 ? -7.902 -5.961 -13.023 1 88.56 289 TYR B CA 1
ATOM 5309 C C . TYR B 1 289 ? -6.816 -7.008 -13.227 1 88.56 289 TYR B C 1
ATOM 5311 O O . TYR B 1 289 ? -6.789 -7.688 -14.258 1 88.56 289 TYR B O 1
ATOM 5319 N N . GLN B 1 290 ? -5.992 -7.09 -12.242 1 92.38 290 GLN B N 1
ATOM 5320 C CA . GLN B 1 290 ? -4.805 -7.902 -12.492 1 92.38 290 GLN B CA 1
ATOM 5321 C C . GLN B 1 290 ? -4.641 -8.977 -11.43 1 92.38 290 GLN B C 1
ATOM 5323 O O . GLN B 1 290 ? -3.877 -9.93 -11.609 1 92.38 290 GLN B O 1
ATOM 5328 N N . HIS B 1 291 ? -5.352 -8.828 -10.266 1 94.81 291 HIS B N 1
ATOM 5329 C CA . HIS B 1 291 ? -5.32 -9.797 -9.18 1 94.81 291 HIS B CA 1
ATOM 5330 C C . HIS B 1 291 ? -6.723 -10.055 -8.633 1 94.81 291 HIS B C 1
ATOM 5332 O O . HIS B 1 291 ? -7.426 -9.117 -8.25 1 94.81 291 HIS B O 1
ATOM 5338 N N . VAL B 1 292 ? -7.023 -11.258 -8.531 1 97.06 292 VAL B N 1
ATOM 5339 C CA . VAL B 1 292 ? -8.312 -11.609 -7.941 1 97.06 292 VAL B CA 1
ATOM 5340 C C . VAL B 1 292 ? -8.234 -11.484 -6.422 1 97.06 292 VAL B C 1
ATOM 5342 O O . VAL B 1 292 ? -7.16 -11.617 -5.832 1 97.06 292 VAL B O 1
ATOM 5345 N N . ASP B 1 293 ? -9.352 -11.141 -5.785 1 95.88 293 ASP B N 1
ATOM 5346 C CA . ASP B 1 293 ? -9.508 -11.25 -4.34 1 95.88 293 ASP B CA 1
ATOM 5347 C C . ASP B 1 293 ? -10.047 -12.625 -3.949 1 95.88 293 ASP B C 1
ATOM 5349 O O . ASP B 1 293 ? -10.344 -13.445 -4.816 1 95.88 293 ASP B O 1
ATOM 5353 N N . PRO B 1 294 ? -10.141 -12.969 -2.66 1 97.88 294 PRO B N 1
ATOM 5354 C CA . PRO B 1 294 ? -10.578 -14.297 -2.242 1 97.88 294 PRO B CA 1
ATOM 5355 C C . PRO B 1 294 ? -11.969 -14.656 -2.77 1 97.88 294 PRO B C 1
ATOM 5357 O O . PRO B 1 294 ? -12.219 -15.82 -3.109 1 97.88 294 PRO B O 1
ATOM 5360 N N . GLU B 1 295 ? -12.82 -13.758 -2.887 1 97.69 295 GLU B N 1
ATOM 5361 C CA . GLU B 1 295 ? -14.148 -14.039 -3.43 1 97.69 295 GLU B CA 1
ATOM 5362 C C . GLU B 1 295 ? -14.062 -14.453 -4.898 1 97.69 295 GLU B C 1
ATOM 5364 O O . GLU B 1 295 ? -14.688 -15.43 -5.312 1 97.69 295 GLU B O 1
ATOM 5369 N N . GLU B 1 296 ? -13.398 -13.672 -5.648 1 98.44 296 GLU B N 1
ATOM 5370 C CA . GLU B 1 296 ? -13.203 -14 -7.059 1 98.44 296 GLU B CA 1
ATOM 5371 C C . GLU B 1 296 ? -12.43 -15.305 -7.227 1 98.44 296 GLU B C 1
ATOM 5373 O O . GLU B 1 296 ? -12.648 -16.047 -8.188 1 98.44 296 GLU B O 1
ATOM 5378 N N . ALA B 1 297 ? -11.508 -15.57 -6.324 1 98.81 297 ALA B N 1
ATOM 5379 C CA . ALA B 1 297 ? -10.812 -16.844 -6.336 1 98.81 297 ALA B CA 1
ATOM 5380 C C . ALA B 1 297 ? -11.797 -18.016 -6.219 1 98.81 297 ALA B C 1
ATOM 5382 O O . ALA B 1 297 ? -11.656 -19.016 -6.914 1 98.81 297 ALA B O 1
ATOM 5383 N N . VAL B 1 298 ? -12.766 -17.859 -5.34 1 98.81 298 VAL B N 1
ATOM 5384 C CA . VAL B 1 298 ? -13.789 -18.891 -5.172 1 98.81 298 VAL B CA 1
ATOM 5385 C C . VAL B 1 298 ? -14.602 -19.016 -6.461 1 98.81 298 VAL B C 1
ATOM 5387 O O . VAL B 1 298 ? -14.961 -20.125 -6.867 1 98.81 298 VAL B O 1
ATOM 5390 N N . LYS B 1 299 ? -14.844 -17.938 -7.117 1 98.56 299 LYS B N 1
ATOM 5391 C CA . LYS B 1 299 ? -15.547 -17.984 -8.398 1 98.56 299 LYS B CA 1
ATOM 5392 C C . LYS B 1 299 ? -14.742 -18.766 -9.438 1 98.56 299 LYS B C 1
ATOM 5394 O O . LYS B 1 299 ? -15.305 -19.531 -10.219 1 98.56 299 LYS B O 1
ATOM 5399 N N . ILE B 1 300 ? -13.484 -18.531 -9.461 1 98.81 300 ILE B N 1
ATOM 5400 C CA . ILE B 1 300 ? -12.625 -19.266 -10.391 1 98.81 300 ILE B CA 1
ATOM 5401 C C . ILE B 1 300 ? -12.688 -20.75 -10.07 1 98.81 300 ILE B C 1
ATOM 5403 O O . ILE B 1 300 ? -12.797 -21.578 -10.977 1 98.81 300 ILE B O 1
ATOM 5407 N N . HIS B 1 301 ? -12.617 -21.094 -8.789 1 98.88 301 HIS B N 1
ATOM 5408 C CA . HIS B 1 301 ? -12.758 -22.469 -8.344 1 98.88 301 HIS B CA 1
ATOM 5409 C C . HIS B 1 301 ? -14 -23.125 -8.945 1 98.88 301 HIS B C 1
ATOM 5411 O O . HIS B 1 301 ? -13.938 -24.25 -9.438 1 98.88 301 HIS B O 1
ATOM 5417 N N . ILE B 1 302 ? -15.047 -22.438 -8.914 1 98.69 302 ILE B N 1
ATOM 5418 C CA . ILE B 1 302 ? -16.328 -22.922 -9.406 1 98.69 302 ILE B CA 1
ATOM 5419 C C . ILE B 1 302 ? -16.312 -22.969 -10.938 1 98.69 302 ILE B C 1
ATOM 5421 O O . ILE B 1 302 ? -16.703 -23.984 -11.531 1 98.69 302 ILE B O 1
ATOM 5425 N N . ASP B 1 303 ? -15.844 -21.953 -11.57 1 98.69 303 ASP B N 1
ATOM 5426 C CA . ASP B 1 303 ? -15.883 -21.812 -13.023 1 98.69 303 ASP B CA 1
ATOM 5427 C C . ASP B 1 303 ? -15.07 -22.906 -13.711 1 98.69 303 ASP B C 1
ATOM 5429 O O . ASP B 1 303 ? -15.484 -23.438 -14.742 1 98.69 303 ASP B O 1
ATOM 5433 N N . VAL B 1 304 ? -13.93 -23.234 -13.148 1 98.62 304 VAL B N 1
ATOM 5434 C CA . VAL B 1 304 ? -13.086 -24.234 -13.789 1 98.62 304 VAL B CA 1
ATOM 5435 C C . VAL B 1 304 ? -13.5 -25.625 -13.344 1 98.62 304 VAL B C 1
ATOM 5437 O O . VAL B 1 304 ? -12.93 -26.625 -13.781 1 98.62 304 VAL B O 1
ATOM 5440 N N . GLN B 1 305 ? -14.422 -25.703 -12.414 1 98.38 305 GLN B N 1
ATOM 5441 C CA . GLN B 1 305 ? -15.039 -26.938 -11.945 1 98.38 305 GLN B CA 1
ATOM 5442 C C . GLN B 1 305 ? -14.023 -27.812 -11.219 1 98.38 305 GLN B C 1
ATOM 5444 O O . GLN B 1 305 ? -13.992 -29.031 -11.422 1 98.38 305 GLN B O 1
ATOM 5449 N N . THR B 1 306 ? -13.117 -27.188 -10.516 1 98.56 306 THR B N 1
ATOM 5450 C CA . THR B 1 306 ? -12.117 -27.969 -9.797 1 98.56 306 THR B CA 1
ATOM 5451 C C . THR B 1 306 ? -12.719 -28.594 -8.547 1 98.56 306 THR B C 1
ATOM 5453 O O . THR B 1 306 ? -13.57 -28 -7.891 1 98.56 306 THR B O 1
ATOM 5456 N N . LYS B 1 307 ? -12.289 -29.844 -8.25 1 97.62 307 LYS B N 1
ATOM 5457 C CA . LYS B 1 307 ? -12.734 -30.531 -7.047 1 97.62 307 LYS B CA 1
ATOM 5458 C C . LYS B 1 307 ? -12.133 -29.906 -5.793 1 97.62 307 LYS B C 1
ATOM 5460 O O . LYS B 1 307 ? -12.828 -29.703 -4.801 1 97.62 307 LYS B O 1
ATOM 5465 N N . LYS B 1 308 ? -10.859 -29.656 -5.867 1 98.25 308 LYS B N 1
ATOM 5466 C CA . LYS B 1 308 ? -10.125 -29.047 -4.766 1 98.25 308 LYS B CA 1
ATOM 5467 C C . LYS B 1 308 ? -9.234 -27.922 -5.262 1 98.25 308 LYS B C 1
ATOM 5469 O O . LYS B 1 308 ? -8.789 -27.922 -6.406 1 98.25 308 LYS B O 1
ATOM 5474 N N . SER B 1 309 ? -9.086 -26.938 -4.434 1 98.81 309 SER B N 1
ATOM 5475 C CA . SER B 1 309 ? -8.133 -25.875 -4.715 1 98.81 309 SER B CA 1
ATOM 5476 C C . SER B 1 309 ? -7.203 -25.625 -3.527 1 98.81 309 SER B C 1
ATOM 5478 O O . SER B 1 309 ? -7.609 -25.781 -2.375 1 98.81 309 SER B O 1
ATOM 5480 N N . VAL B 1 310 ? -5.996 -25.328 -3.812 1 98.88 310 VAL B N 1
ATOM 5481 C CA . VAL B 1 310 ? -5.066 -24.828 -2.805 1 98.88 310 VAL B CA 1
ATOM 5482 C C . VAL B 1 310 ? -4.852 -23.328 -3.006 1 98.88 310 VAL B C 1
ATOM 5484 O O . VAL B 1 310 ? -4.699 -22.859 -4.137 1 98.88 310 VAL B O 1
ATOM 5487 N N . ALA B 1 311 ? -4.934 -22.609 -1.892 1 98.75 311 ALA B N 1
ATOM 5488 C CA . ALA B 1 311 ? -4.742 -21.172 -1.929 1 98.75 311 ALA B CA 1
ATOM 5489 C C . ALA B 1 311 ? -3.262 -20.812 -2.02 1 98.75 311 ALA B C 1
ATOM 5491 O O . ALA B 1 311 ? -2.445 -21.328 -1.255 1 98.75 311 ALA B O 1
ATOM 5492 N N . ILE B 1 312 ? -2.979 -19.828 -2.955 1 98.31 312 ILE B N 1
ATOM 5493 C CA . ILE B 1 312 ? -1.582 -19.422 -3.102 1 98.31 312 ILE B CA 1
ATOM 5494 C C . ILE B 1 312 ? -1.482 -17.906 -3.203 1 98.31 312 ILE B C 1
ATOM 5496 O O . ILE B 1 312 ? -2.473 -17.203 -3.004 1 98.31 312 ILE B O 1
ATOM 5500 N N . HIS B 1 313 ? -0.227 -17.359 -3.344 1 96.81 313 HIS B N 1
ATOM 5501 C CA . HIS B 1 313 ? 0.083 -15.961 -3.592 1 96.81 313 HIS B CA 1
ATOM 5502 C C . HIS B 1 313 ? -0.269 -15.102 -2.383 1 96.81 313 HIS B C 1
ATOM 5504 O O . HIS B 1 313 ? -0.816 -14.008 -2.535 1 96.81 313 HIS B O 1
ATOM 5510 N N . TRP B 1 314 ? -0.087 -15.641 -1.254 1 93.12 314 TRP B N 1
ATOM 5511 C CA . TRP B 1 314 ? -0.318 -14.906 -0.011 1 93.12 314 TRP B CA 1
ATOM 5512 C C . TRP B 1 314 ? 0.761 -15.234 1.018 1 93.12 314 TRP B C 1
ATOM 5514 O O . TRP B 1 314 ? 1.513 -16.203 0.855 1 93.12 314 TRP B O 1
ATOM 5524 N N . GLY B 1 315 ? 0.957 -14.344 1.949 1 89.44 315 GLY B N 1
ATOM 5525 C CA . GLY B 1 315 ? 1.743 -14.625 3.141 1 89.44 315 GLY B CA 1
ATOM 5526 C C . GLY B 1 315 ? 3.225 -14.781 2.854 1 89.44 315 GLY B C 1
ATOM 5527 O O . GLY B 1 315 ? 3.977 -15.281 3.693 1 89.44 315 GLY B O 1
ATOM 5528 N N . THR B 1 316 ? 3.668 -14.422 1.712 1 88.31 316 THR B N 1
ATOM 5529 C CA . THR B 1 316 ? 5.062 -14.672 1.357 1 88.31 316 THR B CA 1
ATOM 5530 C C . THR B 1 316 ? 5.789 -13.359 1.084 1 88.31 316 THR B C 1
ATOM 5532 O O . THR B 1 316 ? 6.859 -13.102 1.646 1 88.31 316 THR B O 1
ATOM 5535 N N . PHE B 1 317 ? 5.238 -12.609 0.225 1 77.25 317 PHE B N 1
ATOM 5536 C CA . PHE B 1 317 ? 5.777 -11.297 -0.113 1 77.25 317 PHE B CA 1
ATOM 5537 C C . PHE B 1 317 ? 4.805 -10.195 0.279 1 77.25 317 PHE B C 1
ATOM 5539 O O . PHE B 1 317 ? 3.59 -10.391 0.241 1 77.25 317 PHE B O 1
ATOM 5546 N N . ALA B 1 318 ? 5.449 -9.18 0.709 1 65.25 318 ALA B N 1
ATOM 5547 C CA . ALA B 1 318 ? 4.621 -7.984 0.864 1 65.25 318 ALA B CA 1
ATOM 5548 C C . ALA B 1 318 ? 4.422 -7.277 -0.473 1 65.25 318 ALA B C 1
ATOM 5550 O O . ALA B 1 318 ? 5.215 -6.41 -0.849 1 65.25 318 ALA B O 1
ATOM 5551 N N . LEU B 1 319 ? 3.375 -7.711 -1.119 1 59.75 319 LEU B N 1
ATOM 5552 C CA . LEU B 1 319 ? 3.186 -7.211 -2.479 1 59.75 319 LEU B CA 1
ATOM 5553 C C . LEU B 1 319 ? 2.123 -6.117 -2.514 1 59.75 319 LEU B C 1
ATOM 5555 O O . LEU B 1 319 ? 2.082 -5.316 -3.449 1 59.75 319 LEU B O 1
ATOM 5559 N N . ALA B 1 320 ? 1.251 -6.211 -1.562 1 58.72 320 ALA B N 1
ATOM 5560 C CA . ALA B 1 320 ? 0.118 -5.289 -1.568 1 58.72 320 ALA B CA 1
ATOM 5561 C C . ALA B 1 320 ? -0.21 -4.812 -0.156 1 58.72 320 ALA B C 1
ATOM 5563 O O . ALA B 1 320 ? 0.634 -4.879 0.74 1 58.72 320 ALA B O 1
ATOM 5564 N N . ASN B 1 321 ? -1.463 -4.238 -0.103 1 62.56 321 ASN B N 1
ATOM 5565 C CA . ASN B 1 321 ? -1.716 -3.42 1.079 1 62.56 321 ASN B CA 1
ATOM 5566 C C . ASN B 1 321 ? -2.498 -4.191 2.137 1 62.56 321 ASN B C 1
ATOM 5568 O O . ASN B 1 321 ? -2.752 -3.678 3.229 1 62.56 321 ASN B O 1
ATOM 5572 N N . GLU B 1 322 ? -2.822 -5.41 1.855 1 67.25 322 GLU B N 1
ATOM 5573 C CA . GLU B 1 322 ? -3.609 -6.133 2.85 1 67.25 322 GLU B CA 1
ATOM 5574 C C . GLU B 1 322 ? -2.713 -6.789 3.896 1 67.25 322 GLU B C 1
ATOM 5576 O O . GLU B 1 322 ? -1.542 -7.07 3.629 1 67.25 322 GLU B O 1
ATOM 5581 N N . HIS B 1 323 ? -3.314 -6.906 5.086 1 75.12 323 HIS B N 1
ATOM 5582 C CA . HIS B 1 323 ? -2.617 -7.672 6.113 1 75.12 323 HIS B CA 1
ATOM 5583 C C . HIS B 1 323 ? -2.295 -9.078 5.633 1 75.12 323 HIS B C 1
ATOM 5585 O O . HIS B 1 323 ? -3.119 -9.719 4.973 1 75.12 323 HIS B O 1
ATOM 5591 N N . TYR B 1 324 ? -1.188 -9.594 5.996 1 79.56 324 TYR B N 1
ATOM 5592 C CA . TYR B 1 324 ? -0.706 -10.844 5.418 1 79.56 324 TYR B CA 1
ATOM 5593 C C . TYR B 1 324 ? -1.593 -12.008 5.828 1 79.56 324 TYR B C 1
ATOM 5595 O O . TYR B 1 324 ? -1.588 -13.062 5.18 1 79.56 324 TYR B O 1
ATOM 5603 N N . LEU B 1 325 ? -2.396 -11.875 6.852 1 86.25 325 LEU B N 1
ATOM 5604 C CA . LEU B 1 325 ? -3.273 -12.961 7.277 1 86.25 325 LEU B CA 1
ATOM 5605 C C . LEU B 1 325 ? -4.699 -12.734 6.797 1 86.25 325 LEU B C 1
ATOM 5607 O O . LEU B 1 325 ? -5.574 -13.578 6.996 1 86.25 325 LEU B O 1
ATOM 5611 N N . GLU B 1 326 ? -4.945 -11.648 6.172 1 88.38 326 GLU B N 1
ATOM 5612 C CA . GLU B 1 326 ? -6.309 -11.32 5.77 1 88.38 326 GLU B CA 1
ATOM 5613 C C . GLU B 1 326 ? -6.793 -12.25 4.656 1 88.38 326 GLU B C 1
ATOM 5615 O O . GLU B 1 326 ? -7.949 -12.672 4.656 1 88.38 326 GLU B O 1
ATOM 5620 N N . PRO B 1 327 ? -5.969 -12.617 3.746 1 93.75 327 PRO B N 1
ATOM 5621 C CA . PRO B 1 327 ? -6.457 -13.391 2.605 1 93.75 327 PRO B CA 1
ATOM 5622 C C . PRO B 1 327 ? -7.082 -14.719 3.021 1 93.75 327 PRO B C 1
ATOM 5624 O O . PRO B 1 327 ? -8.203 -15.039 2.609 1 93.75 327 PRO B O 1
ATOM 5627 N N . PRO B 1 328 ? -6.492 -15.5 3.865 1 95.75 328 PRO B N 1
ATOM 5628 C CA . PRO B 1 328 ? -7.145 -16.75 4.273 1 95.75 328 PRO B CA 1
ATOM 5629 C C . PRO B 1 328 ? -8.453 -16.516 5.031 1 95.75 328 PRO B C 1
ATOM 5631 O O . PRO B 1 328 ? -9.383 -17.312 4.926 1 95.75 328 PRO B O 1
ATOM 5634 N N . VAL B 1 329 ? -8.492 -15.469 5.797 1 94.44 329 VAL B N 1
ATOM 5635 C CA . VAL B 1 329 ? -9.711 -15.141 6.535 1 94.44 329 VAL B CA 1
ATOM 5636 C C . VAL B 1 329 ? -10.836 -14.812 5.559 1 94.44 329 VAL B C 1
ATOM 5638 O O . VAL B 1 329 ? -11.945 -15.336 5.68 1 94.44 329 VAL B O 1
ATOM 5641 N N . LYS B 1 330 ? -10.523 -14.016 4.598 1 95.31 330 LYS B N 1
ATOM 5642 C CA . LYS B 1 330 ? -11.516 -13.625 3.598 1 95.31 330 LYS B CA 1
ATOM 5643 C C . LYS B 1 330 ? -11.906 -14.812 2.719 1 95.31 330 LYS B C 1
ATOM 5645 O O . LYS B 1 330 ? -13.047 -14.914 2.275 1 95.31 330 LYS B O 1
ATOM 5650 N N . LEU B 1 331 ? -10.961 -15.68 2.5 1 97.88 331 LEU B N 1
ATOM 5651 C CA . LEU B 1 331 ? -11.273 -16.906 1.763 1 97.88 331 LEU B CA 1
ATOM 5652 C C . LEU B 1 331 ? -12.32 -17.719 2.502 1 97.88 331 LEU B C 1
ATOM 5654 O O . LEU B 1 331 ? -13.297 -18.188 1.901 1 97.88 331 LEU B O 1
ATOM 5658 N N . CYS B 1 332 ? -12.133 -17.906 3.77 1 97.12 332 CYS B N 1
ATOM 5659 C CA . CYS B 1 332 ? -13.078 -18.672 4.578 1 97.12 332 CYS B CA 1
ATOM 5660 C C . CYS B 1 332 ? -14.469 -18.047 4.52 1 97.12 332 CYS B C 1
ATOM 5662 O O . CYS B 1 332 ? -15.469 -18.766 4.387 1 97.12 332 CYS B O 1
ATOM 5664 N N . GLU B 1 333 ? -14.484 -16.766 4.613 1 95.81 333 GLU B N 1
ATOM 5665 C CA . GLU B 1 333 ? -15.758 -16.062 4.531 1 95.81 333 GLU B CA 1
ATOM 5666 C C . GLU B 1 333 ? -16.422 -16.266 3.176 1 95.81 333 GLU B C 1
ATOM 5668 O O . GLU B 1 333 ? -17.641 -16.484 3.1 1 95.81 333 GLU B O 1
ATOM 5673 N N . ALA B 1 334 ? -15.656 -16.188 2.15 1 97.12 334 ALA B N 1
ATOM 5674 C CA . ALA B 1 334 ? -16.172 -16.359 0.794 1 97.12 334 ALA B CA 1
ATOM 5675 C C . ALA B 1 334 ? -16.688 -17.781 0.585 1 97.12 334 ALA B C 1
ATOM 5677 O O . ALA B 1 334 ? -17.734 -17.984 -0.035 1 97.12 334 ALA B O 1
ATOM 5678 N N . LEU B 1 335 ? -15.961 -18.719 1.068 1 97.94 335 LEU B N 1
ATOM 5679 C CA . LEU B 1 335 ? -16.391 -20.109 0.956 1 97.94 335 LEU B CA 1
ATOM 5680 C C . LEU B 1 335 ? -17.75 -20.328 1.599 1 97.94 335 LEU B C 1
ATOM 5682 O O . LEU B 1 335 ? -18.625 -20.953 1.011 1 97.94 335 LEU B O 1
ATOM 5686 N N . GLU B 1 336 ? -17.922 -19.766 2.775 1 96.12 336 GLU B N 1
ATOM 5687 C CA . GLU B 1 336 ? -19.203 -19.875 3.473 1 96.12 336 GLU B CA 1
ATOM 5688 C C . GLU B 1 336 ? -20.328 -19.266 2.645 1 96.12 336 GLU B C 1
ATOM 5690 O O . GLU B 1 336 ? -21.422 -19.844 2.557 1 96.12 336 GLU B O 1
ATOM 5695 N N . ARG B 1 337 ? -20.062 -18.203 2.049 1 95.38 337 ARG B N 1
ATOM 5696 C CA . ARG B 1 337 ? -21.062 -17.5 1.258 1 95.38 337 ARG B CA 1
ATOM 5697 C C . ARG B 1 337 ? -21.484 -18.328 0.047 1 95.38 337 ARG B C 1
ATOM 5699 O O . ARG B 1 337 ? -22.625 -18.25 -0.402 1 95.38 337 ARG B O 1
ATOM 5706 N N . TYR B 1 338 ? -20.594 -19.125 -0.47 1 97 338 TYR B N 1
ATOM 5707 C CA . TYR B 1 338 ? -20.875 -19.891 -1.679 1 97 338 TYR B CA 1
ATOM 5708 C C . TYR B 1 338 ? -21.219 -21.344 -1.341 1 97 338 TYR B C 1
ATOM 5710 O O . TYR B 1 338 ? -21.312 -22.188 -2.232 1 97 338 TYR B O 1
ATOM 5718 N N . GLY B 1 339 ? -21.344 -21.656 -0.059 1 95.94 339 GLY B N 1
ATOM 5719 C CA . GLY B 1 339 ? -21.734 -22.984 0.384 1 95.94 339 GLY B CA 1
ATOM 5720 C C . GLY B 1 339 ? -20.641 -24.016 0.218 1 95.94 339 GLY B C 1
ATOM 5721 O O . GLY B 1 339 ? -20.938 -25.203 -0.007 1 95.94 339 GLY B O 1
ATOM 5722 N N . LEU B 1 340 ? -19.438 -23.609 0.205 1 97.38 340 LEU B N 1
ATOM 5723 C CA . LEU B 1 340 ? -18.297 -24.5 0.092 1 97.38 340 LEU B CA 1
ATOM 5724 C C . LEU B 1 340 ? -17.594 -24.656 1.437 1 97.38 340 LEU B C 1
ATOM 5726 O O . LEU B 1 340 ? -17.797 -23.859 2.35 1 97.38 340 LEU B O 1
ATOM 5730 N N . LYS B 1 341 ? -16.812 -25.703 1.549 1 96.38 341 LYS B N 1
ATOM 5731 C CA . LYS B 1 341 ? -16.078 -25.984 2.775 1 96.38 341 LYS B CA 1
ATOM 5732 C C . LYS B 1 341 ? -14.594 -25.688 2.607 1 96.38 341 LYS B C 1
ATOM 5734 O O . LYS B 1 341 ? -14.102 -25.578 1.481 1 96.38 341 LYS B O 1
ATOM 5739 N N . THR B 1 342 ? -13.938 -25.562 3.725 1 96.31 342 THR B N 1
ATOM 5740 C CA . THR B 1 342 ? -12.508 -25.266 3.713 1 96.31 342 THR B CA 1
ATOM 5741 C C . THR B 1 342 ? -11.727 -26.422 3.102 1 96.31 342 THR B C 1
ATOM 5743 O O . THR B 1 342 ? -10.594 -26.25 2.637 1 96.31 342 THR B O 1
ATOM 5746 N N . GLU B 1 343 ? -12.32 -27.609 3.055 1 95.44 343 GLU B N 1
ATOM 5747 C CA . GLU B 1 343 ? -11.68 -28.766 2.43 1 95.44 343 GLU B CA 1
ATOM 5748 C C . GLU B 1 343 ? -11.703 -28.656 0.907 1 95.44 343 GLU B C 1
ATOM 5750 O O . GLU B 1 343 ? -10.883 -29.266 0.222 1 95.44 343 GLU B O 1
ATOM 5755 N N . ASP B 1 344 ? -12.633 -27.938 0.352 1 97.06 344 ASP B N 1
ATOM 5756 C CA . ASP B 1 344 ? -12.758 -27.75 -1.09 1 97.06 344 ASP B CA 1
ATOM 5757 C C . ASP B 1 344 ? -11.711 -26.766 -1.608 1 97.06 344 ASP B C 1
ATOM 5759 O O . ASP B 1 344 ? -11.242 -26.891 -2.744 1 97.06 344 ASP B O 1
ATOM 5763 N N . PHE B 1 345 ? -11.438 -25.797 -0.817 1 98.5 345 PHE B N 1
ATOM 5764 C CA . PHE B 1 345 ? -10.461 -24.75 -1.07 1 98.5 345 PHE B CA 1
ATOM 5765 C C . PHE B 1 345 ? -9.625 -24.469 0.176 1 98.5 345 PHE B C 1
ATOM 5767 O O . PHE B 1 345 ? -10.031 -23.688 1.034 1 98.5 345 PHE B O 1
ATOM 5774 N N . PHE B 1 346 ? -8.438 -25.141 0.186 1 98.38 346 PHE B N 1
ATOM 5775 C CA . PHE B 1 346 ? -7.738 -25.219 1.464 1 98.38 346 PHE B CA 1
ATOM 5776 C C . PHE B 1 346 ? -6.469 -24.375 1.441 1 98.38 346 PHE B C 1
ATOM 5778 O O . PHE B 1 346 ? -6 -23.984 0.373 1 98.38 346 PHE B O 1
ATOM 5785 N N . VAL B 1 347 ? -5.961 -24.078 2.615 1 97.94 347 VAL B N 1
ATOM 5786 C CA . VAL B 1 347 ? -4.723 -23.328 2.836 1 97.94 347 VAL B CA 1
ATOM 5787 C C . VAL B 1 347 ? -3.654 -24.266 3.396 1 97.94 347 VAL B C 1
ATOM 5789 O O . VAL B 1 347 ? -3.965 -25.203 4.137 1 97.94 347 VAL B O 1
ATOM 5792 N N . LEU B 1 348 ? -2.482 -24.062 2.99 1 98.19 348 LEU B N 1
ATOM 5793 C CA . LEU B 1 348 ? -1.33 -24.781 3.516 1 98.19 348 LEU B CA 1
ATOM 5794 C C . LEU B 1 348 ? -0.328 -23.828 4.152 1 98.19 348 LEU B C 1
ATOM 5796 O O . LEU B 1 348 ? -0.279 -22.641 3.799 1 98.19 348 LEU B O 1
ATOM 5800 N N . LYS B 1 349 ? 0.4 -24.344 5.105 1 97.25 349 LYS B N 1
ATOM 5801 C CA . LYS B 1 349 ? 1.585 -23.641 5.582 1 97.25 349 LYS B CA 1
ATOM 5802 C C . LYS B 1 349 ? 2.736 -23.766 4.59 1 97.25 349 LYS B C 1
ATOM 5804 O O . LYS B 1 349 ? 2.777 -24.703 3.791 1 97.25 349 LYS B O 1
ATOM 5809 N N . HIS B 1 350 ? 3.656 -22.797 4.66 1 97.19 350 HIS B N 1
ATOM 5810 C CA . HIS B 1 350 ? 4.848 -22.906 3.828 1 97.19 350 HIS B CA 1
ATOM 5811 C C . HIS B 1 350 ? 5.543 -24.25 4.039 1 97.19 350 HIS B C 1
ATOM 5813 O O . HIS B 1 350 ? 5.879 -24.609 5.172 1 97.19 350 HIS B O 1
ATOM 5819 N N . GLY B 1 351 ? 5.715 -25.031 2.971 1 98.25 351 GLY B N 1
ATOM 5820 C CA . GLY B 1 351 ? 6.41 -26.297 3.041 1 98.25 351 GLY B CA 1
ATOM 5821 C C . GLY B 1 351 ? 5.48 -27.469 3.303 1 98.25 351 GLY B C 1
ATOM 5822 O O . GLY B 1 351 ? 5.895 -28.641 3.211 1 98.25 351 GLY B O 1
ATOM 5823 N N . GLU B 1 352 ? 4.266 -27.172 3.58 1 98.44 352 GLU B N 1
ATOM 5824 C CA . GLU B 1 352 ? 3.305 -28.203 3.912 1 98.44 352 GLU B CA 1
ATOM 5825 C C . GLU B 1 352 ? 2.793 -28.906 2.656 1 98.44 352 GLU B C 1
ATOM 5827 O O . GLU B 1 352 ? 2.705 -28.297 1.59 1 98.44 352 GLU B O 1
ATOM 5832 N N . SER B 1 353 ? 2.525 -30.219 2.791 1 98.06 353 SER B N 1
ATOM 5833 C CA . SER B 1 353 ? 2.012 -31.031 1.693 1 98.06 353 SER B CA 1
ATOM 5834 C C . SER B 1 353 ? 0.649 -31.625 2.037 1 98.06 353 SER B C 1
ATOM 5836 O O . SER B 1 353 ? 0.302 -31.75 3.211 1 98.06 353 SER B O 1
ATOM 5838 N N . ARG B 1 354 ? -0.081 -31.859 1.005 1 97.44 354 ARG B N 1
ATOM 5839 C CA . ARG B 1 354 ? -1.352 -32.562 1.138 1 97.44 354 ARG B CA 1
ATOM 5840 C C . ARG B 1 354 ? -1.515 -33.625 0.04 1 97.44 354 ARG B C 1
ATOM 5842 O O . ARG B 1 354 ? -1.319 -33.312 -1.141 1 97.44 354 ARG B O 1
ATOM 5849 N N . TYR B 1 355 ? -1.776 -34.844 0.432 1 95.38 355 TYR B N 1
ATOM 5850 C CA . TYR B 1 355 ? -2.113 -35.906 -0.498 1 95.38 355 TYR B CA 1
ATOM 5851 C C . TYR B 1 355 ? -3.609 -35.938 -0.79 1 95.38 355 TYR B C 1
ATOM 5853 O O . TYR B 1 355 ? -4.43 -35.938 0.133 1 95.38 355 TYR B O 1
ATOM 5861 N N . LEU B 1 356 ? -3.967 -35.812 -2.076 1 91.94 356 LEU B N 1
ATOM 5862 C CA . LEU B 1 356 ? -5.367 -35.75 -2.475 1 91.94 356 LEU B CA 1
ATOM 5863 C C . LEU B 1 356 ? -5.797 -37.062 -3.129 1 91.94 356 LEU B C 1
ATOM 5865 O O . LEU B 1 356 ? -5.043 -37.656 -3.914 1 91.94 356 LEU B O 1
ATOM 5869 N N . ASN B 1 357 ? -6.379 -38.094 -2.318 1 73.06 357 ASN B N 1
ATOM 5870 C CA . ASN B 1 357 ? -6.812 -39.375 -2.881 1 73.06 357 ASN B CA 1
ATOM 5871 C C . ASN B 1 357 ? -8.008 -39.219 -3.812 1 73.06 357 ASN B C 1
ATOM 5873 O O . ASN B 1 357 ? -9.047 -38.688 -3.406 1 73.06 357 ASN B O 1
ATOM 5877 N N . THR B 1 358 ? -7.895 -39.188 -5.062 1 59.03 358 THR B N 1
ATOM 5878 C CA . THR B 1 358 ? -9.016 -39 -5.977 1 59.03 358 THR B CA 1
ATOM 5879 C C . THR B 1 358 ? -9.883 -40.25 -6.027 1 59.03 358 THR B C 1
ATOM 5881 O O . THR B 1 358 ? -11.023 -40.219 -6.488 1 59.03 358 THR B O 1
ATOM 5884 N N . ASP B 1 359 ? -9.547 -41.469 -5.676 1 54.38 359 ASP B N 1
ATOM 5885 C CA . ASP B 1 359 ? -10.375 -42.656 -5.832 1 54.38 359 ASP B CA 1
ATOM 5886 C C . ASP B 1 359 ? -11.539 -42.625 -4.844 1 54.38 359 ASP B C 1
ATOM 5888 O O . ASP B 1 359 ? -12.547 -43.312 -5.051 1 54.38 359 ASP B O 1
ATOM 5892 N N . ASP B 1 360 ? -11.43 -42.125 -3.713 1 44.72 360 ASP B N 1
ATOM 5893 C CA . ASP B 1 360 ? -12.445 -42.469 -2.727 1 44.72 360 ASP B CA 1
ATOM 5894 C C . ASP B 1 360 ? -13.789 -41.812 -3.074 1 44.72 360 ASP B C 1
ATOM 5896 O O . ASP B 1 360 ? -14.828 -42.219 -2.551 1 44.72 360 ASP B O 1
ATOM 5900 N N . GLU B 1 361 ? -13.836 -40.688 -3.656 1 42.28 361 GLU B N 1
ATOM 5901 C CA . GLU B 1 361 ? -15.172 -40.094 -3.633 1 42.28 361 GLU B CA 1
ATOM 5902 C C . GLU B 1 361 ? -16.078 -40.75 -4.684 1 42.28 361 GLU B C 1
ATOM 5904 O O . GLU B 1 361 ? -17.25 -40.406 -4.801 1 42.28 361 GLU B O 1
ATOM 5909 N N . ASP B 1 362 ? -15.586 -41.406 -5.648 1 36.53 362 ASP B N 1
ATOM 5910 C CA . ASP B 1 362 ? -16.609 -41.906 -6.547 1 36.53 362 ASP B CA 1
ATOM 5911 C C . ASP B 1 362 ? -17.422 -43.031 -5.871 1 36.53 362 ASP B C 1
ATOM 5913 O O . ASP B 1 362 ? -18.297 -43.625 -6.5 1 36.53 362 ASP B O 1
ATOM 5917 N N . VAL B 1 363 ? -16.938 -43.75 -4.887 1 33.12 363 VAL B N 1
ATOM 5918 C CA . VAL B 1 363 ? -17.734 -44.875 -4.484 1 33.12 363 VAL B CA 1
ATOM 5919 C C . VAL B 1 363 ? -18.875 -44.438 -3.584 1 33.12 363 VAL B C 1
ATOM 5921 O O . VAL B 1 363 ? -19.719 -45.25 -3.168 1 33.12 363 VAL B O 1
ATOM 5924 N N . GLU B 1 364 ? -18.984 -43.188 -3.018 1 27.36 364 GLU B N 1
ATOM 5925 C CA . GLU B 1 364 ? -20.312 -43.156 -2.428 1 27.36 364 GLU B CA 1
ATOM 5926 C C . GLU B 1 364 ? -21.375 -42.844 -3.479 1 27.36 364 GLU B C 1
ATOM 5928 O O . GLU B 1 364 ? -21.125 -42.062 -4.41 1 27.36 364 GLU B O 1
#

Nearest PDB structures (foldseek):
  4qn9-assembly1_A  TM=9.233E-01  e=3.733E-59  Homo sapiens
  8pc4-assembly1_A  TM=9.226E-01  e=3.200E-58  Homo sapiens
  2wyl-assembly1_C  TM=8.028E-01  e=1.525E-16  Escherichia coli
  2wym-assembly1_B  TM=7.879E-01  e=1.353E-16  Escherichia coli
  2wym-assembly1_C  TM=7.879E-01  e=2.609E-16  Escherichia coli

Sequence (728 aa):
SPKNMDENETNQSLMTSSQYPKEAVRKRQNSRNSGGRDSSKEDVTKSKKGKDGRFVNPWPTWRNPSIPNLDKELPVLKPYFIDDPEEAGVREAGLRVTWLGHATVMVEMDELILLTDPVFSARASPLQHVGPKRFRRPPCAVAELPRIDAVLVSHNHYDHLDYNSVIALNERFGNELRWFVPLGLLDWMQKCCCENVIELDWWEENCVPGHDKVTFVFTPSQHWCKRTLMDDNKVLWGSWSVLGPWNRFFFPGDTGYCSAFEEIGKRFGPFDLAAIPIGAYEPRWFMKYQHVDPEEAVKIHIDVQTKKSVAIHWGTFALANEHYLEPPVKLCEALERYGLKTEDFFVLKHGESRYLNTDDEDVESPKNMDENETNQSLMTSSQYPKEAVRKRQNSRNSGGRDSSKEDVTKSKKGKDGRFVNPWPTWRNPSIPNLDKELPVLKPYFIDDPEEAGVREAGLRVTWLGHATVMVEMDELILLTDPVFSARASPLQHVGPKRFRRPPCAVAELPRIDAVLVSHNHYDHLDYNSVIALNERFGNELRWFVPLGLLDWMQKCCCENVIELDWWEENCVPGHDKVTFVFTPSQHWCKRTLMDDNKVLWGSWSVLGPWNRFFFPGDTGYCSAFEEIGKRFGPFDLAAIPIGAYEPRWFMKYQHVDPEEAVKIHIDVQTKKSVAIHWGTFALANEHYLEPPVKLCEALERYGLKTEDFFVLKHGESRYLNTDDEDVE

Foldseek 3Di:
DPPPDPPPPDPPPPPVPVCPDPPPPPDPDDDPPPPPPPVPVPPDDDWDADPVRHTDDPDPVDDDPPPPPLCVVFNADAFPCLVPVVPPADDDQWWKWWFFAAQWIWIHDHRAIETELDDQQQALAPDNVDHWGWPDHGSDDLVSDHDHQEYEQFAPRSSRNPLVNLLSNCVVHPLSYAYEFEAQCVVVSVVSVHDRYDYDYAQDWDDGVVQRQKIKGWHAFQAWYDRDPPCTRSTDGFKIWIDHPNFIEIETPWHAADLRLLVQLVVRDDGAEYEFEADDCPPVVPRNRTHPHLLSSVVSLVSNNYQAYEYHRANITPRHDDDRNVRVVVNCVNCVVVVHDCRRYHYDRNSDMDMRRPPPPVVD/DDDPPPPPPDPPPPPVPPCPDPPPPPDPDDDPPPPPPPVPVPPDDDWDADPVRHTDDPDPVDDDPPPPPLCVVFNADAFPCLVPVVPPADDDQWWKWWFFAAQWIWIHDHRAIETELDDQQQALAPDNVDHWGWPDHGSDDLVSDHDHQEYEQFAPRSSRNPLVNLLSNCVVHPLSYAYEFEAQCVVVSVVSVHDRYDYDYAQDWDDGVVQRQKIKGWHAFQAWYDRDPPCTRSTDGFKIWIDHPNFIEIEGPWHAADLRLLVQLVVRDDGAEYEFEADDCPPVVPRNRTHPHLLSSVVSLVSNNYQAYEYHRANITPRHDDDRNVRVVVNCVNCVVVVHDCRRYHYDRNSDMDMRRPPPPVPD

Organism: Muntiacus reevesi (NCBI:txid9886)

Secondary structure (DSSP, 8-state):
---------------------GGGGS-----------------PPPP-B-TTS-B---STT--------HHHHS-BPPPHHHH-GGG----TTEEEEEEEETTEEEEEETTEEEEES---SSBSSSSTTSSPBBSS--SS-GGG-----EEE-----TTTS-HHHHHHHHHHHGGGSEEEEETT-HHHHHHTT--SEEEE-TT-EEEETTEEEEEEEEE--B----SSTT-TTSS---EEEEE-SS-EEEE--S-B--THHHHHHHHHPPPSEEEEE-----SHHHHTTTS--HHHHHHHHHHTT-SEEEEES-SSB--SSS-TTHHHHHHHHHHHHTT--TTTEE---BT-EEEEE-SGGGG-/---------------------GGGGS-----------------PPPP-B-TTS-B---STT--------HHHHS-BPPPHHHH-GGG----TTEEEEEEEETTEEEEEETTEEEEES---SSBSSSSTTSSPBBSS--SS-GGG-----EEE-----TTTS-HHHHHHHHHHHGGGSEEEEETT-HHHHHHTT--SEEEE-TT-EEEETTEEEEEEEEE--B----SSTT-TTSS---EEEEE-SS-EEEE--S-B--THHHHHHHHHPPPSEEEEE-----SHHHHTTTS--HHHHHHHHHHTT-SEEEEES-SSB--SSS-TTHHHHHHHHHHHHTT--TTTEE---BT-EEEEE-SGGG--

InterPro domains:
  IPR001279 Metallo-beta-lactamase [PF12706] (114-314)
  IPR024884 N-acyl-phosphatidylethanolamine-hydrolysing phospholipase D [PIRSF038896] (23-357)
  IPR036866 Ribonuclease Z/Hydroxyacylglutathione hydrolase-like [G3DSA:3.60.15.10] (70-364)
  IPR036866 Ribonuclease Z/Hydroxyacylglutathione hydrolase-like [SSF56281] (94-329)

pLDDT: mean 83.59, std 23.97, range [19.23, 98.94]

Radius of gyration: 31.26 Å; Cα contacts (8 Å, |Δi|>4): 1600; chains: 2; bounding box: 71×88×71 Å